Protein AF-A0A5N3PE88-F1 (afdb_monomer)

Nearest PDB structures (foldseek):
  1onw-assembly1_B  TM=9.518E-01  e=8.009E-42  Escherichia coli
  5lp3-assembly1_A  TM=9.594E-01  e=2.262E-41  Escherichia coli K-12
  2aqv-assembly1_A  TM=9.587E-01  e=1.918E-40  Escherichia coli
  2aqv-assembly1_B  TM=9.516E-01  e=3.532E-40  Escherichia coli
  5lp3-assembly1_B  TM=9.426E-01  e=9.385E-40  Escherichia coli K-12

Sequence (462 aa):
MGLDGRRVLEKPLYRSDRRQRHAARPPSLKSLHQRVSAGQELRPDHAIGVPGSVSGYPHHAIGQSAVLNHSPQETGLVIEGGELFAPESFGVASIAAIAGVTTWIGEGATDRLAGLPGLKTIDARGMRIIPGLIDQHIHFLGGGDANGPLGRVPELTPDMLLSTGTTTAVGVLGVDNETRDLRLLLRKAHELRNSGVSAYLYSGGMPLPARHLMGSVCADVSFIDQVIGAKSAVAERLHPNRSWHDLAELAGELMRARALSGKAAVLHCHVGSLPEAIEPLMRLVTELGMPPDQIVPTHVNRTPDFSPVFGQAIAFAKNGGTIDMTCCVSRIDGNLAGVDVPEAVKHCLEEGVPLGNITISTDGNIPATVRDIKGRALGYRVVPPSVLFRDVMRLVHESGLALEKALTLATTNVARVLGLAGRKGQIALGHDADYVLLGPDDSIQMVIARGRIVFRRGEQGA

Solvent-accessible surface area (backbone atoms only — not comparable to full-atom values): 25106 Å² total; per-residue (Å²): 134,85,90,90,83,88,86,87,84,85,86,83,88,86,83,87,86,90,80,90,80,85,84,83,80,84,87,78,96,83,84,85,90,82,83,91,79,86,90,78,92,77,83,94,83,79,92,77,89,79,86,86,78,96,79,86,76,84,81,70,78,81,68,89,73,77,74,78,86,78,74,101,57,77,49,29,31,36,38,38,51,14,39,32,27,46,40,53,78,68,47,72,30,17,38,25,18,45,89,22,22,19,74,45,78,35,82,64,49,63,70,75,51,62,85,53,72,52,57,43,80,42,87,28,65,76,22,36,34,36,40,19,27,36,33,73,34,28,22,49,63,24,27,34,50,87,63,44,84,86,21,58,37,66,59,64,56,60,58,57,36,32,69,39,35,32,31,30,38,24,30,46,58,45,86,52,65,85,91,44,54,66,69,62,50,52,53,49,27,52,53,31,40,76,71,49,32,51,40,30,30,36,38,39,19,31,53,69,78,54,67,37,91,67,74,33,62,30,48,31,39,53,74,34,89,45,29,43,24,34,33,35,33,30,22,19,91,92,29,43,55,81,50,62,65,51,54,50,49,52,51,54,34,30,55,50,18,22,73,75,50,74,44,40,25,26,40,43,26,44,44,42,65,40,86,67,24,58,51,73,61,54,43,39,33,77,76,70,64,44,62,43,63,33,38,33,49,29,59,31,33,37,33,72,94,66,30,60,34,30,65,52,45,48,55,42,22,59,70,59,16,34,35,26,34,29,45,56,37,6,44,94,61,49,28,81,57,25,31,38,58,40,59,43,54,51,51,37,50,75,75,60,31,53,70,75,29,36,31,45,24,25,60,14,35,22,47,44,62,35,50,46,100,85,70,48,79,77,50,70,42,71,35,58,50,44,43,42,51,50,48,39,50,36,21,32,74,76,58,66,40,54,64,41,62,33,43,29,26,29,11,44,29,41,16,49,53,60,56,35,54,86,37,40,29,34,60,44,78,70,7,45,21,31,33,23,34,23,42,84,82,71,42,70,43,35,20,26,30,49,41,36,82,62,32,55,65,85,73,70,85,131

Radius of gyration: 26.73 Å; Cα contacts (8 Å, |Δi|>4): 997; chains: 1; bounding box: 86×70×87 Å

Mean predicted aligned error: 10.62 Å

Foldseek 3Di:
DDDDDDDDDDDDDDDDDDDDDDDDDDDDDDDDDDDDDDDDDDDDDDDDDDDDDPDDDDPDDPDDDDFDDDDPFQQKEKEAFAQEPLVNTPGTWMWMAGQQFTADIGPPPCVVCPPPGNYYYHYQHQWYKFFQFEFEAEAQQFAQCVVPPQFGFHGDDLCLQQQLSHQEYEHAAELDPPPDDVVVVVVSQVVSVVSQHNYAYEAFHAAPVTDGPVRALLCCLQPPVRHQAHEYEDQAPSHNPPPLVRVLVRLVSQVNSCVRRVGLHAHEYEFHQHACTCVSVVCCCVVVVRQLLRYEYECQFFDVVRYCSVVVLLVSQQVVHAYEYELCCDVVNQNPRGHHLLRSLLVSVVSPRPLLRAAYHHNFNGWDFHADPVRHTPGTDGRGRSSLLVSLVCNCVVNVDPNSSSLCRRAVSVCVSRVNPVATRGSDGRHRPWMFIAHNVRRTQFTDRSRHTRDGPPCPDD

Structure (mmCIF, N/CA/C/O backbone):
data_AF-A0A5N3PE88-F1
#
_entry.id   AF-A0A5N3PE88-F1
#
loop_
_atom_site.group_PDB
_atom_site.id
_atom_site.type_symbol
_atom_site.label_atom_id
_atom_site.label_alt_id
_atom_site.label_comp_id
_atom_site.label_asym_id
_atom_site.label_entity_id
_atom_site.label_seq_id
_atom_site.pdbx_PDB_ins_code
_atom_site.Cartn_x
_atom_site.Cartn_y
_atom_site.Cartn_z
_atom_site.occupancy
_atom_site.B_iso_or_equiv
_atom_site.auth_seq_id
_atom_site.auth_comp_id
_atom_site.auth_asym_id
_atom_site.auth_atom_id
_atom_site.pdbx_PDB_model_num
ATOM 1 N N . MET A 1 1 ? -17.447 24.690 -52.561 1.00 35.97 1 MET A N 1
ATOM 2 C CA . MET A 1 1 ? -17.320 25.739 -53.597 1.00 35.97 1 MET A CA 1
ATOM 3 C C . MET A 1 1 ? -16.499 26.889 -53.022 1.00 35.97 1 MET A C 1
ATOM 5 O O . MET A 1 1 ? -16.890 27.363 -51.971 1.00 35.97 1 MET A O 1
ATOM 9 N N . GLY A 1 2 ? -15.395 27.262 -53.698 1.00 33.09 2 GLY A N 1
ATOM 10 C CA . GLY A 1 2 ? -14.611 28.522 -53.592 1.00 33.09 2 GLY A CA 1
ATOM 11 C C . GLY A 1 2 ? -13.902 28.807 -52.255 1.00 33.09 2 GLY A C 1
ATOM 12 O O . GLY A 1 2 ? -14.578 29.064 -51.274 1.00 33.09 2 GLY A O 1
ATOM 13 N N . LEU A 1 3 ? -12.587 28.620 -52.076 1.00 37.28 3 LEU A N 1
ATOM 14 C CA . LEU A 1 3 ? -11.395 29.320 -52.612 1.00 37.28 3 LEU A CA 1
ATOM 15 C C . LEU A 1 3 ? -11.133 30.750 -52.077 1.00 37.28 3 LEU A C 1
ATOM 17 O O . LEU A 1 3 ? -11.856 31.682 -52.402 1.00 37.28 3 LEU A O 1
ATOM 21 N N . ASP A 1 4 ? -9.970 30.851 -51.414 1.00 37.06 4 ASP A N 1
ATOM 22 C CA . ASP A 1 4 ? -8.878 31.834 -51.596 1.00 37.06 4 ASP A CA 1
ATOM 23 C C . ASP A 1 4 ? -8.646 32.942 -50.545 1.00 37.06 4 ASP A C 1
ATOM 25 O O . ASP A 1 4 ? -9.573 33.547 -50.015 1.00 37.06 4 ASP A O 1
ATOM 29 N N . GLY A 1 5 ? -7.356 33.221 -50.285 1.00 32.12 5 GLY A N 1
ATOM 30 C CA . GLY A 1 5 ? -6.907 34.425 -49.575 1.00 32.12 5 GLY A CA 1
ATOM 31 C C . GLY A 1 5 ? -5.650 34.323 -48.697 1.00 32.12 5 GLY A C 1
ATOM 32 O O . GLY A 1 5 ? -5.719 34.600 -47.504 1.00 32.12 5 GLY A O 1
ATOM 33 N N . ARG A 1 6 ? -4.475 33.995 -49.259 1.00 40.41 6 ARG A N 1
ATOM 34 C CA . ARG A 1 6 ? -3.161 34.249 -48.617 1.00 40.41 6 ARG A CA 1
ATOM 35 C C . ARG A 1 6 ? -2.889 35.757 -48.486 1.00 40.41 6 ARG A C 1
ATOM 37 O O . ARG A 1 6 ? -3.138 36.489 -49.440 1.00 40.41 6 ARG A O 1
ATOM 44 N N . ARG A 1 7 ? -2.194 36.192 -47.421 1.00 32.25 7 ARG A N 1
ATOM 45 C CA . ARG A 1 7 ? -1.229 37.312 -47.496 1.00 32.25 7 ARG A CA 1
ATOM 46 C C . ARG A 1 7 ? -0.121 37.225 -46.440 1.00 32.25 7 ARG A C 1
ATOM 48 O O . ARG A 1 7 ? -0.369 37.035 -45.257 1.00 32.25 7 ARG A O 1
ATOM 55 N N . VAL A 1 8 ? 1.097 37.372 -46.951 1.00 33.91 8 VAL A N 1
ATOM 56 C CA . VAL A 1 8 ? 2.413 37.482 -46.309 1.00 33.91 8 VAL A CA 1
ATOM 57 C C . VAL A 1 8 ? 2.792 38.963 -46.287 1.00 33.91 8 VAL A C 1
ATOM 59 O O . VAL A 1 8 ? 2.612 39.590 -47.324 1.00 33.91 8 VAL A O 1
ATOM 62 N N . LEU A 1 9 ? 3.356 39.484 -45.189 1.00 32.22 9 LEU A N 1
ATOM 63 C CA . LEU A 1 9 ? 4.208 40.695 -45.123 1.00 32.22 9 LEU A CA 1
ATOM 64 C C . LEU A 1 9 ? 5.092 40.559 -43.863 1.00 32.22 9 LEU A C 1
ATOM 66 O O . LEU A 1 9 ? 4.572 40.418 -42.763 1.00 32.22 9 LEU A O 1
ATOM 70 N N . GLU A 1 10 ? 6.374 40.215 -43.990 1.00 30.50 10 GLU A N 1
ATOM 71 C CA . GLU A 1 10 ? 7.550 41.090 -44.181 1.00 30.50 10 GLU A CA 1
ATOM 72 C C . GLU A 1 10 ? 8.019 41.867 -42.932 1.00 30.50 10 GLU A C 1
ATOM 74 O O . GLU A 1 10 ? 7.289 42.620 -42.297 1.00 30.50 10 GLU A O 1
ATOM 79 N N . LYS A 1 11 ? 9.300 41.634 -42.607 1.00 32.59 11 LYS A N 1
ATOM 80 C CA . LYS A 1 11 ? 10.120 42.269 -41.562 1.00 32.59 11 LYS A CA 1
ATOM 81 C C . LYS A 1 11 ? 10.489 43.712 -41.938 1.00 32.59 11 LYS A C 1
ATOM 83 O O . LYS A 1 11 ? 10.571 44.020 -43.124 1.00 32.59 11 LYS A O 1
ATOM 88 N N . PRO A 1 12 ? 11.012 44.479 -40.965 1.00 36.50 12 PRO A N 1
ATOM 89 C CA . PRO A 1 12 ? 12.197 45.284 -41.237 1.00 36.50 12 PRO A CA 1
ATOM 90 C C . PRO A 1 12 ? 13.371 44.990 -40.291 1.00 36.50 12 PRO A C 1
ATOM 92 O O . PRO A 1 12 ? 13.224 44.675 -39.111 1.00 36.50 12 PRO A O 1
ATOM 95 N N . LEU A 1 13 ? 14.560 45.103 -40.882 1.00 31.69 13 LEU A N 1
ATOM 96 C CA . LEU A 1 13 ? 15.885 45.144 -40.268 1.00 31.69 13 LEU A CA 1
ATOM 97 C C . LEU A 1 13 ? 16.086 46.426 -39.443 1.00 31.69 13 LEU A C 1
ATOM 99 O O . LEU A 1 13 ? 15.668 47.486 -39.894 1.00 31.69 13 LEU A O 1
ATOM 103 N N . TYR A 1 14 ? 16.890 46.369 -38.373 1.00 27.30 14 TYR A N 1
ATOM 104 C CA . TYR A 1 14 ? 17.922 47.390 -38.146 1.00 27.30 14 TYR A CA 1
ATOM 105 C C . TYR A 1 14 ? 19.104 46.877 -37.308 1.00 27.30 14 TYR A C 1
ATOM 107 O O . TYR A 1 14 ? 18.993 45.953 -36.507 1.00 27.30 14 TYR A O 1
ATOM 115 N N . ARG A 1 15 ? 20.263 47.465 -37.611 1.00 29.14 15 ARG A N 1
ATOM 116 C CA . ARG A 1 15 ? 21.638 47.049 -37.320 1.00 29.14 15 ARG A CA 1
ATOM 117 C C . ARG A 1 15 ? 22.155 47.427 -35.921 1.00 29.14 15 ARG A C 1
ATOM 119 O O . ARG A 1 15 ? 21.907 48.521 -35.441 1.00 29.14 15 ARG A O 1
ATOM 126 N N . SER A 1 16 ? 23.005 46.527 -35.422 1.00 30.66 16 SER A N 1
ATOM 127 C CA . SER A 1 16 ? 24.312 46.721 -34.762 1.00 30.66 16 SER A CA 1
ATOM 128 C C . SER A 1 16 ? 24.496 47.726 -33.615 1.00 30.66 16 SER A C 1
ATOM 130 O O . SER A 1 16 ? 24.485 48.929 -33.851 1.00 30.66 16 SER A O 1
ATOM 132 N N . ASP A 1 17 ? 24.982 47.226 -32.470 1.00 29.42 17 ASP A N 1
ATOM 133 C CA . ASP A 1 17 ? 26.219 47.776 -31.902 1.00 29.42 17 ASP A CA 1
ATOM 134 C C . ASP A 1 17 ? 27.017 46.746 -31.076 1.00 29.42 17 ASP A C 1
ATOM 136 O O . ASP A 1 17 ? 26.466 45.912 -30.357 1.00 29.42 17 ASP A O 1
ATOM 140 N N . ARG A 1 18 ? 28.344 46.792 -31.227 1.00 31.61 18 ARG A N 1
ATOM 141 C CA . ARG A 1 18 ? 29.343 45.973 -30.525 1.00 31.61 18 ARG A CA 1
ATOM 142 C C . ARG A 1 18 ? 29.653 46.618 -29.177 1.00 31.61 18 ARG A C 1
ATOM 144 O O . ARG A 1 18 ? 30.155 47.735 -29.184 1.00 31.61 18 ARG A O 1
ATOM 151 N N . ARG A 1 19 ? 29.606 45.874 -28.063 1.00 31.27 19 ARG A N 1
ATOM 152 C CA . ARG A 1 19 ? 30.554 46.082 -26.946 1.00 31.27 19 ARG A CA 1
ATOM 153 C C . ARG A 1 19 ? 30.972 44.765 -26.293 1.00 31.27 19 ARG A C 1
ATOM 155 O O . ARG A 1 19 ? 30.157 43.970 -25.847 1.00 31.27 19 ARG A O 1
ATOM 162 N N . GLN A 1 20 ? 32.288 44.578 -26.281 1.00 32.56 20 GLN A N 1
ATOM 163 C CA . GLN A 1 20 ? 33.055 43.544 -25.594 1.00 32.56 20 GLN A CA 1
ATOM 164 C C . GLN A 1 20 ? 32.816 43.570 -24.078 1.00 32.56 20 GLN A C 1
ATOM 166 O O . GLN A 1 20 ? 32.701 44.658 -23.513 1.00 32.56 20 GLN A O 1
ATOM 171 N N . ARG A 1 21 ? 32.898 42.401 -23.421 1.00 31.89 21 ARG A N 1
ATOM 172 C CA . ARG A 1 21 ? 33.576 42.222 -22.120 1.00 31.89 21 ARG A CA 1
ATOM 173 C C . ARG A 1 21 ? 33.835 40.733 -21.824 1.00 31.89 21 ARG A C 1
ATOM 175 O O . ARG A 1 21 ? 32.921 39.937 -21.683 1.00 31.89 21 ARG A O 1
ATOM 182 N N . HIS A 1 22 ? 35.130 40.423 -21.814 1.00 29.86 22 HIS A N 1
ATOM 183 C CA . HIS A 1 22 ? 35.893 39.351 -21.164 1.00 29.86 22 HIS A CA 1
ATOM 184 C C . HIS A 1 22 ? 35.178 38.123 -20.571 1.00 29.86 22 HIS A C 1
ATOM 186 O O . HIS A 1 22 ? 34.564 38.187 -19.512 1.00 29.86 22 HIS A O 1
ATOM 192 N N . ALA A 1 23 ? 35.450 36.967 -21.185 1.00 30.19 23 ALA A N 1
ATOM 193 C CA . ALA A 1 23 ? 35.361 35.650 -20.563 1.00 30.19 23 ALA A CA 1
ATOM 194 C C . ALA A 1 23 ? 36.665 35.339 -19.802 1.00 30.19 23 ALA A C 1
ATOM 196 O O . ALA A 1 23 ? 37.755 35.404 -20.378 1.00 30.19 23 ALA A O 1
ATOM 197 N N . ALA A 1 24 ? 36.558 34.996 -18.517 1.00 31.73 24 ALA A N 1
ATOM 198 C CA . ALA A 1 24 ? 37.664 34.479 -17.718 1.00 31.73 24 ALA A CA 1
ATOM 199 C C . ALA A 1 24 ? 37.775 32.954 -17.903 1.00 31.73 24 ALA A C 1
ATOM 201 O O . ALA A 1 24 ? 36.800 32.224 -17.739 1.00 31.73 24 ALA A O 1
ATOM 202 N N . ARG A 1 25 ? 38.972 32.483 -18.273 1.00 33.50 25 ARG A N 1
ATOM 203 C CA . ARG A 1 25 ? 39.344 31.060 -18.355 1.00 33.50 25 ARG A CA 1
ATOM 204 C C . ARG A 1 25 ? 39.617 30.492 -16.951 1.00 33.50 25 ARG A C 1
ATOM 206 O O . ARG A 1 25 ? 40.246 31.193 -16.159 1.00 33.50 25 ARG A O 1
ATOM 213 N N . PRO A 1 26 ? 39.264 29.228 -16.661 1.00 33.38 26 PRO A N 1
ATOM 214 C CA . PRO A 1 26 ? 39.714 28.549 -15.447 1.00 33.38 26 PRO A CA 1
ATOM 215 C C . PRO A 1 26 ? 41.181 28.083 -15.583 1.00 33.38 26 PRO A C 1
ATOM 217 O O . PRO A 1 26 ? 41.604 27.726 -16.689 1.00 33.38 26 PRO A O 1
ATOM 220 N N . PRO A 1 27 ? 41.979 28.078 -14.498 1.00 33.53 27 PRO A N 1
ATOM 221 C CA . PRO A 1 27 ? 43.366 27.630 -14.549 1.00 33.53 27 PRO A CA 1
ATOM 222 C C . PRO A 1 27 ? 43.483 26.100 -14.594 1.00 33.53 27 PRO A C 1
ATOM 224 O O . PRO A 1 27 ? 42.718 25.358 -13.982 1.00 33.53 27 PRO A O 1
ATOM 227 N N . SER A 1 28 ? 44.482 25.650 -15.350 1.00 30.69 28 SER A N 1
ATOM 228 C CA . SER A 1 28 ? 44.822 24.261 -15.644 1.00 30.69 28 SER A CA 1
ATOM 229 C C . SER A 1 28 ? 45.539 23.540 -14.498 1.00 30.69 28 SER A C 1
ATOM 231 O O . SER A 1 28 ? 46.448 24.093 -13.879 1.00 30.69 28 SER A O 1
ATOM 233 N N . LEU A 1 29 ? 45.211 22.255 -14.335 1.00 35.28 29 LEU A N 1
ATOM 234 C CA . LEU A 1 29 ? 45.962 21.229 -13.605 1.00 35.28 29 LEU A CA 1
ATOM 235 C C . LEU A 1 29 ? 47.426 21.161 -14.070 1.00 35.28 29 LEU A C 1
ATOM 237 O O . LEU A 1 29 ? 47.687 20.646 -15.156 1.00 35.28 29 LEU A O 1
ATOM 241 N N . LYS A 1 30 ? 48.365 21.658 -13.253 1.00 30.14 30 LYS A N 1
ATOM 242 C CA . LYS A 1 30 ? 49.795 21.285 -13.252 1.00 30.14 30 LYS A CA 1
ATOM 243 C C . LYS A 1 30 ? 50.534 21.967 -12.089 1.00 30.14 30 LYS A C 1
ATOM 245 O O . LYS A 1 30 ? 51.129 23.023 -12.261 1.00 30.14 30 LYS A O 1
ATOM 250 N N . SER A 1 31 ? 50.542 21.333 -10.920 1.00 27.86 31 SER A N 1
ATOM 251 C CA . SER A 1 31 ? 51.671 21.361 -9.978 1.00 27.86 31 SER A CA 1
ATOM 252 C C . SER A 1 31 ? 51.452 20.320 -8.874 1.00 27.86 31 SER A C 1
ATOM 254 O O . SER A 1 31 ? 50.321 20.019 -8.517 1.00 27.86 31 SER A O 1
ATOM 256 N N . LEU A 1 32 ? 52.557 19.770 -8.366 1.00 28.08 32 LEU A N 1
ATOM 257 C CA . LEU A 1 32 ? 52.679 18.709 -7.354 1.00 28.08 32 LEU A CA 1
ATOM 258 C C . LEU A 1 32 ? 52.529 17.251 -7.831 1.00 28.08 32 LEU A C 1
ATOM 260 O O . LEU A 1 32 ? 51.754 16.464 -7.301 1.00 28.08 32 LEU A O 1
ATOM 264 N N . HIS A 1 33 ? 53.436 16.840 -8.719 1.00 28.92 33 HIS A N 1
ATOM 265 C CA . HIS A 1 33 ? 54.180 15.603 -8.467 1.00 28.92 33 HIS A CA 1
ATOM 266 C C . HIS A 1 33 ? 55.541 15.986 -7.886 1.00 28.92 33 HIS A C 1
ATOM 268 O O . HIS A 1 33 ? 56.372 16.515 -8.617 1.00 28.92 33 HIS A O 1
ATOM 274 N N . GLN A 1 34 ? 55.770 15.722 -6.599 1.00 30.02 34 GLN A N 1
ATOM 275 C CA . GLN A 1 34 ? 57.078 15.329 -6.062 1.00 30.02 34 GLN A CA 1
ATOM 276 C C . GLN A 1 34 ? 56.954 14.974 -4.575 1.00 30.02 34 GLN A C 1
ATOM 278 O O . GLN A 1 34 ? 56.360 15.721 -3.806 1.00 30.02 34 GLN A O 1
ATOM 283 N N . ARG A 1 35 ? 57.624 13.872 -4.208 1.00 28.30 35 ARG A N 1
ATOM 284 C CA . ARG A 1 35 ? 57.860 13.306 -2.863 1.00 28.30 35 ARG A CA 1
ATOM 285 C C . ARG A 1 35 ? 56.850 12.259 -2.382 1.00 28.30 35 ARG A C 1
ATOM 287 O O . ARG A 1 35 ? 56.071 12.475 -1.466 1.00 28.30 35 ARG A O 1
ATOM 294 N N . VAL A 1 36 ? 56.990 11.064 -2.954 1.00 28.34 36 VAL A N 1
ATOM 295 C CA . VAL A 1 36 ? 56.901 9.814 -2.187 1.00 28.34 36 VAL A CA 1
ATOM 296 C C . VAL A 1 36 ? 58.306 9.524 -1.669 1.00 28.34 36 VAL A C 1
ATOM 298 O O . VAL A 1 36 ? 59.214 9.402 -2.489 1.00 28.34 36 VAL A O 1
ATOM 301 N N . SER A 1 37 ? 58.496 9.4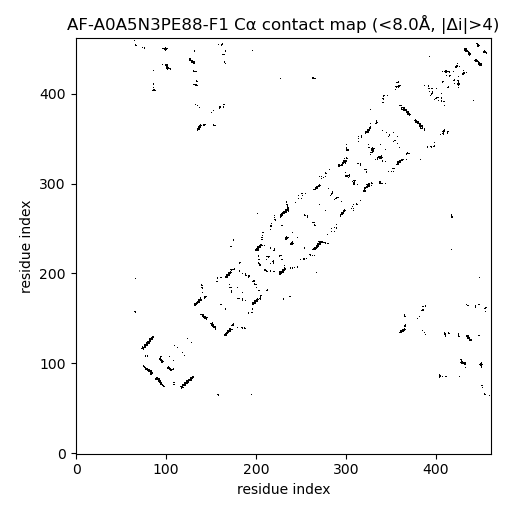52 -0.350 1.00 27.86 37 SER A N 1
ATOM 302 C CA . SER A 1 37 ? 59.501 8.613 0.329 1.00 27.86 37 SER A CA 1
ATOM 303 C C . SER A 1 37 ? 59.395 8.766 1.847 1.00 27.86 37 SER A C 1
ATOM 305 O O . SER A 1 37 ? 59.194 9.872 2.337 1.00 27.86 37 SER A O 1
ATOM 307 N N . ALA A 1 38 ? 59.652 7.650 2.530 1.00 28.50 38 ALA A N 1
ATOM 308 C CA . ALA A 1 38 ? 59.768 7.436 3.974 1.00 28.50 38 ALA A CA 1
ATOM 309 C C . ALA A 1 38 ? 58.448 7.177 4.720 1.00 28.50 38 ALA A C 1
ATOM 311 O O . ALA A 1 38 ? 57.619 8.058 4.925 1.00 28.50 38 ALA A O 1
ATOM 312 N N . GLY A 1 39 ? 58.283 5.912 5.115 1.00 26.95 39 GLY A N 1
ATOM 313 C CA . GLY A 1 39 ? 57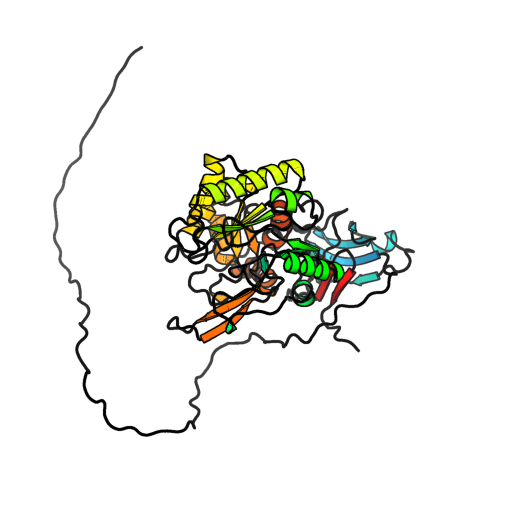.231 5.462 6.010 1.00 26.95 39 GLY A CA 1
ATOM 314 C C . GLY A 1 39 ? 57.483 5.852 7.459 1.00 26.95 39 GLY A C 1
ATOM 315 O O . GLY A 1 39 ? 58.622 6.058 7.869 1.00 26.95 39 GLY A O 1
ATOM 316 N N . GLN A 1 40 ? 56.398 5.885 8.223 1.00 27.20 40 GLN A N 1
ATOM 317 C CA . GLN A 1 40 ? 56.375 5.605 9.652 1.00 27.20 40 GLN A CA 1
ATOM 318 C C . GLN A 1 40 ? 54.923 5.339 10.061 1.00 27.20 40 GLN A C 1
ATOM 320 O O . GLN A 1 40 ? 54.025 6.128 9.769 1.00 27.20 40 GLN A O 1
ATOM 325 N N . GLU A 1 41 ? 54.704 4.186 10.690 1.00 28.58 41 GLU A N 1
ATOM 326 C CA . GLU A 1 41 ? 53.476 3.847 11.403 1.00 28.58 41 GLU A CA 1
ATOM 327 C C . GLU A 1 41 ? 53.218 4.875 12.510 1.00 28.58 41 GLU A C 1
ATOM 329 O O . GLU A 1 41 ? 54.115 5.173 13.301 1.00 28.58 41 GLU A O 1
ATOM 334 N N . LEU A 1 42 ? 51.984 5.371 12.616 1.00 27.67 42 LEU A N 1
ATOM 335 C CA . LEU A 1 42 ? 51.516 6.103 13.790 1.00 27.67 42 LEU A CA 1
ATOM 336 C C . LEU A 1 42 ? 50.164 5.543 14.240 1.00 27.67 42 LEU A C 1
ATOM 338 O O . LEU A 1 42 ? 49.208 5.454 13.469 1.00 27.67 42 LEU A O 1
ATOM 342 N N . ARG A 1 43 ? 50.145 5.127 15.508 1.00 27.09 43 ARG A N 1
ATOM 343 C CA . ARG A 1 43 ? 48.988 4.659 16.279 1.00 27.09 43 ARG A CA 1
ATOM 344 C C . ARG A 1 43 ? 47.999 5.812 16.531 1.00 27.09 43 ARG A C 1
ATOM 346 O O . ARG A 1 43 ? 48.428 6.966 16.538 1.00 27.09 43 ARG A O 1
ATOM 353 N N . PRO A 1 44 ? 46.703 5.529 16.762 1.00 28.14 44 PRO A N 1
ATOM 354 C CA . PRO A 1 44 ? 45.699 6.562 16.940 1.00 28.14 44 PRO A CA 1
ATOM 355 C C . PRO A 1 44 ? 45.608 6.951 18.415 1.00 28.14 44 PRO A C 1
ATOM 357 O O . PRO A 1 44 ? 45.189 6.142 19.226 1.00 28.14 44 PRO A O 1
ATOM 360 N N . ASP A 1 45 ? 45.965 8.186 18.744 1.00 27.52 45 ASP A N 1
ATOM 361 C CA . ASP A 1 45 ? 45.497 8.870 19.948 1.00 27.52 45 ASP A CA 1
ATOM 362 C C . ASP A 1 45 ? 45.592 10.377 19.702 1.00 27.52 45 ASP A C 1
ATOM 364 O O . ASP A 1 45 ? 46.679 10.944 19.682 1.00 27.52 45 ASP A O 1
ATOM 368 N N . HIS A 1 46 ? 44.446 11.007 19.439 1.00 28.03 46 HIS A N 1
ATOM 369 C CA . HIS A 1 46 ? 44.000 12.249 20.077 1.00 28.03 46 HIS A CA 1
ATOM 370 C C . HIS A 1 46 ? 42.814 12.864 19.336 1.00 28.03 46 HIS A C 1
ATOM 372 O O . HIS A 1 46 ? 42.828 13.120 18.132 1.00 28.03 46 HIS A O 1
ATOM 378 N N . ALA A 1 47 ? 41.773 13.087 20.132 1.00 31.92 47 ALA A N 1
ATOM 379 C CA . ALA A 1 47 ? 40.562 13.798 19.799 1.00 31.92 47 ALA A CA 1
ATOM 380 C C . ALA A 1 47 ? 40.867 15.232 19.345 1.00 31.92 47 ALA A C 1
ATOM 382 O O . ALA A 1 47 ? 41.600 15.965 20.008 1.00 31.92 47 ALA A O 1
ATOM 383 N N . ILE A 1 48 ? 40.229 15.648 18.253 1.00 28.02 48 ILE A N 1
ATOM 384 C CA . ILE A 1 48 ? 40.075 17.056 17.891 1.00 28.02 48 ILE A CA 1
ATOM 385 C C . ILE A 1 48 ? 38.574 17.297 17.754 1.00 28.02 48 ILE A C 1
ATOM 387 O O . ILE A 1 48 ? 37.904 16.690 16.919 1.00 28.02 48 ILE A O 1
ATOM 391 N N . GLY A 1 49 ? 38.050 18.136 18.647 1.00 24.16 49 GLY A N 1
ATOM 392 C CA . GLY A 1 49 ? 36.643 18.501 18.712 1.00 24.16 49 GLY A CA 1
ATOM 393 C C . GLY A 1 49 ? 36.194 19.308 17.497 1.00 24.16 49 GLY A C 1
ATOM 394 O O . GLY A 1 49 ? 36.901 20.195 17.021 1.00 24.16 49 GLY A O 1
ATOM 395 N N . VAL A 1 50 ? 34.981 19.014 17.036 1.00 27.83 50 VAL A N 1
ATOM 396 C CA . VAL A 1 50 ? 34.236 19.819 16.065 1.00 27.83 50 VAL A CA 1
ATOM 397 C C . VAL A 1 50 ? 32.997 20.363 16.785 1.00 27.83 50 VAL A C 1
ATOM 399 O O . VAL A 1 50 ? 32.270 19.574 17.392 1.00 27.83 50 VAL A O 1
ATOM 402 N N . PRO A 1 51 ? 32.742 21.683 16.774 1.00 24.42 51 PRO A N 1
ATOM 403 C CA . PRO A 1 51 ? 31.581 22.255 17.438 1.00 24.42 51 PRO A CA 1
ATOM 404 C C . PRO A 1 51 ? 30.312 22.103 16.586 1.00 24.42 51 PRO A C 1
ATOM 406 O O . PRO A 1 51 ? 30.313 22.405 15.397 1.00 24.42 51 PRO A O 1
ATOM 409 N N . GLY A 1 52 ? 29.225 21.689 17.245 1.00 29.44 52 GLY A N 1
ATOM 410 C CA . GLY A 1 52 ? 27.840 21.997 16.875 1.00 29.44 52 GLY A CA 1
ATOM 411 C C . GLY A 1 52 ? 27.312 21.376 15.581 1.00 29.44 52 GLY A C 1
ATOM 412 O O . GLY A 1 52 ? 27.229 22.048 14.561 1.00 29.44 52 GLY A O 1
ATOM 413 N N . SER A 1 53 ? 26.823 20.135 15.656 1.00 25.41 53 SER A N 1
ATOM 414 C CA . SER A 1 53 ? 25.800 19.645 14.725 1.00 25.41 53 SER A CA 1
ATOM 415 C C . SER A 1 53 ? 24.538 19.305 15.514 1.00 25.41 53 SER A C 1
ATOM 417 O O . SER A 1 53 ? 24.567 18.551 16.486 1.00 25.41 53 SER A O 1
ATOM 419 N N . VAL A 1 54 ? 23.431 19.932 15.123 1.00 30.53 54 VAL A N 1
ATOM 420 C CA . VAL A 1 54 ? 22.091 19.636 15.625 1.00 30.53 54 VAL A CA 1
ATOM 421 C C . VAL A 1 54 ? 21.676 18.307 14.996 1.00 30.53 54 VAL A C 1
ATOM 423 O O . VAL A 1 54 ? 21.232 18.259 13.856 1.00 30.53 54 VAL A O 1
ATOM 426 N N . SER A 1 55 ? 21.897 17.214 15.722 1.00 27.12 55 SER A N 1
ATOM 427 C CA . SER A 1 55 ? 21.456 15.864 15.369 1.00 27.12 55 SER A CA 1
ATOM 428 C C . SER A 1 55 ? 20.738 15.282 16.579 1.00 27.12 55 SER A C 1
ATOM 430 O O . SER A 1 55 ? 21.350 14.659 17.444 1.00 27.12 55 SER A O 1
ATOM 432 N N . GLY A 1 56 ? 19.435 15.529 16.651 1.00 23.81 56 GLY A N 1
ATOM 433 C CA . GLY A 1 56 ? 18.543 14.965 17.656 1.00 23.81 56 GLY A CA 1
ATOM 434 C C . GLY A 1 56 ? 17.434 14.165 16.991 1.00 23.81 56 GLY A C 1
ATOM 435 O O . GLY A 1 56 ? 16.288 14.589 17.020 1.00 23.81 56 GLY A O 1
ATOM 436 N N . TYR A 1 57 ? 17.764 13.022 16.391 1.00 28.95 57 TYR A N 1
ATOM 437 C CA . TYR A 1 57 ? 16.788 11.949 16.208 1.00 28.95 57 TYR A CA 1
ATOM 438 C C . TYR A 1 57 ? 17.126 10.868 17.233 1.00 28.95 57 TYR A C 1
ATOM 440 O O . TYR A 1 57 ? 18.201 10.269 17.139 1.00 28.95 57 TYR A O 1
ATOM 448 N N . PRO A 1 58 ? 16.279 10.628 18.248 1.00 27.28 58 PRO A N 1
ATOM 449 C CA . PRO A 1 58 ? 16.537 9.554 19.184 1.00 27.28 58 PRO A CA 1
ATOM 450 C C . PRO A 1 58 ? 16.377 8.223 18.444 1.00 27.28 58 PRO A C 1
ATOM 452 O O . PRO A 1 58 ? 15.277 7.817 18.071 1.00 27.28 58 PRO A O 1
ATOM 455 N N . HIS A 1 59 ? 17.496 7.529 18.244 1.00 31.86 59 HIS A N 1
ATOM 456 C CA . HIS A 1 59 ? 17.500 6.091 18.025 1.00 31.86 59 HIS A CA 1
ATOM 457 C C . HIS A 1 59 ? 16.984 5.429 19.305 1.00 31.86 59 HIS A C 1
ATOM 459 O O . HIS A 1 59 ? 17.755 5.073 20.194 1.00 31.86 59 HIS A O 1
ATOM 465 N N . HIS A 1 60 ? 15.668 5.283 19.424 1.00 30.20 60 HIS A N 1
ATOM 466 C CA . HIS A 1 60 ? 15.120 4.338 20.379 1.00 30.20 60 HIS A CA 1
ATOM 467 C C . HIS A 1 60 ? 15.401 2.937 19.843 1.00 30.20 60 HIS A C 1
ATOM 469 O O . HIS A 1 60 ? 14.950 2.568 18.758 1.00 30.20 60 HIS A O 1
ATOM 475 N N . ALA A 1 61 ? 16.191 2.175 20.598 1.00 27.34 61 ALA A N 1
ATOM 476 C CA . ALA A 1 61 ? 16.274 0.737 20.437 1.00 27.34 61 ALA A CA 1
ATOM 477 C C . ALA A 1 61 ? 14.842 0.188 20.470 1.00 27.34 61 ALA A C 1
ATOM 479 O O . ALA A 1 61 ? 14.148 0.318 21.479 1.00 27.34 61 ALA A O 1
ATOM 480 N N . ILE A 1 62 ? 14.387 -0.365 19.347 1.00 34.62 62 ILE A N 1
ATOM 481 C CA . ILE A 1 62 ? 13.121 -1.085 19.270 1.00 34.62 62 ILE A CA 1
ATOM 482 C C . ILE A 1 62 ? 13.343 -2.367 20.073 1.00 34.62 62 ILE A C 1
ATOM 484 O O . ILE A 1 62 ? 13.888 -3.350 19.572 1.00 34.62 62 ILE A O 1
ATOM 488 N N . GLY A 1 63 ? 13.027 -2.311 21.368 1.00 30.03 63 GLY A N 1
ATOM 489 C CA . GLY A 1 63 ? 12.890 -3.504 22.193 1.00 30.03 63 GLY A CA 1
ATOM 490 C C . GLY A 1 63 ? 11.836 -4.406 21.561 1.00 30.03 63 GLY A C 1
ATOM 491 O O . GLY A 1 63 ? 10.863 -3.905 21.002 1.00 30.03 63 GLY A O 1
ATOM 492 N N . GLN A 1 64 ? 12.051 -5.719 21.608 1.00 34.00 64 GLN A N 1
ATOM 493 C CA . GLN A 1 64 ? 11.097 -6.709 21.115 1.00 34.00 64 GLN A CA 1
ATOM 494 C C . GLN A 1 64 ? 9.723 -6.455 21.756 1.00 34.00 64 GLN A C 1
ATOM 496 O O . GLN A 1 64 ? 9.512 -6.730 22.934 1.00 34.00 64 GLN A O 1
ATOM 501 N N . SER A 1 65 ? 8.804 -5.884 20.984 1.00 38.28 65 SER A N 1
ATOM 502 C CA . SER A 1 65 ? 7.403 -5.728 21.350 1.00 38.28 65 SER A CA 1
ATOM 503 C C . SER A 1 65 ? 6.739 -7.101 21.250 1.00 38.28 65 SER A C 1
ATOM 505 O O . SER A 1 65 ? 6.857 -7.800 20.237 1.00 38.28 65 SER A O 1
ATOM 507 N N . ALA A 1 66 ? 6.108 -7.535 22.340 1.00 40.25 66 ALA A N 1
ATOM 508 C CA . ALA A 1 66 ? 5.385 -8.793 22.385 1.00 40.25 66 ALA A CA 1
ATOM 509 C C . ALA A 1 66 ? 4.082 -8.625 21.596 1.00 40.25 66 ALA A C 1
ATOM 511 O O . ALA A 1 66 ? 3.200 -7.869 21.996 1.00 40.25 66 ALA A O 1
ATOM 512 N N . VAL A 1 67 ? 3.944 -9.358 20.489 1.00 43.66 67 VAL A N 1
ATOM 513 C CA . VAL A 1 67 ? 2.635 -9.573 19.868 1.00 43.66 67 VAL A CA 1
ATOM 514 C C . VAL A 1 67 ? 1.752 -10.230 20.926 1.00 43.66 67 VAL A C 1
ATOM 516 O O . VAL A 1 67 ? 2.075 -11.309 21.427 1.00 43.66 67 VAL A O 1
ATOM 519 N N . LEU A 1 68 ? 0.669 -9.559 21.307 1.00 47.22 68 LEU A N 1
ATOM 520 C CA . LEU A 1 68 ? -0.224 -10.054 22.342 1.00 47.22 68 LEU A CA 1
ATOM 521 C C . LEU A 1 68 ? -0.904 -11.351 21.857 1.00 47.22 68 LEU A C 1
ATOM 523 O O . LEU A 1 68 ? -1.699 -11.346 20.917 1.00 47.22 68 LEU A O 1
ATOM 527 N N . ASN A 1 69 ? -0.590 -12.482 22.498 1.00 39.03 69 ASN A N 1
ATOM 528 C CA . ASN A 1 69 ? -1.343 -13.725 22.323 1.00 39.03 69 ASN A CA 1
ATOM 529 C C . ASN A 1 69 ? -2.711 -13.560 23.001 1.00 39.03 69 ASN A C 1
ATOM 531 O O . ASN A 1 69 ? -2.776 -13.336 24.210 1.00 39.03 69 ASN A O 1
ATOM 535 N N . HIS A 1 70 ? -3.803 -13.672 22.240 1.00 51.00 70 HIS A N 1
ATOM 536 C CA . HIS A 1 70 ? -5.146 -13.384 22.748 1.00 51.00 70 HIS A CA 1
ATOM 537 C C . HIS A 1 70 ? -6.075 -14.593 22.827 1.00 51.00 70 HIS A C 1
ATOM 539 O O . HIS A 1 70 ? -6.077 -15.485 21.976 1.00 51.00 70 HIS A O 1
ATOM 545 N N . SER A 1 71 ? -6.888 -14.566 23.885 1.00 42.22 71 SER A N 1
ATOM 546 C CA . SER A 1 71 ? -7.955 -15.503 24.203 1.00 42.22 71 SER A CA 1
ATOM 547 C C . SER A 1 71 ? -9.165 -15.326 23.265 1.00 42.22 71 SER A C 1
ATOM 549 O O . SER A 1 71 ? -9.429 -14.226 22.777 1.00 42.22 71 SER A O 1
ATOM 551 N N . PRO A 1 72 ? -9.950 -16.388 23.015 1.00 48.12 72 PRO A N 1
ATOM 552 C CA . PRO A 1 72 ? -11.076 -16.391 22.070 1.00 48.12 72 PRO A CA 1
ATOM 553 C C . PRO A 1 72 ? -12.327 -15.585 22.508 1.00 48.12 72 PRO A C 1
ATOM 555 O O . PRO A 1 72 ? -13.419 -15.868 22.026 1.00 48.12 72 PRO A O 1
ATOM 558 N N . GLN A 1 73 ? -12.208 -14.603 23.414 1.00 48.69 73 GLN A N 1
ATOM 559 C CA . GLN A 1 73 ? -13.346 -13.972 24.112 1.00 48.69 73 GLN A CA 1
ATOM 560 C C . GLN A 1 73 ? -13.590 -12.474 23.840 1.00 48.69 73 GLN A C 1
ATOM 562 O O . GLN A 1 73 ? -14.596 -11.956 24.319 1.00 48.69 73 GLN A O 1
ATOM 567 N N . GLU A 1 74 ? -12.749 -11.760 23.084 1.00 59.97 74 GLU A N 1
ATOM 568 C CA . GLU A 1 74 ? -13.057 -10.361 22.723 1.00 59.97 74 GLU A CA 1
ATOM 569 C C . GLU A 1 74 ? -14.134 -10.332 21.620 1.00 59.97 74 GLU A C 1
ATOM 571 O O . GLU A 1 74 ? -13.870 -10.645 20.457 1.00 59.97 74 GLU A O 1
ATOM 576 N N . THR A 1 75 ? -15.374 -10.008 21.999 1.00 70.44 75 THR A N 1
ATOM 577 C CA . THR A 1 75 ? -16.545 -10.019 21.101 1.00 70.44 75 THR A CA 1
ATOM 578 C C . THR A 1 75 ? -16.794 -8.667 20.421 1.00 70.44 75 THR A C 1
ATOM 580 O O . THR A 1 75 ? -17.436 -8.626 19.368 1.00 70.44 75 THR A O 1
ATOM 583 N N . GLY A 1 76 ? -16.249 -7.573 20.968 1.00 87.88 76 GLY A N 1
ATOM 584 C CA . GLY A 1 76 ? -16.373 -6.230 20.406 1.00 87.88 76 GLY A CA 1
ATOM 585 C C . GLY A 1 76 ? -15.472 -5.185 21.070 1.00 87.88 76 GLY A C 1
ATOM 586 O O . GLY A 1 76 ? -14.950 -5.381 22.168 1.00 87.88 76 GLY A O 1
ATOM 587 N N . LEU A 1 77 ? -15.309 -4.057 20.385 1.00 93.06 77 LEU A N 1
ATOM 588 C CA . LEU A 1 77 ? -14.497 -2.913 20.781 1.00 93.06 77 LEU A CA 1
ATOM 589 C C . LEU A 1 77 ? -15.296 -1.619 20.583 1.00 93.06 77 LEU A C 1
ATOM 591 O O . LEU A 1 77 ? -15.922 -1.442 19.542 1.00 93.06 77 LEU A O 1
ATOM 595 N N . VAL A 1 78 ? -15.221 -0.696 21.538 1.00 94.81 78 VAL A N 1
ATOM 596 C CA . VAL A 1 78 ? -15.692 0.688 21.416 1.00 94.81 78 VAL A CA 1
ATOM 597 C C . VAL A 1 78 ? -14.526 1.636 21.664 1.00 94.81 78 VAL A C 1
ATOM 599 O O . VAL A 1 78 ? -13.739 1.434 22.586 1.00 94.81 78 VAL A O 1
ATOM 602 N N . ILE A 1 79 ? -14.418 2.673 20.840 1.00 95.31 79 ILE A N 1
ATOM 603 C CA . ILE A 1 79 ? -13.459 3.767 20.991 1.00 95.31 79 ILE A CA 1
ATOM 604 C C . ILE A 1 79 ? -14.254 5.064 21.098 1.00 95.31 79 ILE A C 1
ATOM 606 O O . ILE A 1 79 ? -15.026 5.377 20.193 1.00 95.31 79 ILE A O 1
ATOM 610 N N . GLU A 1 80 ? -14.088 5.799 22.193 1.00 93.94 80 GLU A N 1
ATOM 611 C CA . GLU A 1 80 ? -14.912 6.958 22.535 1.00 93.94 80 GLU A CA 1
ATOM 612 C C . GLU A 1 80 ? -14.175 8.289 22.360 1.00 93.94 80 GLU A C 1
ATOM 614 O O . GLU A 1 80 ? -13.078 8.479 22.881 1.00 93.94 80 GLU A O 1
ATOM 619 N N . GLY A 1 81 ? -14.828 9.247 21.695 1.00 90.38 81 GLY A N 1
ATOM 620 C CA . GLY A 1 81 ? -14.507 10.674 21.813 1.00 90.38 81 GLY A CA 1
ATOM 621 C C . GLY A 1 81 ? -13.203 11.154 21.165 1.00 90.38 81 GLY A C 1
ATOM 622 O O . GLY A 1 81 ? -12.673 12.177 21.599 1.00 90.38 81 GLY A O 1
ATOM 623 N N . GLY A 1 82 ? -12.690 10.456 20.148 1.00 94.81 82 GLY A N 1
ATOM 624 C CA . GLY A 1 82 ? -11.526 10.899 19.368 1.00 94.81 82 GLY A CA 1
ATOM 625 C C . GLY A 1 82 ? -11.909 11.739 18.148 1.00 94.81 82 GLY A C 1
ATOM 626 O O . GLY A 1 82 ? -13.019 11.619 17.630 1.00 94.81 82 GLY A O 1
ATOM 627 N N . GLU A 1 83 ? -10.987 12.579 17.672 1.00 97.31 83 GLU A N 1
ATOM 628 C CA . GLU A 1 83 ? -11.143 13.294 16.399 1.00 97.31 83 GLU A CA 1
ATOM 629 C C . GLU A 1 83 ? -10.945 12.308 15.240 1.00 97.31 83 GLU A C 1
ATOM 631 O O . GLU A 1 83 ? -9.845 11.801 15.011 1.00 97.31 83 GLU A O 1
ATOM 636 N N . LEU A 1 84 ? -12.030 11.982 14.544 1.00 97.56 84 LEU A N 1
ATOM 637 C CA . LEU A 1 84 ? -12.078 10.910 13.561 1.00 97.56 84 LEU A CA 1
ATOM 638 C C . LEU A 1 84 ? -11.795 11.425 12.145 1.00 97.56 84 LEU A C 1
ATOM 640 O O . LEU A 1 84 ? -12.434 12.362 11.670 1.00 97.56 84 LEU A O 1
ATOM 644 N N . PHE A 1 85 ? -10.900 10.731 11.445 1.00 98.06 85 PHE A N 1
ATOM 645 C CA . PHE A 1 85 ? -10.586 10.917 10.031 1.00 98.06 85 PHE A CA 1
ATOM 646 C C . PHE A 1 85 ? -10.942 9.644 9.257 1.00 98.06 85 PHE A C 1
ATOM 648 O O . PHE A 1 85 ? -10.447 8.559 9.564 1.00 98.06 85 PHE A O 1
ATOM 655 N N . ALA A 1 86 ? -11.792 9.763 8.237 1.00 94.25 86 ALA A N 1
ATOM 656 C CA . ALA A 1 86 ? -12.394 8.634 7.532 1.00 94.25 86 ALA A CA 1
ATOM 657 C C . ALA A 1 86 ? -12.324 8.664 5.984 1.00 94.25 86 ALA A C 1
ATOM 659 O O . ALA A 1 86 ? -13.315 8.318 5.339 1.00 94.25 86 ALA A O 1
ATOM 660 N N . PRO A 1 87 ? -11.203 8.999 5.320 1.00 88.38 87 PRO A N 1
ATOM 661 C CA . PRO A 1 87 ? -10.091 9.857 5.739 1.00 88.38 87 PRO A CA 1
ATOM 662 C C . PRO A 1 87 ? -10.496 11.341 5.840 1.00 88.38 87 PRO A C 1
ATOM 664 O O . PRO A 1 87 ? -9.736 12.133 6.382 1.00 88.38 87 PRO A O 1
ATOM 667 N N . GLU A 1 88 ? -11.686 11.719 5.361 1.00 94.31 88 GLU A N 1
ATOM 668 C CA . GLU A 1 88 ? -12.279 13.042 5.597 1.00 94.31 88 GLU A CA 1
ATOM 669 C C . GLU A 1 88 ? -12.500 13.289 7.095 1.00 94.31 88 GLU A C 1
ATOM 671 O O . GLU A 1 88 ? -12.803 12.350 7.836 1.00 94.31 88 GLU A O 1
ATOM 676 N N . SER A 1 89 ? -12.364 14.537 7.549 1.00 94.06 89 SER A N 1
ATOM 677 C CA . SER A 1 89 ? -12.630 14.878 8.947 1.00 94.06 89 SER A CA 1
ATOM 678 C C . SER A 1 89 ? -14.113 14.687 9.268 1.00 94.06 89 SER A C 1
ATOM 680 O O . SER A 1 89 ? -14.987 15.276 8.632 1.00 94.06 89 SER A O 1
ATOM 682 N N . PHE A 1 90 ? -14.385 13.854 10.270 1.00 91.94 90 PHE A N 1
ATOM 683 C CA . PHE A 1 90 ? -15.716 13.576 10.808 1.00 91.94 90 PHE A CA 1
ATOM 684 C C . PHE A 1 90 ? -15.966 14.336 12.126 1.00 91.94 90 PHE A C 1
ATOM 686 O O . PHE A 1 90 ? -17.045 14.250 12.710 1.00 91.94 90 PHE A O 1
ATOM 693 N N . GLY A 1 91 ? -14.969 15.086 12.609 1.00 95.19 91 GLY A N 1
ATOM 694 C CA . GLY A 1 91 ? -14.984 15.701 13.933 1.00 95.19 91 GLY A CA 1
ATOM 695 C C . GLY A 1 91 ? -14.855 14.674 15.061 1.00 95.19 91 GLY A C 1
ATOM 696 O O . GLY A 1 91 ? -14.372 13.559 14.866 1.00 95.19 91 GLY A O 1
ATOM 697 N N . VAL A 1 92 ? -15.262 15.061 16.270 1.00 95.81 92 VAL A N 1
ATOM 698 C CA . VAL A 1 92 ? -15.214 14.175 17.440 1.00 95.81 92 VAL A CA 1
ATOM 699 C C . VAL A 1 92 ? -16.336 13.145 17.354 1.00 95.81 92 VAL A C 1
ATOM 701 O O . VAL A 1 92 ? -17.508 13.506 17.298 1.00 95.81 92 VAL A O 1
ATOM 704 N N . ALA A 1 93 ? -15.983 11.861 17.374 1.00 94.81 93 ALA A N 1
ATOM 705 C CA . ALA A 1 93 ? -16.943 10.767 17.286 1.00 94.81 93 ALA A CA 1
ATOM 706 C C . ALA A 1 93 ? -16.483 9.538 18.077 1.00 94.81 93 ALA A C 1
ATOM 708 O O . ALA A 1 93 ? -15.322 9.411 18.467 1.00 94.81 93 ALA A O 1
ATOM 709 N N . SER A 1 94 ? -17.415 8.611 18.302 1.00 94.31 94 SER A N 1
ATOM 710 C CA . SER A 1 94 ? -17.102 7.269 18.791 1.00 94.31 94 SER A CA 1
ATOM 711 C C . SER A 1 94 ? -17.257 6.254 17.663 1.00 94.31 94 SER A C 1
ATOM 713 O O . SER A 1 94 ? -18.091 6.419 16.770 1.00 94.31 94 SER A O 1
ATOM 715 N N . ILE A 1 95 ? -16.467 5.187 17.706 1.00 95.31 95 ILE A N 1
ATOM 716 C CA . ILE A 1 95 ? -16.555 4.075 16.759 1.00 95.31 95 ILE A CA 1
ATOM 717 C C . ILE A 1 95 ? -16.705 2.761 17.509 1.00 95.31 95 ILE A C 1
ATOM 719 O O . ILE A 1 95 ? -16.151 2.589 18.594 1.00 95.31 95 ILE A O 1
ATOM 723 N N . ALA A 1 96 ? -17.455 1.828 16.928 1.00 94.62 96 ALA A N 1
ATOM 724 C CA . ALA A 1 96 ? -17.560 0.480 17.462 1.00 94.62 96 ALA A CA 1
ATOM 725 C C . ALA A 1 96 ? -17.261 -0.573 16.403 1.00 94.62 96 ALA A C 1
ATOM 727 O O . ALA A 1 96 ? -17.659 -0.436 15.242 1.00 94.62 96 ALA A O 1
ATOM 728 N N . ALA A 1 97 ? -16.605 -1.642 16.840 1.00 94.38 97 ALA A N 1
ATOM 729 C CA . ALA A 1 97 ? -16.268 -2.793 16.033 1.00 94.38 97 ALA A CA 1
ATOM 730 C C . ALA A 1 97 ? -16.760 -4.086 16.685 1.00 94.38 97 ALA A C 1
ATOM 732 O O . ALA A 1 97 ? -16.548 -4.315 17.873 1.00 94.38 97 ALA A O 1
ATOM 733 N N . ILE A 1 98 ? -17.378 -4.959 15.895 1.00 92.69 98 ILE A N 1
ATOM 734 C CA . ILE A 1 98 ? -17.850 -6.283 16.320 1.00 92.69 98 ILE A CA 1
ATOM 735 C C . ILE A 1 98 ? -17.370 -7.290 15.286 1.00 92.69 98 ILE A C 1
ATOM 737 O O . ILE A 1 98 ? -17.418 -7.012 14.092 1.00 92.69 98 ILE A O 1
ATOM 741 N N . ALA A 1 99 ? -16.874 -8.451 15.728 1.00 90.81 99 ALA A N 1
ATOM 742 C CA . ALA A 1 99 ? -16.352 -9.497 14.836 1.00 90.81 99 ALA A CA 1
ATOM 743 C C . ALA A 1 99 ? -15.317 -8.985 13.802 1.00 90.81 99 ALA A C 1
ATOM 745 O O . ALA A 1 99 ? -15.177 -9.524 12.705 1.00 90.81 99 ALA A O 1
ATOM 746 N N . GLY A 1 100 ? -14.580 -7.937 14.173 1.00 92.81 100 GLY A N 1
ATOM 747 C CA . GLY A 1 100 ? -13.539 -7.315 13.365 1.00 92.81 100 GLY A CA 1
ATOM 748 C C . GLY A 1 100 ? -14.001 -6.379 12.252 1.00 92.81 100 GLY A C 1
ATOM 749 O O . GLY A 1 100 ? -13.166 -5.972 11.445 1.00 92.81 100 GLY A O 1
ATOM 750 N N . VAL A 1 101 ? -15.279 -6.000 12.233 1.00 96.25 101 VAL A N 1
ATOM 751 C CA . VAL A 1 101 ? -15.832 -5.004 11.307 1.00 96.25 101 VAL A CA 1
ATOM 752 C C . VAL A 1 101 ? -16.374 -3.795 12.056 1.00 96.25 101 VAL A C 1
ATOM 754 O O . VAL A 1 101 ? -16.878 -3.923 13.169 1.00 96.25 101 VAL A O 1
ATOM 757 N N . THR A 1 102 ? -16.292 -2.621 11.437 1.00 96.56 102 THR A N 1
ATOM 758 C CA . THR A 1 102 ? -16.873 -1.377 11.950 1.00 96.56 102 THR A CA 1
ATOM 759 C C . THR A 1 102 ? -18.397 -1.452 11.856 1.00 96.56 102 THR A C 1
ATOM 761 O O . THR A 1 102 ? -18.954 -1.574 10.763 1.00 96.56 102 THR A O 1
ATOM 764 N N . THR A 1 103 ? -19.094 -1.359 12.986 1.00 95.19 103 THR A N 1
ATOM 765 C CA . THR A 1 103 ? -20.562 -1.477 13.068 1.00 95.19 103 THR A CA 1
ATOM 766 C C . THR A 1 103 ? -21.256 -0.190 13.498 1.00 95.19 103 THR A C 1
ATOM 768 O O . THR A 1 103 ? -22.478 -0.089 13.382 1.00 95.19 103 THR A O 1
ATOM 771 N N . TRP A 1 104 ? -20.506 0.792 13.999 1.00 94.00 104 TRP A N 1
ATOM 772 C CA . TRP A 1 104 ? -21.047 2.087 14.404 1.00 94.00 104 TRP A CA 1
ATOM 773 C C . TRP A 1 104 ? -20.018 3.201 14.262 1.00 94.00 104 TRP A C 1
ATOM 775 O O . TRP A 1 104 ? -18.838 2.985 14.537 1.00 94.00 104 TRP A O 1
ATOM 785 N N . ILE A 1 105 ? -20.494 4.384 13.874 1.00 94.81 105 ILE A N 1
ATOM 786 C CA . ILE A 1 105 ? -19.751 5.645 13.860 1.00 94.81 105 ILE A CA 1
ATOM 787 C C . ILE A 1 105 ? -20.726 6.735 14.315 1.00 94.81 105 ILE A C 1
ATOM 789 O O . ILE A 1 105 ? -21.803 6.867 13.734 1.00 94.81 105 ILE A O 1
ATOM 793 N N . GLY A 1 106 ? -20.366 7.489 15.351 1.00 91.25 106 GLY A N 1
ATOM 794 C CA . GLY A 1 106 ? -21.181 8.575 15.897 1.00 91.25 106 GLY A CA 1
ATOM 795 C C . GLY A 1 106 ? -21.207 8.585 17.423 1.00 91.25 106 GLY A C 1
ATOM 796 O O . GLY A 1 106 ? -20.368 7.976 18.084 1.00 91.25 106 GLY A O 1
ATOM 797 N N . GLU A 1 107 ? -22.174 9.291 17.998 1.00 86.69 107 GLU A N 1
ATOM 798 C CA . GLU A 1 107 ? -22.376 9.344 19.450 1.00 86.69 107 GLU A CA 1
ATOM 799 C C . GLU A 1 107 ? -23.051 8.066 19.987 1.00 86.69 107 GLU A C 1
ATOM 801 O O . GLU A 1 107 ? -23.601 7.264 19.227 1.00 86.69 107 GLU A O 1
ATOM 806 N N . GLY A 1 108 ? -22.990 7.851 21.307 1.00 80.44 108 GLY A N 1
ATOM 807 C CA . GLY A 1 108 ? -23.743 6.789 21.992 1.00 80.44 108 GLY A CA 1
ATOM 808 C C . GLY A 1 108 ? -23.322 5.351 21.661 1.00 80.44 108 GLY A C 1
ATOM 809 O O . GLY A 1 108 ? -24.118 4.427 21.822 1.00 80.44 108 GLY A O 1
ATOM 810 N N . ALA A 1 109 ? -22.090 5.136 21.179 1.00 83.25 109 ALA A N 1
ATOM 811 C CA . ALA A 1 109 ? -21.588 3.808 20.810 1.00 83.25 109 ALA A CA 1
ATOM 812 C C . ALA A 1 109 ? -21.623 2.812 21.986 1.00 83.25 109 ALA A C 1
ATOM 814 O O . ALA A 1 109 ? -22.065 1.675 21.818 1.00 83.25 109 ALA A O 1
ATOM 815 N N . THR A 1 110 ? -21.199 3.255 23.173 1.00 81.88 110 THR A N 1
ATOM 816 C CA . THR A 1 110 ? -21.176 2.435 24.393 1.00 81.88 110 THR A CA 1
ATOM 817 C C . THR A 1 110 ? -22.574 2.056 24.853 1.00 81.88 110 THR A C 1
ATOM 819 O O . THR A 1 110 ? -22.825 0.878 25.084 1.00 81.88 110 THR A O 1
ATOM 822 N N . ASP A 1 111 ? -23.506 3.010 24.903 1.00 83.19 111 ASP A N 1
ATOM 823 C CA . ASP A 1 111 ? -24.892 2.739 25.301 1.00 83.19 111 ASP A CA 1
ATOM 824 C C . ASP A 1 111 ? -25.563 1.744 24.351 1.00 83.19 111 ASP A C 1
ATOM 826 O O . ASP A 1 111 ? -26.276 0.835 24.774 1.00 83.19 111 ASP A O 1
ATOM 830 N N . ARG A 1 112 ? -25.293 1.870 23.047 1.00 78.44 112 ARG A N 1
ATOM 831 C CA . ARG A 1 112 ? -25.864 0.994 22.019 1.00 78.44 112 ARG A CA 1
ATOM 832 C C . ARG A 1 112 ? -25.370 -0.446 22.114 1.00 78.44 112 ARG A C 1
ATOM 834 O O . ARG A 1 112 ? -26.091 -1.362 21.725 1.00 78.44 112 ARG A O 1
ATOM 841 N N . LEU A 1 113 ? -24.142 -0.636 22.587 1.00 83.25 113 LEU A N 1
ATOM 842 C CA . LEU A 1 113 ? -23.512 -1.944 22.758 1.00 83.25 113 LEU A CA 1
ATOM 843 C C . LEU A 1 113 ? -23.496 -2.409 24.220 1.00 83.25 113 LEU A C 1
ATOM 845 O O . LEU A 1 113 ? -22.890 -3.439 24.533 1.00 83.25 113 LEU A O 1
ATOM 849 N N . ALA A 1 114 ? -24.184 -1.684 25.107 1.00 76.94 114 ALA A N 1
ATOM 850 C CA . ALA A 1 114 ? -24.292 -2.017 26.514 1.00 76.94 114 ALA A CA 1
ATOM 851 C C . ALA A 1 114 ? -24.869 -3.432 26.677 1.00 76.94 114 ALA A C 1
ATOM 853 O O . ALA A 1 114 ? -25.922 -3.768 26.135 1.00 76.94 114 ALA A O 1
ATOM 854 N N . GLY A 1 115 ? -24.154 -4.281 27.417 1.00 76.38 115 GLY A N 1
ATOM 855 C CA . GLY A 1 115 ? -24.544 -5.673 27.652 1.00 76.38 115 GLY A CA 1
ATOM 856 C C . GLY A 1 115 ? -23.918 -6.703 26.707 1.00 76.38 115 GLY A C 1
ATOM 857 O O . GLY A 1 115 ? -24.114 -7.897 26.938 1.00 76.38 115 GLY A O 1
ATOM 858 N N . LEU A 1 116 ? -23.127 -6.301 25.701 1.00 81.94 116 LEU A N 1
ATOM 859 C CA . LEU A 1 116 ? -22.302 -7.259 24.957 1.00 81.94 116 LEU A CA 1
ATOM 860 C C . LEU A 1 116 ? -21.176 -7.810 25.858 1.00 81.94 116 LEU A C 1
ATOM 862 O O . LEU A 1 116 ? -20.343 -7.041 26.347 1.00 81.94 116 LEU A O 1
ATOM 866 N N . PRO A 1 117 ? -21.119 -9.134 26.098 1.00 78.75 117 PRO A N 1
ATOM 867 C CA . PRO A 1 117 ? -20.128 -9.719 26.993 1.00 78.75 117 PRO A CA 1
ATOM 868 C C . PRO A 1 117 ? -18.733 -9.644 26.372 1.00 78.75 117 PRO A C 1
ATOM 870 O O . PRO A 1 117 ? -18.533 -10.127 25.263 1.00 78.75 117 PRO A O 1
ATOM 873 N N . GLY A 1 118 ? -17.756 -9.088 27.090 1.00 80.00 118 GLY A N 1
ATOM 874 C CA . GLY A 1 118 ? -16.385 -8.942 26.583 1.00 80.00 118 GLY A CA 1
ATOM 875 C C . GLY A 1 118 ? -16.170 -7.718 25.687 1.00 80.00 118 GLY A C 1
ATOM 876 O O . GLY A 1 118 ? -15.172 -7.670 24.969 1.00 80.00 118 GLY A O 1
ATOM 877 N N . LEU A 1 119 ? -17.085 -6.740 25.726 1.00 86.44 119 LEU A N 1
ATOM 878 C CA . LEU A 1 119 ? -16.890 -5.433 25.106 1.00 86.44 119 LEU A CA 1
ATOM 879 C C . LEU A 1 119 ? -15.727 -4.694 25.777 1.00 86.44 119 LEU A C 1
ATOM 881 O O . LEU A 1 119 ? -15.717 -4.494 26.993 1.00 86.44 119 LEU A O 1
ATOM 885 N N . LYS A 1 120 ? -14.758 -4.266 24.973 1.00 90.44 120 LYS A N 1
ATOM 886 C CA . LYS A 1 120 ? -13.633 -3.444 25.418 1.00 90.44 120 LYS A CA 1
ATOM 887 C C . LYS A 1 120 ? -13.893 -1.988 25.068 1.00 90.44 120 LYS A C 1
ATOM 889 O O . LYS A 1 120 ? -14.258 -1.705 23.933 1.00 90.44 120 LYS A O 1
ATOM 894 N N . THR A 1 121 ? -13.649 -1.077 26.002 1.00 91.69 121 THR A N 1
ATOM 895 C CA . THR A 1 121 ? -13.797 0.366 25.766 1.00 91.69 121 THR A CA 1
ATOM 896 C C . THR A 1 121 ? -12.436 1.051 25.821 1.00 91.69 121 THR A C 1
ATOM 898 O O . THR A 1 121 ? -11.625 0.766 26.704 1.00 91.69 121 THR A O 1
ATOM 901 N N . ILE A 1 122 ? -12.178 1.939 24.864 1.00 93.81 122 ILE A N 1
ATOM 902 C CA . ILE A 1 122 ? -10.992 2.791 24.784 1.00 93.81 122 ILE A CA 1
ATOM 903 C C . ILE A 1 122 ? -11.450 4.246 24.839 1.00 93.81 122 ILE A C 1
ATOM 905 O O . ILE A 1 122 ? -12.272 4.665 24.031 1.00 93.81 122 ILE A O 1
ATOM 909 N N . ASP A 1 123 ? -10.871 5.023 25.747 1.00 94.56 123 ASP A N 1
ATOM 910 C CA . ASP A 1 123 ? -10.999 6.479 25.749 1.00 94.56 123 ASP A CA 1
ATOM 911 C C . ASP A 1 123 ? -9.982 7.085 24.772 1.00 94.56 123 ASP A C 1
ATOM 913 O O . ASP A 1 123 ? -8.774 6.922 24.951 1.00 94.56 123 ASP A O 1
ATOM 917 N N . ALA A 1 124 ? -10.472 7.752 23.728 1.00 96.12 124 ALA A N 1
ATOM 918 C CA . ALA A 1 124 ? -9.667 8.418 22.708 1.00 96.12 124 ALA A CA 1
ATOM 919 C C . ALA A 1 124 ? -9.778 9.950 22.778 1.00 96.12 124 ALA A C 1
ATOM 921 O O . ALA A 1 124 ? -9.403 10.639 21.828 1.00 96.12 124 ALA A O 1
ATOM 922 N N . ARG A 1 125 ? -10.263 10.516 23.892 1.00 95.50 125 ARG A N 1
ATOM 923 C CA . ARG A 1 125 ? -10.325 11.973 24.068 1.00 95.50 125 ARG A CA 1
ATOM 924 C C . ARG A 1 125 ? -8.940 12.602 23.936 1.00 95.50 125 ARG A C 1
ATOM 926 O O . ARG A 1 125 ? -7.975 12.172 24.563 1.00 95.50 125 ARG A O 1
ATOM 933 N N . GLY A 1 126 ? -8.852 13.644 23.108 1.00 95.31 126 GLY A N 1
ATOM 934 C CA . GLY A 1 126 ? -7.589 14.315 22.783 1.00 95.31 126 GLY A CA 1
ATOM 935 C C . GLY A 1 126 ? -6.677 13.530 21.832 1.00 95.31 126 GLY A C 1
ATOM 936 O O . GLY A 1 126 ? -5.564 13.979 21.560 1.00 95.31 126 GLY A O 1
ATOM 937 N N . MET A 1 127 ? -7.129 12.381 21.320 1.00 97.62 127 MET A N 1
ATOM 938 C CA . MET A 1 127 ? -6.453 11.615 20.275 1.00 97.62 127 MET A CA 1
ATOM 939 C C . MET A 1 127 ? -7.144 11.818 18.927 1.00 97.62 127 MET A C 1
ATOM 941 O O . MET A 1 127 ? -8.338 12.120 18.855 1.00 97.62 127 MET A O 1
ATOM 945 N N . ARG A 1 128 ? -6.391 11.589 17.850 1.00 98.12 128 ARG A N 1
ATOM 946 C CA . ARG A 1 128 ? -6.944 11.452 16.498 1.00 98.12 128 ARG A CA 1
ATOM 947 C C . ARG A 1 128 ? -7.063 9.982 16.138 1.00 98.12 128 ARG A C 1
ATOM 949 O O . ARG A 1 128 ? -6.191 9.191 16.491 1.00 98.12 128 ARG A O 1
ATOM 956 N N . ILE A 1 129 ? -8.117 9.627 15.420 1.00 98.50 129 ILE A N 1
ATOM 957 C CA . ILE A 1 129 ? -8.372 8.273 14.936 1.00 98.50 129 ILE A CA 1
ATOM 958 C C . ILE A 1 129 ? -8.311 8.315 13.413 1.00 98.50 129 ILE A C 1
ATOM 960 O O . ILE A 1 129 ? -9.125 8.986 12.785 1.00 98.50 129 ILE A O 1
ATOM 964 N N . ILE A 1 130 ? -7.353 7.606 12.821 1.00 98.75 130 ILE A N 1
ATOM 965 C CA . ILE A 1 130 ? -7.173 7.524 11.365 1.00 98.75 130 ILE A CA 1
ATOM 966 C C . ILE A 1 130 ? -7.354 6.073 10.885 1.00 98.75 130 ILE A C 1
ATOM 968 O O . ILE A 1 130 ? -7.231 5.145 11.696 1.00 98.75 130 ILE A O 1
ATOM 972 N N . PRO A 1 131 ? -7.610 5.831 9.584 1.00 98.75 131 PRO A N 1
ATOM 973 C CA . PRO A 1 131 ? -7.642 4.476 9.050 1.00 98.75 131 PRO A CA 1
ATOM 974 C C . PRO A 1 131 ? -6.262 3.817 9.161 1.00 98.75 131 PRO A C 1
ATOM 976 O O . PRO A 1 131 ? -5.232 4.481 9.036 1.00 98.75 131 PRO A O 1
ATOM 979 N N . GLY A 1 132 ? -6.238 2.497 9.341 1.00 98.75 132 GLY A N 1
ATOM 980 C CA . GLY A 1 132 ? -5.016 1.710 9.211 1.00 98.75 132 GLY A CA 1
ATOM 981 C C . GLY A 1 132 ? -4.336 1.930 7.857 1.00 98.75 132 GLY A C 1
ATOM 982 O O . GLY A 1 132 ? -4.993 1.909 6.814 1.00 98.75 132 GLY A O 1
ATOM 983 N N . LEU A 1 133 ? -3.014 2.117 7.872 1.00 98.88 133 LEU A N 1
ATOM 984 C CA . LEU A 1 133 ? -2.241 2.351 6.655 1.00 98.88 133 LEU A CA 1
ATOM 985 C C . LEU A 1 133 ? -2.107 1.068 5.830 1.00 98.88 133 LEU A C 1
ATOM 987 O O . LEU A 1 133 ? -2.080 -0.048 6.373 1.00 98.88 133 LEU A O 1
ATOM 991 N N . ILE A 1 134 ? -1.994 1.256 4.517 1.00 98.94 134 ILE A N 1
ATOM 992 C CA . ILE A 1 134 ? -1.826 0.204 3.522 1.00 98.94 134 ILE A CA 1
ATOM 993 C C . ILE A 1 134 ? -0.492 0.406 2.808 1.00 98.94 134 ILE A C 1
ATOM 995 O O . ILE A 1 134 ? -0.323 1.369 2.063 1.00 98.94 134 ILE A O 1
ATOM 999 N N . ASP A 1 135 ? 0.432 -0.532 2.996 1.00 98.88 135 ASP A N 1
ATOM 1000 C CA . ASP A 1 135 ? 1.709 -0.542 2.285 1.00 98.88 135 ASP A CA 1
ATOM 1001 C C . ASP A 1 135 ? 1.676 -1.537 1.122 1.00 98.88 135 ASP A C 1
ATOM 1003 O O . ASP A 1 135 ? 1.694 -2.754 1.317 1.00 98.88 135 ASP A O 1
ATOM 1007 N N . GLN A 1 136 ? 1.620 -1.034 -0.108 1.00 98.75 136 GLN A N 1
ATOM 1008 C CA . GLN A 1 136 ? 1.550 -1.882 -1.300 1.00 98.75 136 GLN A CA 1
ATOM 1009 C C . GLN A 1 136 ? 2.909 -2.346 -1.841 1.00 98.75 136 GLN A C 1
ATOM 1011 O O . GLN A 1 136 ? 2.944 -3.011 -2.877 1.00 98.75 136 GLN A O 1
ATOM 1016 N N . HIS A 1 137 ? 4.024 -2.002 -1.186 1.00 98.75 137 HIS A N 1
ATOM 1017 C CA . HIS A 1 137 ? 5.354 -2.408 -1.638 1.00 98.75 137 HIS A CA 1
ATOM 1018 C C . HIS A 1 137 ? 6.287 -2.670 -0.455 1.00 98.75 137 HIS A C 1
ATOM 1020 O O . HIS A 1 137 ? 7.001 -1.780 0.003 1.00 98.75 137 HIS A O 1
ATOM 1026 N N . ILE A 1 138 ? 6.345 -3.926 -0.004 1.00 98.12 138 ILE A N 1
ATOM 1027 C CA . ILE A 1 138 ? 7.259 -4.306 1.075 1.00 98.12 138 ILE A CA 1
ATOM 1028 C C . ILE A 1 138 ? 7.851 -5.710 0.901 1.00 98.12 138 ILE A C 1
ATOM 1030 O O . ILE A 1 138 ? 7.201 -6.648 0.435 1.00 98.12 138 ILE A O 1
ATOM 1034 N N . HIS A 1 139 ? 9.108 -5.881 1.307 1.00 97.62 139 HIS A N 1
ATOM 1035 C CA . HIS A 1 139 ? 9.823 -7.149 1.205 1.00 97.62 139 HIS A CA 1
ATOM 1036 C C . HIS A 1 139 ? 9.636 -8.011 2.460 1.00 97.62 139 HIS A C 1
ATOM 1038 O O . HIS A 1 139 ? 10.470 -8.011 3.367 1.00 97.62 139 HIS A O 1
ATOM 1044 N N . PHE A 1 140 ? 8.565 -8.810 2.513 1.00 98.06 140 PHE A N 1
ATOM 1045 C CA . PHE A 1 140 ? 8.279 -9.686 3.664 1.00 98.06 140 PHE A CA 1
ATOM 1046 C C . PHE A 1 140 ? 9.431 -10.620 4.036 1.00 98.06 140 PHE A C 1
ATOM 1048 O O . PHE A 1 140 ? 9.680 -10.855 5.216 1.00 98.06 140 PHE A O 1
ATOM 1055 N N . LEU A 1 141 ? 10.147 -11.138 3.041 1.00 96.38 141 LEU A N 1
ATOM 1056 C CA . LEU A 1 141 ? 11.268 -12.045 3.276 1.00 96.38 141 LEU A CA 1
ATOM 1057 C C . LEU A 1 141 ? 12.574 -11.298 3.594 1.00 96.38 141 LEU A C 1
ATOM 1059 O O . LEU A 1 141 ? 13.564 -11.927 3.956 1.00 96.38 141 LEU A O 1
ATOM 1063 N N . GLY A 1 142 ? 12.580 -9.973 3.457 1.00 92.81 142 GLY A N 1
ATOM 1064 C CA . GLY A 1 142 ? 13.782 -9.165 3.287 1.00 92.81 142 GLY A CA 1
ATOM 1065 C C . GLY A 1 142 ? 14.183 -9.079 1.815 1.00 92.81 142 GLY A C 1
ATOM 1066 O O . GLY A 1 142 ? 13.865 -9.967 1.022 1.00 92.81 142 GLY A O 1
ATOM 1067 N N . GLY A 1 143 ? 14.843 -7.992 1.427 1.00 85.81 143 GLY A N 1
ATOM 1068 C CA . GLY A 1 143 ? 15.441 -7.843 0.096 1.00 85.81 143 GLY A CA 1
ATOM 1069 C C . GLY A 1 143 ? 16.957 -7.680 0.159 1.00 85.81 143 GLY A C 1
ATOM 1070 O O . GLY A 1 143 ? 17.590 -8.068 1.143 1.00 85.81 143 GLY A O 1
ATOM 1071 N N . GLY A 1 144 ? 17.520 -7.053 -0.882 1.00 71.69 144 GLY A N 1
ATOM 1072 C CA . GLY A 1 144 ? 18.875 -6.496 -0.826 1.00 71.69 144 GLY A CA 1
ATOM 1073 C C . GLY A 1 144 ? 20.028 -7.276 -1.423 1.00 71.69 144 GLY A C 1
ATOM 1074 O O . GLY A 1 144 ? 21.161 -6.791 -1.414 1.00 71.69 144 GLY A O 1
ATOM 1075 N N . ASP A 1 145 ? 19.747 -8.443 -1.979 1.00 67.44 145 ASP A N 1
ATOM 1076 C CA . ASP A 1 145 ? 20.767 -9.416 -2.370 1.00 67.44 145 ASP A CA 1
ATOM 1077 C C . ASP A 1 145 ? 21.635 -8.957 -3.570 1.00 67.44 145 ASP A C 1
ATOM 1079 O O . ASP A 1 145 ? 22.697 -9.518 -3.835 1.00 67.44 145 ASP A O 1
ATOM 1083 N N . ALA A 1 146 ? 21.263 -7.857 -4.242 1.00 69.19 146 ALA A N 1
ATOM 1084 C CA . ALA A 1 146 ? 22.070 -7.198 -5.279 1.00 69.19 146 ALA A CA 1
ATOM 1085 C C . ALA A 1 146 ? 23.421 -6.644 -4.770 1.00 69.19 146 ALA A C 1
ATOM 1087 O O . ALA A 1 146 ? 24.284 -6.288 -5.570 1.00 69.19 146 ALA A O 1
ATOM 1088 N N . ASN A 1 147 ? 23.613 -6.573 -3.449 1.00 69.75 147 ASN A N 1
ATOM 1089 C CA . ASN A 1 147 ? 24.852 -6.138 -2.800 1.00 69.75 147 ASN A CA 1
ATOM 1090 C C . ASN A 1 147 ? 25.722 -7.316 -2.312 1.00 69.75 147 ASN A C 1
ATOM 1092 O O . ASN A 1 147 ? 26.616 -7.136 -1.483 1.00 69.75 147 ASN A O 1
ATOM 1096 N N . GLY A 1 148 ? 25.449 -8.530 -2.800 1.00 74.44 148 GLY A N 1
ATOM 1097 C CA . GLY A 1 148 ? 26.083 -9.756 -2.322 1.00 74.44 148 GLY A CA 1
ATOM 1098 C C . GLY A 1 148 ? 25.585 -10.178 -0.931 1.00 74.44 148 GLY A C 1
ATOM 1099 O O . GLY A 1 148 ? 24.633 -9.594 -0.409 1.00 74.44 148 GLY A O 1
ATOM 1100 N N . PRO A 1 149 ? 26.231 -11.172 -0.288 1.00 75.75 149 PRO A N 1
ATOM 1101 C CA . PRO A 1 149 ? 25.746 -11.769 0.964 1.00 75.75 149 PRO A CA 1
ATOM 1102 C C . PRO A 1 149 ? 25.547 -10.783 2.126 1.00 75.75 149 PRO A C 1
ATOM 1104 O O . PRO A 1 149 ? 24.713 -11.019 2.995 1.00 75.75 149 PRO A O 1
ATOM 1107 N N . LEU A 1 150 ? 26.288 -9.670 2.139 1.00 73.94 150 LEU A N 1
ATOM 1108 C CA . LEU A 1 150 ? 26.186 -8.625 3.167 1.00 73.94 150 LEU A CA 1
ATOM 1109 C C . LEU A 1 150 ? 24.924 -7.761 3.033 1.00 73.94 150 LEU A C 1
ATOM 1111 O O . LEU A 1 150 ? 24.558 -7.070 3.979 1.00 73.94 150 LEU A O 1
ATOM 1115 N N . GLY A 1 151 ? 24.268 -7.787 1.872 1.00 76.56 151 GLY A N 1
ATOM 1116 C CA . GLY A 1 151 ? 23.014 -7.079 1.624 1.00 76.56 151 GLY A CA 1
ATOM 1117 C C . GLY A 1 151 ? 21.770 -7.838 2.081 1.00 76.56 151 GLY A C 1
ATOM 1118 O O . GLY A 1 151 ? 20.670 -7.312 1.954 1.00 76.56 151 GLY A O 1
ATOM 1119 N N . ARG A 1 152 ? 21.898 -9.066 2.593 1.00 83.06 152 ARG A N 1
ATOM 1120 C CA . ARG A 1 152 ? 20.729 -9.884 2.919 1.00 83.06 152 ARG A CA 1
ATOM 1121 C C . ARG A 1 152 ? 20.039 -9.380 4.184 1.00 83.06 152 ARG A C 1
ATOM 1123 O O . ARG A 1 152 ? 20.603 -9.433 5.276 1.00 83.06 152 ARG A O 1
ATOM 1130 N N . VAL A 1 153 ? 18.791 -8.945 4.040 1.00 90.50 153 VAL A N 1
ATOM 1131 C CA . VAL A 1 153 ? 17.944 -8.548 5.171 1.00 90.50 153 VAL A CA 1
ATOM 1132 C C . VAL A 1 153 ? 17.124 -9.752 5.662 1.00 90.50 153 VAL A C 1
ATOM 1134 O O . VAL A 1 153 ? 16.653 -10.535 4.824 1.00 90.50 153 VAL A O 1
ATOM 1137 N N . PRO A 1 154 ? 16.967 -9.941 6.990 1.00 91.56 154 PRO A N 1
ATOM 1138 C CA . PRO A 1 154 ? 16.081 -10.956 7.555 1.00 91.56 154 PRO A CA 1
ATOM 1139 C C . PRO A 1 154 ? 14.614 -10.772 7.156 1.00 91.56 154 PRO A C 1
ATOM 1141 O O . PRO A 1 154 ? 14.197 -9.719 6.670 1.00 91.56 154 PRO A O 1
ATOM 1144 N N . GLU A 1 155 ? 13.810 -11.798 7.421 1.00 95.25 155 GLU A N 1
ATOM 1145 C CA . GLU A 1 155 ? 12.365 -11.687 7.265 1.00 95.25 155 GLU A CA 1
ATOM 1146 C C . GLU A 1 155 ? 11.776 -10.645 8.213 1.00 95.25 155 GLU A C 1
ATOM 1148 O O . GLU A 1 155 ? 12.206 -10.487 9.357 1.00 95.25 155 GLU A O 1
ATOM 1153 N N . LEU A 1 156 ? 10.739 -9.973 7.733 1.00 95.31 156 LEU A N 1
ATOM 1154 C CA . LEU A 1 156 ? 9.994 -8.998 8.503 1.00 95.31 156 LEU A CA 1
ATOM 1155 C C . LEU A 1 156 ? 9.185 -9.689 9.611 1.00 95.31 156 LEU A C 1
ATOM 1157 O O . LEU A 1 156 ? 8.605 -10.762 9.410 1.00 95.31 156 LEU A O 1
ATOM 1161 N N . THR A 1 157 ? 9.102 -9.050 10.777 1.00 96.06 157 THR A N 1
ATOM 1162 C CA . THR A 1 157 ? 8.209 -9.470 11.863 1.00 96.06 157 THR A CA 1
ATOM 1163 C C . THR A 1 157 ? 6.894 -8.680 11.816 1.00 96.06 157 THR A C 1
ATOM 1165 O O . THR A 1 157 ? 6.895 -7.529 11.378 1.00 96.06 157 THR A O 1
ATOM 1168 N N . PRO A 1 158 ? 5.762 -9.243 12.285 1.00 95.44 158 PRO A N 1
ATOM 1169 C CA . PRO A 1 158 ? 4.484 -8.524 12.319 1.00 95.44 158 PRO A CA 1
ATOM 1170 C C . PRO A 1 158 ? 4.560 -7.169 13.038 1.00 95.44 158 PRO A C 1
ATOM 1172 O O . PRO A 1 158 ? 3.985 -6.188 12.573 1.00 95.44 158 PRO A O 1
ATOM 1175 N N . ASP A 1 159 ? 5.311 -7.102 14.140 1.00 95.25 159 ASP A N 1
ATOM 1176 C CA . ASP A 1 159 ? 5.468 -5.889 14.945 1.00 95.25 159 ASP A CA 1
ATOM 1177 C C . ASP A 1 159 ? 6.082 -4.721 14.158 1.00 95.25 159 ASP A C 1
ATOM 1179 O O . ASP A 1 159 ? 5.653 -3.581 14.325 1.00 95.25 159 ASP A O 1
ATOM 1183 N N . MET A 1 160 ? 7.005 -4.992 13.227 1.00 96.00 160 MET A N 1
ATOM 1184 C CA . MET A 1 160 ? 7.602 -3.948 12.382 1.00 96.00 160 MET A CA 1
ATOM 1185 C C . MET A 1 160 ? 6.566 -3.218 11.516 1.00 96.00 160 MET A C 1
ATOM 1187 O O . MET A 1 160 ? 6.790 -2.067 11.155 1.00 96.00 160 MET A O 1
ATOM 1191 N N . LEU A 1 161 ? 5.450 -3.870 11.173 1.00 98.12 161 LEU A N 1
ATOM 1192 C CA . LEU A 1 161 ? 4.328 -3.257 10.458 1.00 98.12 161 LEU A CA 1
ATOM 1193 C C . LEU A 1 161 ? 3.347 -2.611 11.437 1.00 98.12 161 LEU A C 1
ATOM 1195 O O . LEU A 1 161 ? 3.050 -1.419 11.336 1.00 98.12 161 LEU A O 1
ATOM 1199 N N . LEU A 1 162 ? 2.879 -3.397 12.406 1.00 97.62 162 LEU A N 1
ATOM 1200 C CA . LEU A 1 162 ? 1.771 -3.030 13.283 1.00 97.62 162 LEU A CA 1
ATOM 1201 C C . LEU A 1 162 ? 2.121 -1.859 14.204 1.00 97.62 162 LEU A C 1
ATOM 1203 O O . LEU A 1 162 ? 1.301 -0.964 14.363 1.00 97.62 162 LEU A O 1
ATOM 1207 N N . SER A 1 163 ? 3.347 -1.789 14.730 1.00 96.44 163 SER A N 1
ATOM 1208 C CA . SER A 1 163 ? 3.804 -0.657 15.560 1.00 96.44 163 SER A CA 1
ATOM 1209 C C . SER A 1 163 ? 3.905 0.671 14.799 1.00 96.44 163 SER A C 1
ATOM 1211 O O . SER A 1 163 ? 4.010 1.735 15.406 1.00 96.44 163 SER A O 1
ATOM 1213 N N . THR A 1 164 ? 3.844 0.622 13.465 1.00 97.00 164 THR A N 1
ATOM 1214 C CA . THR A 1 164 ? 3.971 1.786 12.575 1.00 97.00 164 THR A CA 1
ATOM 1215 C C . THR A 1 164 ? 2.645 2.211 11.946 1.00 97.00 164 THR A C 1
ATOM 1217 O O . THR A 1 164 ? 2.627 3.067 11.066 1.00 97.00 164 THR A O 1
ATOM 1220 N N . GLY A 1 165 ? 1.526 1.622 12.385 1.00 98.06 165 GLY A N 1
ATOM 1221 C CA . GLY A 1 165 ? 0.192 1.940 11.866 1.00 98.06 165 GLY A CA 1
ATOM 1222 C C . GLY A 1 165 ? -0.175 1.200 10.580 1.00 98.06 165 GLY A C 1
ATOM 1223 O O . GLY A 1 165 ? -1.281 1.378 10.070 1.00 98.06 165 GLY A O 1
ATOM 1224 N N . THR A 1 166 ? 0.713 0.344 10.066 1.00 98.69 166 THR A N 1
ATOM 1225 C CA . THR A 1 166 ? 0.460 -0.446 8.857 1.00 98.69 166 THR A CA 1
ATOM 1226 C C . THR A 1 166 ? -0.307 -1.713 9.212 1.00 98.69 166 THR A C 1
ATOM 1228 O O . THR A 1 166 ? 0.227 -2.633 9.828 1.00 98.69 166 THR A O 1
ATOM 1231 N N . THR A 1 167 ? -1.575 -1.767 8.808 1.00 98.81 167 THR A N 1
ATOM 1232 C CA . THR A 1 167 ? -2.488 -2.891 9.099 1.00 98.81 167 THR A CA 1
ATOM 1233 C C . THR A 1 167 ? -2.702 -3.797 7.891 1.00 98.81 167 THR A C 1
ATOM 1235 O O . THR A 1 167 ? -3.075 -4.961 8.044 1.00 98.81 167 THR A O 1
ATOM 1238 N N . THR A 1 168 ? -2.435 -3.289 6.685 1.00 98.94 168 THR A N 1
ATOM 1239 C CA . THR A 1 168 ? -2.515 -4.033 5.427 1.00 98.94 168 THR A CA 1
ATOM 1240 C C . THR A 1 168 ? -1.201 -3.882 4.671 1.00 98.94 168 THR A C 1
ATOM 1242 O O . THR A 1 168 ? -0.670 -2.779 4.578 1.00 98.94 168 THR A O 1
ATOM 1245 N N . ALA A 1 169 ? -0.671 -4.978 4.132 1.00 98.81 169 ALA A N 1
ATOM 1246 C CA . ALA A 1 169 ? 0.601 -4.956 3.419 1.00 98.81 169 ALA A CA 1
ATOM 1247 C C . ALA A 1 169 ? 0.615 -5.913 2.221 1.00 98.81 169 ALA A C 1
ATOM 1249 O O . ALA A 1 169 ? -0.002 -6.982 2.271 1.00 98.81 169 ALA A O 1
ATOM 1250 N N . VAL A 1 170 ? 1.347 -5.555 1.165 1.00 98.88 170 VAL A N 1
ATOM 1251 C CA . VAL A 1 170 ? 1.536 -6.386 -0.031 1.00 98.88 170 VAL A CA 1
ATOM 1252 C C . VAL A 1 170 ? 3.007 -6.763 -0.182 1.00 98.88 170 VAL A C 1
ATOM 1254 O O . VAL A 1 170 ? 3.874 -5.925 -0.429 1.00 98.88 170 VAL A O 1
ATOM 1257 N N . GLY A 1 171 ? 3.274 -8.056 -0.023 1.00 98.50 171 GLY A N 1
ATOM 1258 C CA . GLY A 1 171 ? 4.598 -8.644 -0.134 1.00 98.50 171 GLY A CA 1
ATOM 1259 C C . GLY A 1 171 ? 5.067 -8.748 -1.579 1.00 98.50 171 GLY A C 1
ATOM 1260 O O . GLY A 1 171 ? 4.313 -9.175 -2.457 1.00 98.50 171 GLY A O 1
ATOM 1261 N N . VAL A 1 172 ? 6.335 -8.422 -1.817 1.00 98.00 172 VAL A N 1
ATOM 1262 C CA . VAL A 1 172 ? 6.960 -8.520 -3.142 1.00 98.00 172 VAL A CA 1
ATOM 1263 C C . VAL A 1 172 ? 8.275 -9.295 -3.095 1.00 98.00 172 VAL A C 1
ATOM 1265 O O . VAL A 1 172 ? 8.963 -9.326 -2.071 1.00 98.00 172 VAL A O 1
ATOM 1268 N N . LEU A 1 173 ? 8.665 -9.864 -4.238 1.00 95.25 173 LEU A N 1
ATOM 1269 C CA . LEU A 1 173 ? 10.055 -10.243 -4.492 1.00 95.25 173 LEU A CA 1
ATOM 1270 C C . LEU A 1 173 ? 10.827 -9.084 -5.146 1.00 95.25 173 LEU A C 1
ATOM 1272 O O . LEU A 1 173 ? 10.254 -8.177 -5.763 1.00 95.25 173 LEU A O 1
ATOM 1276 N N . GLY A 1 174 ? 12.144 -9.095 -4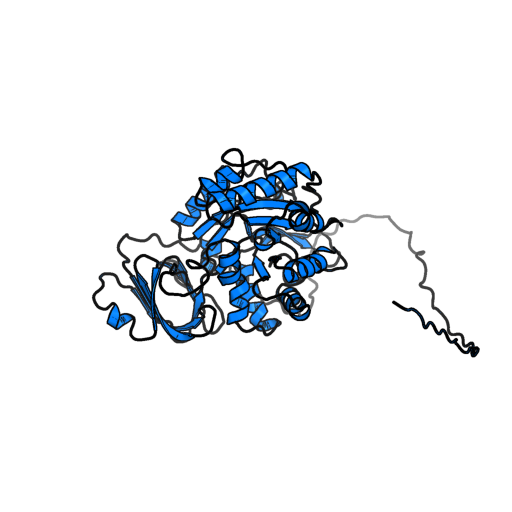.937 1.00 90.31 174 GLY A N 1
ATOM 1277 C CA . GLY A 1 174 ? 13.082 -8.083 -5.427 1.00 90.31 174 GLY A CA 1
ATOM 1278 C C . GLY A 1 174 ? 13.992 -8.628 -6.510 1.00 90.31 174 GLY A C 1
ATOM 1279 O O . GLY A 1 174 ? 13.556 -9.396 -7.362 1.00 90.31 174 GLY A O 1
ATOM 1280 N N . VAL A 1 175 ? 15.262 -8.221 -6.464 1.00 89.00 175 VAL A N 1
ATOM 1281 C CA . VAL A 1 175 ? 16.278 -8.626 -7.446 1.00 89.00 175 VAL A CA 1
ATOM 1282 C C . VAL A 1 175 ? 16.550 -10.126 -7.387 1.00 89.00 175 VAL A C 1
ATOM 1284 O O . VAL A 1 175 ? 16.599 -10.769 -8.435 1.00 89.00 175 VAL A O 1
ATOM 1287 N N . ASP A 1 176 ? 16.718 -10.680 -6.187 1.00 88.31 176 ASP A N 1
ATOM 1288 C CA . ASP A 1 176 ? 16.961 -12.109 -6.004 1.00 88.31 176 ASP A CA 1
ATOM 1289 C C . ASP A 1 176 ? 15.650 -12.892 -6.040 1.00 88.31 176 ASP A C 1
ATOM 1291 O O . ASP A 1 176 ? 14.750 -12.681 -5.227 1.00 88.31 176 ASP A O 1
ATOM 1295 N N . ASN A 1 177 ? 15.579 -13.779 -7.028 1.00 88.00 177 ASN A N 1
ATOM 1296 C CA . ASN A 1 177 ? 14.494 -14.727 -7.265 1.00 88.00 177 ASN A CA 1
ATOM 1297 C C . ASN A 1 177 ? 15.032 -16.168 -7.351 1.00 88.00 177 ASN A C 1
ATOM 1299 O O . ASN A 1 177 ? 14.316 -17.076 -7.767 1.00 88.00 177 ASN A O 1
ATOM 1303 N N . GLU A 1 178 ? 16.308 -16.369 -7.002 1.00 85.81 178 GLU A N 1
ATOM 1304 C CA . GLU A 1 178 ? 16.950 -17.682 -6.967 1.00 85.81 178 GLU A CA 1
ATOM 1305 C C . GLU A 1 178 ? 16.934 -18.252 -5.548 1.00 85.81 178 GLU A C 1
ATOM 1307 O O . GLU A 1 178 ? 16.650 -19.434 -5.370 1.00 85.81 178 GLU A O 1
ATOM 1312 N N . THR A 1 179 ? 17.191 -17.422 -4.529 1.00 86.56 179 THR A N 1
ATOM 1313 C CA . THR A 1 179 ? 17.147 -17.861 -3.119 1.00 86.56 179 THR A CA 1
ATOM 1314 C C . THR A 1 179 ? 15.863 -17.464 -2.395 1.00 86.56 179 THR A C 1
ATOM 1316 O O . THR A 1 179 ? 15.566 -17.988 -1.319 1.00 86.56 179 THR A O 1
ATOM 1319 N N . ARG A 1 180 ? 15.082 -16.558 -2.990 1.00 90.31 180 ARG A N 1
ATOM 1320 C CA . ARG A 1 180 ? 13.774 -16.125 -2.496 1.00 90.31 180 ARG A CA 1
ATOM 1321 C C . ARG A 1 180 ? 12.712 -16.526 -3.502 1.00 90.31 180 ARG A C 1
ATOM 1323 O O . ARG A 1 180 ? 12.796 -16.158 -4.669 1.00 90.31 180 ARG A O 1
ATOM 1330 N N . ASP A 1 181 ? 11.710 -17.261 -3.040 1.00 92.69 181 ASP A N 1
ATOM 1331 C CA . ASP A 1 181 ? 10.662 -17.794 -3.900 1.00 92.69 181 ASP A CA 1
ATOM 1332 C C . ASP A 1 181 ? 9.254 -17.470 -3.382 1.00 92.69 181 ASP A C 1
ATOM 1334 O O . ASP A 1 181 ? 9.034 -17.124 -2.216 1.00 92.69 181 ASP A O 1
ATOM 1338 N N . LEU A 1 182 ? 8.278 -17.589 -4.281 1.00 97.38 182 LEU A N 1
ATOM 1339 C CA . LEU A 1 182 ? 6.886 -17.247 -4.005 1.00 97.38 182 LEU A CA 1
ATOM 1340 C C . LEU A 1 182 ? 6.215 -18.156 -2.973 1.00 97.38 182 LEU A C 1
ATOM 1342 O O . LEU A 1 182 ? 5.269 -17.720 -2.321 1.00 97.38 182 LEU A O 1
ATOM 1346 N N . ARG A 1 183 ? 6.655 -19.410 -2.808 1.00 97.50 183 ARG A N 1
ATOM 1347 C CA . ARG A 1 183 ? 6.072 -20.328 -1.815 1.00 97.50 183 ARG A CA 1
ATOM 1348 C C . ARG A 1 183 ? 6.439 -19.859 -0.418 1.00 97.50 183 ARG A C 1
ATOM 1350 O O . ARG A 1 183 ? 5.571 -19.819 0.454 1.00 97.50 183 ARG A O 1
ATOM 1357 N N . LEU A 1 184 ? 7.693 -19.449 -0.222 1.00 97.12 184 LEU A N 1
ATOM 1358 C CA . LEU A 1 184 ? 8.122 -18.836 1.030 1.00 97.12 184 LEU A CA 1
ATOM 1359 C C . LEU A 1 184 ? 7.427 -17.484 1.252 1.00 97.12 184 LEU A C 1
ATOM 1361 O O . LEU A 1 184 ? 6.959 -17.222 2.358 1.00 97.12 184 LEU A O 1
ATOM 1365 N N . LEU A 1 185 ? 7.261 -16.665 0.206 1.00 98.25 185 LEU A N 1
ATOM 1366 C CA . LEU A 1 185 ? 6.532 -15.394 0.308 1.00 98.25 185 LEU A CA 1
ATOM 1367 C C . LEU A 1 185 ? 5.067 -15.604 0.729 1.00 98.25 185 LEU A C 1
ATOM 1369 O O . LEU A 1 185 ? 4.583 -14.925 1.636 1.00 98.25 185 LEU A O 1
ATOM 1373 N N . LEU A 1 186 ? 4.374 -16.573 0.124 1.00 98.62 186 LEU A N 1
ATOM 1374 C CA . LEU A 1 186 ? 3.001 -16.936 0.480 1.00 98.62 186 LEU A CA 1
ATOM 1375 C C . LEU A 1 186 ? 2.923 -17.475 1.913 1.00 98.62 186 LEU A C 1
ATOM 1377 O O . LEU A 1 186 ? 2.051 -17.063 2.681 1.00 98.62 186 LEU A O 1
ATOM 1381 N N . ARG A 1 187 ? 3.859 -18.349 2.308 1.00 98.25 187 ARG A N 1
ATOM 1382 C CA . ARG A 1 187 ? 3.956 -18.842 3.688 1.00 98.25 187 ARG A CA 1
ATOM 1383 C C . ARG A 1 187 ? 4.122 -17.686 4.673 1.00 98.25 187 ARG A C 1
ATOM 1385 O O . ARG A 1 187 ? 3.410 -17.651 5.676 1.00 98.25 187 ARG A O 1
ATOM 1392 N N . LYS A 1 188 ? 4.984 -16.717 4.363 1.00 98.38 188 LYS A N 1
ATOM 1393 C CA . LYS A 1 188 ? 5.176 -15.539 5.209 1.00 98.38 188 LYS A CA 1
ATOM 1394 C C . LYS A 1 188 ? 3.924 -14.675 5.293 1.00 98.38 188 LY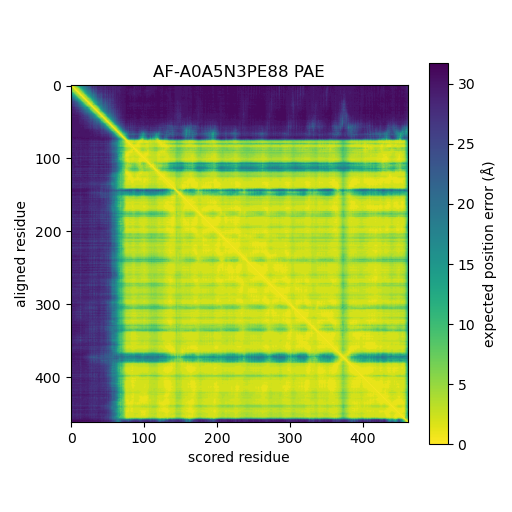S A C 1
ATOM 1396 O O . LYS A 1 188 ? 3.558 -14.220 6.372 1.00 98.38 188 LYS A O 1
ATOM 1401 N N . ALA A 1 189 ? 3.216 -14.494 4.182 1.00 98.56 189 ALA A N 1
ATOM 1402 C CA . ALA A 1 189 ? 1.954 -13.768 4.181 1.00 98.56 189 ALA A CA 1
ATOM 1403 C C . ALA A 1 189 ? 0.894 -14.460 5.067 1.00 98.56 189 ALA A C 1
ATOM 1405 O O . ALA A 1 189 ? 0.152 -13.779 5.773 1.00 98.56 189 ALA A O 1
ATOM 1406 N N . HIS A 1 190 ? 0.837 -15.798 5.102 1.00 98.25 190 HIS A N 1
ATOM 1407 C CA . HIS A 1 190 ? -0.008 -16.523 6.064 1.00 98.25 190 HIS A CA 1
ATOM 1408 C C . HIS A 1 190 ? 0.396 -16.271 7.524 1.00 98.25 190 HIS A C 1
ATOM 1410 O O . HIS A 1 190 ? -0.481 -16.058 8.360 1.00 98.25 190 HIS A O 1
ATOM 1416 N N . GLU A 1 191 ? 1.695 -16.263 7.838 1.00 97.75 191 GLU A N 1
ATOM 1417 C CA . GLU A 1 191 ? 2.178 -15.927 9.188 1.00 97.75 191 GLU A CA 1
ATOM 1418 C C . GLU A 1 191 ? 1.736 -14.524 9.608 1.00 97.75 191 GLU A C 1
ATOM 1420 O O . GLU A 1 191 ? 1.140 -14.361 10.670 1.00 97.75 191 GLU A O 1
ATOM 1425 N N . LEU A 1 192 ? 1.934 -13.527 8.742 1.00 98.06 192 LEU A N 1
ATOM 1426 C CA . LEU A 1 192 ? 1.511 -12.148 8.995 1.00 98.06 192 LEU A CA 1
ATOM 1427 C C . LEU A 1 192 ? -0.009 -12.044 9.221 1.00 98.06 192 LEU A C 1
ATOM 1429 O O . LEU A 1 192 ? -0.440 -11.352 10.145 1.00 98.06 192 LEU A O 1
ATOM 1433 N N . ARG A 1 193 ? -0.822 -12.783 8.446 1.00 97.00 193 ARG A N 1
ATOM 1434 C CA . ARG A 1 193 ? -2.286 -12.863 8.640 1.00 97.00 193 ARG A CA 1
ATOM 1435 C C . ARG A 1 193 ? -2.679 -13.434 9.989 1.00 97.00 193 ARG A C 1
ATOM 1437 O O . ARG A 1 193 ? -3.588 -12.901 10.627 1.00 97.00 193 ARG A O 1
ATOM 1444 N N . ASN A 1 194 ? -1.991 -14.477 10.437 1.00 94.81 194 ASN A N 1
ATOM 1445 C CA . ASN A 1 194 ? -2.244 -15.077 11.744 1.00 94.81 194 ASN A CA 1
ATOM 1446 C C . ASN A 1 194 ? -1.863 -14.135 12.896 1.00 94.81 194 ASN A C 1
ATOM 1448 O O . ASN A 1 194 ? -2.457 -14.220 13.967 1.00 94.81 194 ASN A O 1
ATOM 1452 N N . SER A 1 195 ? -0.938 -13.202 12.660 1.00 92.75 195 SER A N 1
ATOM 1453 C CA . SER A 1 195 ? -0.536 -12.165 13.618 1.00 92.75 195 SER A CA 1
ATOM 1454 C C . SER A 1 195 ? -1.342 -10.860 13.525 1.00 92.75 195 SER A C 1
ATOM 1456 O O . SER A 1 195 ? -1.018 -9.906 14.223 1.00 92.75 195 SER A O 1
ATOM 1458 N N . GLY A 1 196 ? -2.388 -10.797 12.692 1.00 92.81 196 GLY A N 1
ATOM 1459 C CA . GLY A 1 196 ? -3.313 -9.656 12.618 1.00 92.81 196 GLY A CA 1
ATOM 1460 C C . GLY A 1 196 ? -3.122 -8.715 11.425 1.00 92.81 196 GLY A C 1
ATOM 1461 O O . GLY A 1 196 ? -4.001 -7.896 11.169 1.00 92.81 196 GLY A O 1
ATOM 1462 N N . VAL A 1 197 ? -2.050 -8.859 10.641 1.00 97.75 197 VAL A N 1
ATOM 1463 C CA . VAL A 1 197 ? -1.833 -8.056 9.424 1.00 97.75 197 VAL A CA 1
ATOM 1464 C C . VAL A 1 197 ? -2.705 -8.584 8.287 1.00 97.75 197 VAL A C 1
ATOM 1466 O O . VAL A 1 197 ? -2.718 -9.774 7.988 1.00 97.75 197 VAL A O 1
ATOM 1469 N N . SER A 1 198 ? -3.388 -7.715 7.556 1.00 98.62 198 SER A N 1
ATOM 1470 C CA . SER A 1 198 ? -4.013 -8.107 6.289 1.00 98.62 198 SER A CA 1
ATOM 1471 C C . SER A 1 198 ? -2.946 -8.192 5.192 1.00 98.62 198 SER A C 1
ATOM 1473 O O . SER A 1 198 ? -2.638 -7.198 4.544 1.00 98.62 198 SER A O 1
ATOM 1475 N N . ALA A 1 199 ? -2.335 -9.369 5.025 1.00 98.69 199 ALA A N 1
ATOM 1476 C CA . ALA A 1 199 ? -1.198 -9.559 4.123 1.00 98.69 199 ALA A CA 1
ATOM 1477 C C . ALA A 1 199 ? -1.576 -10.215 2.781 1.00 98.69 199 ALA A C 1
ATOM 1479 O O . ALA A 1 199 ? -2.113 -11.329 2.738 1.00 98.69 199 ALA A O 1
ATOM 1480 N N . TYR A 1 200 ? -1.214 -9.536 1.695 1.00 98.88 200 TYR A N 1
ATOM 1481 C CA . TYR A 1 200 ? -1.334 -9.977 0.304 1.00 98.88 200 TYR A CA 1
ATOM 1482 C C . TYR A 1 200 ? 0.055 -10.106 -0.328 1.00 98.88 200 TYR A C 1
ATOM 1484 O O . TYR A 1 200 ? 1.061 -9.784 0.302 1.00 98.88 200 TYR A O 1
ATOM 1492 N N . LEU A 1 201 ? 0.128 -10.577 -1.569 1.00 98.62 201 LEU A N 1
ATOM 1493 C CA . LEU A 1 201 ? 1.367 -10.623 -2.337 1.00 98.62 201 LEU A CA 1
ATOM 1494 C C . LEU A 1 201 ? 1.116 -10.405 -3.829 1.00 98.62 201 LEU A C 1
ATOM 1496 O O . LEU A 1 201 ? 0.027 -10.673 -4.346 1.00 98.62 201 LEU A O 1
ATOM 1500 N N . TYR A 1 202 ? 2.165 -9.979 -4.520 1.00 98.81 202 TYR A N 1
ATOM 1501 C CA . TYR A 1 202 ? 2.239 -10.079 -5.968 1.00 98.81 202 TYR A CA 1
ATOM 1502 C C . TYR A 1 202 ? 2.963 -11.368 -6.371 1.00 98.81 202 TYR A C 1
ATOM 1504 O O . TYR A 1 202 ? 4.006 -11.703 -5.810 1.00 98.81 202 TYR A O 1
ATOM 1512 N N . SER A 1 203 ? 2.409 -12.088 -7.347 1.00 98.38 203 SER A N 1
ATOM 1513 C CA . SER A 1 203 ? 3.082 -13.226 -7.977 1.00 98.38 203 SER A CA 1
ATOM 1514 C C . SER A 1 203 ? 4.200 -12.746 -8.913 1.00 98.38 203 SER A C 1
ATOM 1516 O O . SER A 1 203 ? 4.263 -11.576 -9.290 1.00 98.38 203 SER A O 1
ATOM 1518 N N . GLY A 1 204 ? 5.092 -13.646 -9.306 1.00 96.06 204 GLY A N 1
ATOM 1519 C CA . GLY A 1 204 ? 6.258 -13.338 -10.121 1.00 96.06 204 GLY A CA 1
ATOM 1520 C C . GLY A 1 204 ? 7.402 -12.731 -9.314 1.00 96.06 204 GLY A C 1
ATOM 1521 O O . GLY A 1 204 ? 7.700 -13.148 -8.198 1.00 96.06 204 GLY A O 1
ATOM 1522 N N . GLY A 1 205 ? 8.073 -11.756 -9.913 1.00 94.12 205 GLY A N 1
ATOM 1523 C CA . GLY A 1 205 ? 9.322 -11.184 -9.433 1.00 94.12 205 GLY A CA 1
ATOM 1524 C C . GLY A 1 205 ? 9.879 -10.225 -10.475 1.00 94.12 205 GLY A C 1
ATOM 1525 O O . GLY A 1 205 ? 9.202 -9.903 -11.441 1.00 94.12 205 GLY A O 1
ATOM 1526 N N . MET A 1 206 ? 11.108 -9.746 -10.315 1.00 94.75 206 MET A N 1
ATOM 1527 C CA . MET A 1 206 ? 11.678 -8.829 -11.310 1.00 94.75 206 MET A CA 1
ATOM 1528 C C . MET A 1 206 ? 11.934 -9.449 -12.701 1.00 94.75 206 MET A C 1
ATOM 1530 O O . MET A 1 206 ? 11.708 -8.726 -13.667 1.00 94.75 206 MET A O 1
ATOM 1534 N N . PRO A 1 207 ? 12.376 -10.715 -12.861 1.00 94.50 207 PRO A N 1
ATOM 1535 C CA . PRO A 1 207 ? 12.671 -11.291 -14.179 1.00 94.50 207 PRO A CA 1
ATOM 1536 C C . PRO A 1 207 ? 11.436 -11.533 -15.058 1.00 94.50 207 PRO A C 1
ATOM 1538 O O . PRO A 1 207 ? 10.372 -11.887 -14.549 1.00 94.50 207 PRO A O 1
ATOM 1541 N N . LEU A 1 208 ? 11.622 -11.459 -16.381 1.00 95.00 208 LEU A N 1
ATOM 1542 C CA . LEU A 1 208 ? 10.705 -12.010 -17.384 1.00 95.00 208 LEU A CA 1
ATOM 1543 C C . LEU A 1 208 ? 11.415 -13.041 -18.292 1.00 95.00 208 LEU A C 1
ATOM 1545 O O . LEU A 1 208 ? 12.546 -12.775 -18.708 1.00 95.00 208 LEU A O 1
ATOM 1549 N N . PRO A 1 209 ? 10.779 -14.190 -18.610 1.00 95.00 209 PRO A N 1
ATOM 1550 C CA . PRO A 1 209 ? 9.491 -14.654 -18.080 1.00 95.00 209 PRO A CA 1
ATOM 1551 C C . PRO A 1 209 ? 9.556 -14.944 -16.569 1.00 95.00 209 PRO A C 1
ATOM 1553 O O . PRO A 1 209 ? 10.561 -15.437 -16.050 1.00 95.00 209 PRO A O 1
ATOM 1556 N N . ALA A 1 210 ? 8.485 -14.596 -15.854 1.00 93.06 210 ALA A N 1
ATOM 1557 C CA . ALA A 1 210 ? 8.412 -14.740 -14.404 1.00 93.06 210 ALA A CA 1
ATOM 1558 C C . ALA A 1 210 ? 8.065 -16.181 -13.991 1.00 93.06 210 ALA A C 1
ATOM 1560 O O . ALA A 1 210 ? 7.387 -16.917 -14.705 1.00 93.06 210 ALA A O 1
ATOM 1561 N N . ARG A 1 211 ? 8.515 -16.589 -12.798 1.00 94.44 211 ARG A N 1
ATOM 1562 C CA . ARG A 1 211 ? 8.092 -17.851 -12.171 1.00 94.44 211 ARG A CA 1
ATOM 1563 C C . ARG A 1 211 ? 6.843 -17.592 -11.325 1.00 94.44 211 ARG A C 1
ATOM 1565 O O . ARG A 1 211 ? 6.860 -16.689 -10.496 1.00 94.44 211 ARG A O 1
ATOM 1572 N N . HIS A 1 212 ? 5.802 -18.403 -11.497 1.00 97.00 212 HIS A N 1
ATOM 1573 C CA . HIS A 1 212 ? 4.520 -18.300 -10.782 1.00 97.00 212 HIS A CA 1
ATOM 1574 C C . HIS A 1 212 ? 4.245 -19.563 -9.947 1.00 97.00 212 HIS A C 1
ATOM 1576 O O . HIS A 1 212 ? 4.835 -20.615 -10.202 1.00 97.00 212 HIS A O 1
ATOM 1582 N N . LEU A 1 213 ? 3.363 -19.487 -8.947 1.00 97.81 213 LEU A N 1
ATOM 1583 C CA . LEU A 1 213 ? 3.062 -20.602 -8.034 1.00 97.81 213 LEU A CA 1
ATOM 1584 C C . LEU A 1 213 ? 2.354 -21.764 -8.742 1.00 97.81 213 LEU A C 1
ATOM 1586 O O . LEU A 1 213 ? 2.667 -22.926 -8.481 1.00 97.81 213 LEU A O 1
ATOM 1590 N N . MET A 1 214 ? 1.427 -21.442 -9.641 1.00 97.56 214 MET A N 1
ATOM 1591 C CA . MET A 1 214 ? 0.575 -22.365 -10.392 1.00 97.56 214 MET A CA 1
ATOM 1592 C C . MET A 1 214 ? 0.902 -22.376 -11.892 1.00 97.56 214 MET A C 1
ATOM 1594 O O . MET A 1 214 ? 0.104 -22.837 -12.703 1.00 97.56 214 MET A O 1
ATOM 1598 N N . GLY A 1 215 ? 2.081 -21.873 -12.267 1.00 96.50 215 GLY A N 1
ATOM 1599 C CA . GLY A 1 215 ? 2.582 -21.867 -13.644 1.00 96.50 215 GLY A CA 1
ATOM 1600 C C . GLY A 1 215 ? 2.224 -20.628 -14.469 1.00 96.50 215 GLY A C 1
ATOM 1601 O O . GLY A 1 215 ? 2.899 -20.379 -15.459 1.00 96.50 215 GLY A O 1
ATOM 1602 N N . SER A 1 216 ? 1.243 -19.822 -14.053 1.00 97.94 216 SER A N 1
ATOM 1603 C CA . SER A 1 216 ? 0.889 -18.550 -14.700 1.00 97.94 216 SER A CA 1
ATOM 1604 C C . SER A 1 216 ? 0.362 -17.539 -13.682 1.00 97.94 216 SER A C 1
ATOM 1606 O O . SER A 1 216 ? -0.193 -17.933 -12.649 1.00 97.94 216 SER A O 1
ATOM 1608 N N . VAL A 1 217 ? 0.489 -16.233 -13.948 1.00 98.44 217 VAL A N 1
ATOM 1609 C CA . VAL A 1 217 ? -0.075 -15.236 -13.016 1.00 98.44 217 VAL A CA 1
ATOM 1610 C C . VAL A 1 217 ? -1.599 -15.259 -13.041 1.00 98.44 217 VAL A C 1
ATOM 1612 O O . VAL A 1 217 ? -2.249 -14.996 -12.028 1.00 98.44 217 VAL A O 1
ATOM 1615 N N . CYS A 1 218 ? -2.181 -15.631 -14.183 1.00 98.62 218 CYS A N 1
ATOM 1616 C CA . CYS A 1 218 ? -3.621 -15.778 -14.312 1.00 98.62 218 CYS A CA 1
ATOM 1617 C C . CYS A 1 218 ? -4.165 -16.846 -13.353 1.00 98.62 218 CYS A C 1
ATOM 1619 O O . CYS A 1 218 ? -5.150 -16.593 -12.655 1.00 98.62 218 CYS A O 1
ATOM 1621 N N . ALA A 1 219 ? -3.493 -17.998 -13.256 1.00 98.56 219 ALA A N 1
ATOM 1622 C CA . ALA A 1 219 ? -3.856 -19.043 -12.307 1.00 98.56 219 ALA A CA 1
ATOM 1623 C C . ALA A 1 219 ? -3.636 -18.589 -10.855 1.00 98.56 219 ALA A C 1
ATOM 1625 O O . ALA A 1 219 ? -4.551 -18.711 -10.041 1.00 98.56 219 ALA A O 1
ATOM 1626 N N . ASP A 1 220 ? -2.481 -17.995 -10.538 1.00 98.75 220 ASP A N 1
ATOM 1627 C CA . ASP A 1 220 ? -2.176 -17.549 -9.173 1.00 98.75 220 ASP A CA 1
ATOM 1628 C C . ASP A 1 220 ? -3.226 -16.567 -8.638 1.00 98.75 220 ASP A C 1
ATOM 1630 O O . ASP A 1 220 ? -3.772 -16.765 -7.553 1.00 98.75 220 ASP A O 1
ATOM 1634 N N . VAL A 1 221 ? -3.552 -15.528 -9.413 1.00 98.75 221 VAL A N 1
ATOM 1635 C CA . VAL A 1 221 ? -4.566 -14.534 -9.034 1.00 98.75 221 VAL A CA 1
ATOM 1636 C C . VAL A 1 221 ? -5.951 -15.179 -8.915 1.00 98.75 221 VAL A C 1
ATOM 1638 O O . VAL A 1 221 ? -6.709 -14.818 -8.014 1.00 98.75 221 VAL A O 1
ATOM 1641 N N . SER A 1 222 ? -6.291 -16.141 -9.776 1.00 98.19 222 SER A N 1
ATOM 1642 C CA . SER A 1 222 ? -7.626 -16.757 -9.792 1.00 98.19 222 SER A CA 1
ATOM 1643 C C . SER A 1 222 ? -7.868 -17.730 -8.638 1.00 98.19 222 SER A C 1
ATOM 1645 O O . SER A 1 222 ? -8.991 -17.811 -8.149 1.00 98.19 222 SER A O 1
ATOM 1647 N N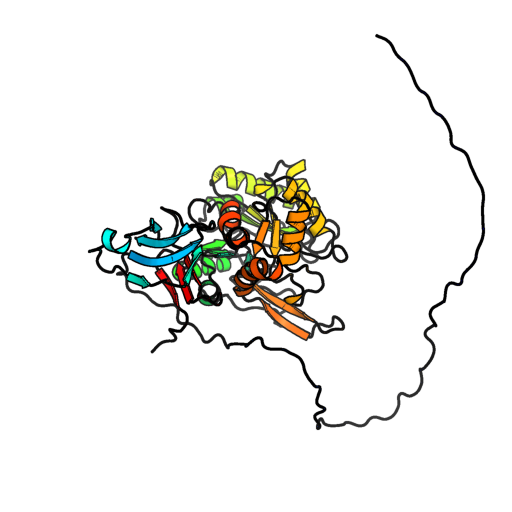 . PHE A 1 223 ? -6.841 -18.454 -8.189 1.00 97.94 223 PHE A N 1
ATOM 1648 C CA . PHE A 1 223 ? -7.006 -19.550 -7.226 1.00 97.94 223 PHE A CA 1
ATOM 1649 C C . PHE A 1 223 ? -6.425 -19.272 -5.837 1.00 97.94 223 PHE A C 1
ATOM 1651 O O . PHE A 1 223 ? -6.765 -19.981 -4.891 1.00 97.94 223 PHE A O 1
ATOM 1658 N N . ILE A 1 224 ? -5.564 -18.261 -5.681 1.00 98.38 224 ILE A N 1
ATOM 1659 C CA . ILE A 1 224 ? -4.920 -17.953 -4.400 1.00 98.38 224 ILE A CA 1
ATOM 1660 C C . ILE A 1 224 ? -5.407 -16.594 -3.909 1.00 98.38 224 ILE A C 1
ATOM 1662 O O . ILE A 1 224 ? -5.008 -15.554 -4.426 1.00 98.38 224 ILE A O 1
ATOM 1666 N N . ASP A 1 225 ? -6.250 -16.578 -2.873 1.00 96.12 225 ASP A N 1
ATOM 1667 C CA . ASP A 1 225 ? -6.877 -15.365 -2.316 1.00 96.12 225 ASP A CA 1
ATOM 1668 C C . ASP A 1 225 ? -5.902 -14.209 -2.072 1.00 96.12 225 ASP A C 1
ATOM 1670 O O . ASP A 1 225 ? -6.224 -13.058 -2.352 1.00 96.12 225 ASP A O 1
ATOM 1674 N N . GLN A 1 226 ? -4.702 -14.514 -1.575 1.00 98.06 226 GLN A N 1
ATOM 1675 C CA . GLN A 1 226 ? -3.703 -13.504 -1.219 1.00 98.06 226 GLN A CA 1
ATOM 1676 C C . GLN A 1 226 ? -2.968 -12.920 -2.425 1.00 98.06 226 GLN A C 1
ATOM 1678 O O . GLN A 1 226 ? -2.384 -11.846 -2.293 1.00 98.06 226 GLN A O 1
ATOM 1683 N N . VAL A 1 227 ? -2.984 -13.595 -3.578 1.00 98.75 227 VAL A N 1
ATOM 1684 C CA . VAL A 1 227 ? -2.369 -13.070 -4.796 1.00 98.75 227 VAL A CA 1
ATOM 1685 C C . VAL A 1 227 ? -3.338 -12.087 -5.446 1.00 98.75 227 VAL A C 1
ATOM 1687 O O . VAL A 1 227 ? -4.454 -12.453 -5.826 1.00 98.75 227 VAL A O 1
ATOM 1690 N N . ILE A 1 228 ? -2.899 -10.833 -5.564 1.00 98.56 228 ILE A N 1
ATOM 1691 C CA . ILE A 1 228 ? -3.713 -9.712 -6.072 1.00 98.56 228 ILE A CA 1
ATOM 1692 C C . ILE A 1 228 ? -3.152 -9.077 -7.351 1.00 98.56 228 ILE A C 1
ATOM 1694 O O . ILE A 1 228 ? -3.719 -8.113 -7.863 1.00 98.56 228 ILE A O 1
ATOM 1698 N N . GLY A 1 229 ? -2.059 -9.620 -7.890 1.00 98.62 229 GLY A N 1
ATOM 1699 C CA . GLY A 1 229 ? -1.402 -9.100 -9.085 1.00 98.62 229 GLY A CA 1
ATOM 1700 C C . GLY A 1 229 ? -0.032 -9.725 -9.344 1.00 98.62 229 GLY A C 1
ATOM 1701 O O . GLY A 1 229 ? 0.298 -10.762 -8.761 1.00 98.62 229 GLY A O 1
ATOM 1702 N N . ALA A 1 230 ? 0.765 -9.069 -10.186 1.00 98.56 230 ALA A N 1
ATOM 1703 C CA . ALA A 1 230 ? 2.144 -9.428 -10.505 1.00 98.56 230 ALA A CA 1
ATOM 1704 C C . ALA A 1 230 ? 3.142 -8.345 -10.084 1.00 98.56 230 ALA A C 1
ATOM 1706 O O . ALA A 1 230 ? 2.862 -7.151 -10.192 1.00 98.56 230 ALA A O 1
ATOM 1707 N N . LYS A 1 231 ? 4.345 -8.781 -9.704 1.00 98.38 231 LYS A N 1
ATOM 1708 C CA . LYS A 1 231 ? 5.551 -7.957 -9.652 1.00 98.38 231 LYS A CA 1
ATOM 1709 C C . LYS A 1 231 ? 6.317 -8.174 -10.952 1.00 98.38 231 LYS A C 1
ATOM 1711 O O . LYS A 1 231 ? 6.418 -9.303 -11.424 1.00 98.38 231 LYS A O 1
ATOM 1716 N N . SER A 1 232 ? 6.853 -7.093 -11.507 1.00 97.50 232 SER A N 1
ATOM 1717 C CA . SER A 1 232 ? 7.827 -7.123 -12.602 1.00 97.50 232 SER A CA 1
ATOM 1718 C C . SER A 1 232 ? 8.796 -5.943 -12.493 1.00 97.50 232 SER A C 1
ATOM 1720 O O . SER A 1 232 ? 8.751 -5.179 -11.520 1.00 97.50 232 SER A O 1
ATOM 1722 N N . ALA A 1 233 ? 9.685 -5.807 -13.472 1.00 97.31 233 ALA A N 1
ATOM 1723 C CA . ALA A 1 233 ? 10.596 -4.683 -13.614 1.00 97.31 233 ALA A CA 1
ATOM 1724 C C . ALA A 1 233 ? 10.677 -4.208 -15.069 1.00 97.31 233 ALA A C 1
ATOM 1726 O O . ALA A 1 233 ? 10.644 -5.010 -15.999 1.00 97.31 233 ALA A O 1
ATOM 1727 N N . VAL A 1 234 ? 10.838 -2.903 -15.260 1.00 97.25 234 VAL A N 1
ATOM 1728 C CA . VAL A 1 234 ? 11.224 -2.286 -16.533 1.00 97.25 234 VAL A CA 1
ATOM 1729 C C . VAL A 1 234 ? 12.332 -1.278 -16.279 1.00 97.25 234 VAL A C 1
ATOM 1731 O O . VAL A 1 234 ? 12.492 -0.774 -15.165 1.00 97.25 234 VAL A O 1
ATOM 1734 N N . ALA A 1 235 ? 13.115 -0.984 -17.314 1.00 95.00 235 ALA A N 1
ATOM 1735 C CA . ALA A 1 235 ? 14.198 -0.008 -17.249 1.00 95.00 235 ALA A CA 1
ATOM 1736 C C . ALA A 1 235 ? 15.221 -0.262 -16.116 1.00 95.00 235 ALA A C 1
ATOM 1738 O O . ALA A 1 235 ? 15.920 0.658 -15.693 1.00 95.00 235 ALA A O 1
ATOM 1739 N N . GLU A 1 236 ? 15.336 -1.493 -15.612 1.00 93.12 236 GLU A N 1
ATOM 1740 C CA . GLU A 1 236 ? 16.267 -1.884 -14.550 1.00 93.12 236 GLU A CA 1
ATOM 1741 C C . GLU A 1 236 ? 17.499 -2.571 -15.130 1.00 93.12 236 GLU A C 1
ATOM 1743 O O . GLU A 1 236 ? 17.394 -3.426 -15.996 1.00 93.12 236 GLU A O 1
ATOM 1748 N N . ARG A 1 237 ? 18.697 -2.234 -14.652 1.00 90.12 237 ARG A N 1
ATOM 1749 C CA . ARG A 1 237 ? 19.941 -2.778 -15.205 1.00 90.12 237 ARG A CA 1
ATOM 1750 C C . ARG A 1 237 ? 20.058 -4.286 -14.998 1.00 90.12 237 ARG A C 1
ATOM 1752 O O . ARG A 1 237 ? 20.563 -4.970 -15.882 1.00 90.12 237 ARG A O 1
ATOM 1759 N N . LEU A 1 238 ? 19.638 -4.781 -13.835 1.00 89.56 238 LEU A N 1
ATOM 1760 C CA . LEU A 1 238 ? 19.710 -6.210 -13.513 1.00 89.56 238 LEU A CA 1
ATOM 1761 C C . LEU A 1 238 ? 18.576 -7.018 -14.152 1.00 89.56 238 LEU A C 1
ATOM 1763 O O . LEU A 1 238 ? 18.764 -8.194 -14.434 1.00 89.56 238 LEU A O 1
ATOM 1767 N N . HIS A 1 239 ? 17.439 -6.371 -14.420 1.00 90.00 239 HIS A N 1
ATOM 1768 C CA . HIS A 1 239 ? 16.243 -6.980 -15.005 1.00 90.00 239 HIS A CA 1
ATOM 1769 C C . HIS A 1 239 ? 15.642 -6.042 -16.062 1.00 90.00 239 HIS A C 1
ATOM 1771 O O . HIS A 1 239 ? 14.586 -5.450 -15.838 1.00 90.00 239 HIS A O 1
ATOM 1777 N N . PRO A 1 240 ? 16.327 -5.834 -17.202 1.00 85.50 240 PRO A N 1
ATOM 1778 C CA . PRO A 1 240 ? 15.910 -4.825 -18.175 1.00 85.50 240 PRO A CA 1
ATOM 1779 C C . PRO A 1 240 ? 14.648 -5.233 -18.930 1.00 85.50 240 PRO A C 1
ATOM 1781 O O . PRO A 1 240 ? 13.973 -4.358 -19.464 1.00 85.50 240 PRO A O 1
ATOM 1784 N N . ASN A 1 241 ? 14.348 -6.540 -18.977 1.00 92.06 241 ASN A N 1
ATOM 1785 C CA . ASN A 1 241 ? 13.109 -7.109 -19.508 1.00 92.06 241 ASN A CA 1
ATOM 1786 C C . ASN A 1 241 ? 12.699 -6.526 -20.873 1.00 92.06 241 ASN A C 1
ATOM 1788 O O . ASN A 1 241 ? 11.564 -6.117 -21.092 1.00 92.06 241 ASN A O 1
ATOM 1792 N N . ARG A 1 242 ? 13.651 -6.481 -21.815 1.00 90.94 242 ARG A N 1
ATOM 1793 C CA . ARG A 1 242 ? 13.470 -5.855 -23.142 1.00 90.94 242 ARG A CA 1
ATOM 1794 C C . ARG A 1 242 ? 12.638 -6.679 -24.124 1.00 90.94 242 ARG A C 1
ATOM 1796 O O . ARG A 1 242 ? 12.356 -6.213 -25.226 1.00 90.94 242 ARG A O 1
ATOM 1803 N N . SER A 1 243 ? 12.275 -7.901 -23.753 1.00 95.75 243 SER A N 1
ATOM 1804 C CA . SER A 1 243 ? 11.408 -8.752 -24.558 1.00 95.75 243 SER A CA 1
ATOM 1805 C C . SER A 1 243 ? 9.983 -8.210 -24.512 1.00 95.75 243 SER A C 1
ATOM 1807 O O . SER A 1 243 ? 9.287 -8.336 -23.507 1.00 95.75 243 SER A O 1
ATOM 1809 N N . TRP A 1 244 ? 9.546 -7.598 -25.616 1.00 96.12 244 TRP A N 1
ATOM 1810 C CA . TRP A 1 244 ? 8.157 -7.158 -25.749 1.00 96.12 244 TRP A CA 1
ATOM 1811 C C . TRP A 1 244 ? 7.183 -8.332 -25.634 1.00 96.12 244 TRP A C 1
ATOM 1813 O O . TRP A 1 244 ? 6.127 -8.176 -25.036 1.00 96.12 244 TRP A O 1
ATOM 1823 N N . HIS A 1 245 ? 7.553 -9.500 -26.167 1.00 97.12 245 HIS A N 1
ATOM 1824 C CA . HIS A 1 245 ? 6.718 -10.695 -26.107 1.00 97.12 245 HIS A CA 1
ATOM 1825 C C . HIS A 1 245 ? 6.413 -11.096 -24.660 1.00 97.12 245 HIS A C 1
ATOM 1827 O O . HIS A 1 245 ? 5.242 -11.201 -24.313 1.00 97.12 245 HIS A O 1
ATOM 1833 N N . ASP A 1 246 ? 7.434 -11.218 -23.808 1.00 97.75 246 ASP A N 1
ATOM 1834 C CA . ASP A 1 246 ? 7.242 -11.681 -22.426 1.00 97.75 246 ASP A CA 1
ATOM 1835 C C . ASP A 1 246 ? 6.465 -10.653 -21.583 1.00 97.75 246 ASP A C 1
ATOM 1837 O O . ASP A 1 246 ? 5.630 -11.013 -20.753 1.00 97.75 246 ASP A O 1
ATOM 1841 N N . LEU A 1 247 ? 6.698 -9.353 -21.814 1.00 97.88 247 LEU A N 1
ATOM 1842 C CA . LEU A 1 247 ? 5.949 -8.289 -21.139 1.00 97.88 247 LEU A CA 1
ATOM 1843 C C . LEU A 1 247 ? 4.480 -8.247 -21.600 1.00 97.88 247 LEU A C 1
ATOM 1845 O O . LEU A 1 247 ? 3.578 -8.089 -20.775 1.00 97.88 247 LEU A O 1
ATOM 1849 N N . ALA A 1 248 ? 4.232 -8.413 -22.902 1.00 98.06 248 ALA A N 1
ATOM 1850 C CA . ALA A 1 248 ? 2.890 -8.473 -23.475 1.00 98.06 248 ALA A CA 1
ATOM 1851 C C . ALA A 1 248 ? 2.122 -9.721 -23.016 1.00 98.06 248 ALA A C 1
ATOM 1853 O O . ALA A 1 248 ? 0.922 -9.639 -22.747 1.00 98.06 248 ALA A O 1
ATOM 1854 N N . GLU A 1 249 ? 2.806 -10.859 -22.888 1.00 98.31 249 GLU A N 1
ATOM 1855 C CA . GLU A 1 249 ? 2.231 -12.091 -22.356 1.00 98.31 249 GLU A CA 1
ATOM 1856 C C . GLU A 1 249 ? 1.783 -11.896 -20.904 1.00 98.31 249 GLU A C 1
ATOM 1858 O O . GLU A 1 249 ? 0.609 -12.133 -20.604 1.00 98.31 249 GLU A O 1
ATOM 1863 N N . LEU A 1 250 ? 2.654 -11.353 -20.040 1.00 98.56 250 LEU A N 1
ATOM 1864 C CA . LEU A 1 250 ? 2.311 -11.022 -18.652 1.00 98.56 250 LEU A CA 1
ATOM 1865 C C . LEU A 1 250 ? 1.091 -10.087 -18.569 1.00 98.56 250 LEU A C 1
ATOM 1867 O O . LEU A 1 250 ? 0.173 -10.324 -17.781 1.00 98.56 250 LEU A O 1
ATOM 1871 N N . ALA A 1 251 ? 1.055 -9.033 -19.386 1.00 98.44 251 ALA A N 1
ATOM 1872 C CA . ALA A 1 251 ? -0.073 -8.105 -19.427 1.00 98.44 251 ALA A CA 1
ATOM 1873 C C . ALA A 1 251 ? -1.377 -8.801 -19.854 1.00 98.44 251 ALA A C 1
ATOM 1875 O O . ALA A 1 251 ? -2.419 -8.630 -19.218 1.00 98.44 251 ALA A O 1
ATOM 1876 N N . GLY A 1 252 ? -1.315 -9.641 -20.892 1.00 98.50 252 GLY A N 1
ATOM 1877 C CA . GLY A 1 252 ? -2.438 -10.459 -21.344 1.00 98.50 252 GLY A CA 1
ATOM 1878 C C . GLY A 1 252 ? -2.967 -11.391 -20.254 1.00 98.50 252 GLY A C 1
ATOM 1879 O O . GLY A 1 252 ? -4.181 -11.513 -20.076 1.00 98.50 252 GLY A O 1
ATOM 1880 N N . GLU A 1 253 ? -2.071 -12.026 -19.498 1.00 98.62 253 GLU A N 1
ATOM 1881 C CA . GLU A 1 253 ? -2.426 -12.877 -18.362 1.00 98.62 253 GLU A CA 1
ATOM 1882 C C . GLU A 1 253 ? -3.153 -12.107 -17.258 1.00 98.62 253 GLU A C 1
ATOM 1884 O O . GLU A 1 253 ? -4.169 -12.583 -16.750 1.00 98.62 253 GLU A O 1
ATOM 1889 N N . LEU A 1 254 ? -2.669 -10.914 -16.904 1.00 98.75 254 LEU A N 1
ATOM 1890 C CA . LEU A 1 254 ? -3.267 -10.075 -15.865 1.00 98.75 254 LEU A CA 1
ATOM 1891 C C . LEU A 1 254 ? -4.645 -9.545 -16.265 1.00 98.75 254 LEU A C 1
ATOM 1893 O O . LEU A 1 254 ? -5.561 -9.536 -15.441 1.00 98.75 254 LEU A O 1
ATOM 1897 N N . MET A 1 255 ? -4.838 -9.149 -17.525 1.00 98.62 255 MET A N 1
ATOM 1898 C CA . MET A 1 255 ? -6.162 -8.753 -18.018 1.00 98.62 255 MET A CA 1
ATOM 1899 C C . MET A 1 255 ? -7.160 -9.916 -17.935 1.00 98.62 255 MET A C 1
ATOM 1901 O O . MET A 1 255 ? -8.283 -9.737 -17.460 1.00 98.62 255 MET A O 1
ATOM 1905 N N . ARG A 1 256 ? -6.740 -11.133 -18.317 1.00 98.44 256 ARG A N 1
ATOM 1906 C CA . ARG A 1 256 ? -7.560 -12.344 -18.133 1.00 98.44 256 ARG A CA 1
ATOM 1907 C C . ARG A 1 256 ? -7.829 -12.620 -16.656 1.00 98.44 256 ARG A C 1
ATOM 1909 O O . ARG A 1 256 ? -8.961 -12.918 -16.293 1.00 98.44 256 ARG A O 1
ATOM 1916 N N . ALA A 1 257 ? -6.821 -12.481 -15.799 1.00 98.62 257 ALA A N 1
ATOM 1917 C CA . ALA A 1 257 ? -6.952 -12.683 -14.360 1.00 98.62 257 ALA A CA 1
ATOM 1918 C C . ALA A 1 257 ? -7.991 -11.742 -13.734 1.00 98.62 257 ALA A C 1
ATOM 1920 O O . ALA A 1 257 ? -8.829 -12.194 -12.953 1.00 98.62 257 ALA A O 1
ATOM 1921 N N . ARG A 1 258 ? -7.979 -10.453 -14.108 1.00 98.31 258 ARG A N 1
ATOM 1922 C CA . ARG A 1 258 ? -8.977 -9.461 -13.675 1.00 98.31 258 ARG A CA 1
ATOM 1923 C C . ARG A 1 258 ? -10.386 -9.894 -14.072 1.00 98.31 258 ARG A C 1
ATOM 1925 O O . ARG A 1 258 ? -11.278 -9.925 -13.230 1.00 98.31 258 ARG A O 1
ATOM 1932 N N . ALA A 1 259 ? -10.568 -10.286 -15.334 1.00 97.56 259 ALA A N 1
ATOM 1933 C CA . ALA A 1 259 ? -11.862 -10.711 -15.863 1.00 97.56 259 ALA A CA 1
ATOM 1934 C C . ALA A 1 259 ? -12.400 -11.996 -15.205 1.00 97.56 259 ALA A C 1
ATOM 1936 O O . ALA A 1 259 ? -13.601 -12.103 -14.978 1.00 97.56 259 ALA A O 1
ATOM 1937 N N . LEU A 1 260 ? -11.528 -12.961 -14.896 1.00 97.31 260 LEU A N 1
ATOM 1938 C CA . LEU A 1 260 ? -11.924 -14.257 -14.335 1.00 97.31 260 LEU A CA 1
ATOM 1939 C C . LEU A 1 260 ? -12.150 -14.221 -12.820 1.00 97.31 260 LEU A C 1
ATOM 1941 O O . LEU A 1 260 ? -13.050 -14.891 -12.322 1.00 97.31 260 LEU A O 1
ATOM 1945 N N . SER A 1 261 ? -11.325 -13.472 -12.086 1.00 97.31 261 SER A N 1
ATOM 1946 C CA . SER A 1 261 ? -11.315 -13.502 -10.616 1.00 97.31 261 SER A CA 1
ATOM 1947 C C . SER A 1 261 ? -12.114 -12.377 -9.960 1.00 97.31 261 SER A C 1
ATOM 1949 O O . SER A 1 261 ? -12.429 -12.466 -8.775 1.00 97.31 261 SER A O 1
ATOM 1951 N N . GLY A 1 262 ? -12.385 -11.285 -10.684 1.00 95.44 262 GLY A N 1
ATOM 1952 C CA . GLY A 1 262 ? -12.941 -10.055 -10.111 1.00 95.44 262 GLY A CA 1
ATOM 1953 C C . GLY A 1 262 ? -11.968 -9.273 -9.214 1.00 95.44 262 GLY A C 1
ATOM 1954 O O . GLY A 1 262 ? -12.336 -8.220 -8.697 1.00 95.44 262 GLY A O 1
ATOM 1955 N N . LYS A 1 263 ? -10.727 -9.746 -9.029 1.00 97.94 263 LYS A N 1
ATOM 1956 C CA . LYS A 1 263 ? -9.662 -9.003 -8.338 1.00 97.94 263 LYS A CA 1
ATOM 1957 C C . LYS A 1 263 ? -9.081 -7.922 -9.249 1.00 97.94 263 LYS A C 1
ATOM 1959 O O . LYS A 1 263 ? -9.176 -8.017 -10.469 1.00 97.94 263 LYS A O 1
ATOM 1964 N N . ALA A 1 264 ? -8.400 -6.935 -8.665 1.00 96.62 264 ALA A N 1
ATOM 1965 C CA . ALA A 1 264 ? -7.740 -5.874 -9.431 1.00 96.62 264 ALA A CA 1
ATOM 1966 C C . ALA A 1 264 ? -6.665 -6.400 -10.403 1.00 96.62 264 ALA A C 1
ATOM 1968 O O . ALA A 1 264 ? -6.513 -5.846 -11.489 1.00 96.62 264 ALA A O 1
ATOM 1969 N N . ALA A 1 265 ? -5.965 -7.484 -10.032 1.00 98.50 265 ALA A N 1
ATOM 1970 C CA . ALA A 1 265 ? -4.903 -8.114 -10.822 1.00 98.50 265 ALA A CA 1
ATOM 1971 C C . ALA A 1 265 ? -3.848 -7.097 -11.298 1.00 98.50 265 ALA A C 1
ATOM 1973 O O . ALA A 1 265 ? -3.566 -6.975 -12.490 1.00 98.50 265 ALA A O 1
ATOM 1974 N N . VAL A 1 266 ? -3.297 -6.338 -10.354 1.00 98.44 266 VAL A N 1
ATOM 1975 C CA . VAL A 1 266 ? -2.413 -5.197 -10.629 1.00 98.44 266 VAL A CA 1
ATOM 1976 C C . VAL A 1 266 ? -1.063 -5.658 -11.185 1.00 98.44 266 VAL A C 1
ATOM 1978 O O . VAL A 1 266 ? -0.476 -6.615 -10.685 1.00 98.44 266 VAL A O 1
ATOM 1981 N N . LEU A 1 267 ? -0.532 -4.957 -12.184 1.00 98.75 267 LEU A N 1
ATOM 1982 C CA . LEU A 1 267 ? 0.884 -4.987 -12.540 1.00 98.75 267 LEU A CA 1
ATOM 1983 C C . LEU A 1 267 ? 1.623 -3.933 -11.711 1.00 98.75 267 LEU A C 1
ATOM 1985 O O . LEU A 1 267 ? 1.658 -2.757 -12.078 1.00 98.75 267 LEU A O 1
ATOM 1989 N N . HIS A 1 268 ? 2.221 -4.350 -10.597 1.00 98.81 268 HIS A N 1
ATOM 1990 C CA . HIS A 1 268 ? 3.048 -3.480 -9.762 1.00 98.81 268 HIS A CA 1
ATOM 1991 C C . HIS A 1 268 ? 4.497 -3.566 -10.231 1.00 98.81 268 HIS A C 1
ATOM 1993 O O . HIS A 1 268 ? 5.186 -4.565 -10.009 1.00 98.81 268 HIS A O 1
ATOM 1999 N N . CYS A 1 269 ? 4.958 -2.550 -10.953 1.00 98.38 269 CYS A N 1
ATOM 2000 C CA . CYS A 1 269 ? 6.176 -2.643 -11.746 1.00 98.38 269 CYS A CA 1
ATOM 2001 C C . CYS A 1 269 ? 7.290 -1.766 -11.183 1.00 98.38 269 CYS A C 1
ATOM 2003 O O . CYS A 1 269 ? 7.182 -0.541 -11.180 1.00 98.38 269 CYS A O 1
ATOM 2005 N N . HIS A 1 270 ? 8.400 -2.395 -10.787 1.00 98.00 270 HIS A N 1
ATOM 2006 C CA . HIS A 1 270 ? 9.653 -1.696 -10.498 1.00 98.00 270 HIS A CA 1
ATOM 2007 C C . HIS A 1 270 ? 10.114 -0.925 -11.733 1.00 98.00 270 HIS A C 1
ATOM 2009 O O . HIS A 1 270 ? 10.203 -1.499 -12.819 1.00 98.00 270 HIS A O 1
ATOM 2015 N N . VAL A 1 271 ? 10.462 0.348 -11.562 1.00 96.81 271 VAL A N 1
ATOM 2016 C CA . VAL A 1 271 ? 11.058 1.156 -12.627 1.00 96.81 271 VAL A CA 1
ATOM 2017 C C . VAL A 1 271 ? 12.502 1.475 -12.261 1.00 96.81 271 VAL A C 1
ATOM 2019 O O . VAL A 1 271 ? 12.789 2.112 -11.245 1.00 96.81 271 VAL A O 1
ATOM 2022 N N . GLY A 1 272 ? 13.439 1.000 -13.077 1.00 92.75 272 GLY A N 1
ATOM 2023 C CA . GLY A 1 272 ? 14.857 1.294 -12.909 1.00 92.75 272 GLY A CA 1
ATOM 2024 C C . GLY A 1 272 ? 15.257 2.651 -13.496 1.00 92.75 272 GLY A C 1
ATOM 2025 O O . GLY A 1 272 ? 14.453 3.574 -13.594 1.00 92.75 272 GLY A O 1
ATOM 2026 N N . SER A 1 273 ? 16.545 2.829 -13.790 1.00 87.75 273 SER A N 1
ATOM 2027 C CA . SER A 1 273 ? 17.112 4.110 -14.242 1.00 87.75 273 SER A CA 1
ATOM 2028 C C . SER A 1 273 ? 17.472 4.155 -15.730 1.00 87.75 273 SER A C 1
ATOM 2030 O O . SER A 1 273 ? 18.121 5.109 -16.155 1.00 87.75 273 SER A O 1
ATOM 2032 N N . LEU A 1 274 ? 17.155 3.118 -16.510 1.00 91.94 274 LEU A N 1
ATOM 2033 C CA . LEU A 1 274 ? 17.470 3.102 -17.939 1.00 91.94 274 LEU A CA 1
ATOM 2034 C C . LEU A 1 274 ? 16.616 4.134 -18.711 1.00 91.94 274 LEU A C 1
ATOM 2036 O O . LEU A 1 274 ? 15.523 4.481 -18.254 1.00 91.94 274 LEU A O 1
ATOM 2040 N N . PRO A 1 275 ? 17.105 4.647 -19.860 1.00 91.50 275 PRO A N 1
ATOM 2041 C CA . PRO A 1 275 ? 16.491 5.783 -20.555 1.00 91.50 275 PRO A CA 1
ATOM 2042 C C . PRO A 1 275 ? 15.046 5.564 -21.015 1.00 91.50 275 PRO A C 1
ATOM 2044 O O . PRO A 1 275 ? 14.283 6.525 -21.049 1.00 91.50 275 PRO A O 1
ATOM 2047 N N . GLU A 1 276 ? 14.669 4.324 -21.340 1.00 94.62 276 GLU A N 1
ATOM 2048 C CA . GLU A 1 276 ? 13.303 3.954 -21.736 1.00 94.62 276 GLU A CA 1
ATOM 2049 C C . GLU A 1 276 ? 12.261 4.217 -20.630 1.00 94.62 276 GLU A C 1
ATOM 2051 O O . GLU A 1 276 ? 11.086 4.424 -20.925 1.00 94.62 276 GLU A O 1
ATOM 2056 N N . ALA A 1 277 ? 12.682 4.275 -19.358 1.00 95.75 277 ALA A N 1
ATOM 2057 C CA . ALA A 1 277 ? 11.830 4.599 -18.214 1.00 95.75 277 ALA A CA 1
ATOM 2058 C C . ALA A 1 277 ? 10.507 3.799 -18.195 1.00 95.75 277 ALA A C 1
ATOM 2060 O O . ALA A 1 277 ? 10.549 2.572 -18.103 1.00 95.75 277 ALA A O 1
ATOM 2061 N N . ILE A 1 278 ? 9.342 4.459 -18.250 1.00 97.56 278 ILE A N 1
ATOM 2062 C CA . ILE A 1 278 ? 8.034 3.780 -18.224 1.00 97.56 278 ILE A CA 1
ATOM 2063 C C . ILE A 1 278 ? 7.419 3.606 -19.615 1.00 97.56 278 ILE A C 1
ATOM 2065 O O . ILE A 1 278 ? 6.283 3.145 -19.722 1.00 97.56 278 ILE A O 1
ATOM 2069 N N . GLU A 1 279 ? 8.146 3.937 -20.685 1.00 97.25 279 GLU A N 1
ATOM 2070 C CA . GLU A 1 279 ? 7.694 3.733 -22.064 1.00 97.25 279 GLU A CA 1
ATOM 2071 C C . GLU A 1 279 ? 7.158 2.312 -22.310 1.00 97.25 279 GLU A C 1
ATOM 2073 O O . GLU A 1 279 ? 6.056 2.203 -22.854 1.00 97.25 279 GLU A O 1
ATOM 2078 N N . PRO A 1 280 ? 7.814 1.220 -21.853 1.00 97.69 280 PRO A N 1
ATOM 2079 C CA . PRO A 1 280 ? 7.275 -0.124 -22.052 1.00 97.69 280 PRO A CA 1
ATOM 2080 C C . PRO A 1 280 ? 5.885 -0.321 -21.433 1.00 97.69 280 PRO A C 1
ATOM 2082 O O . PRO A 1 280 ? 5.063 -1.027 -22.005 1.00 97.69 280 PRO A O 1
ATOM 2085 N N . LEU A 1 281 ? 5.596 0.331 -20.301 1.00 97.94 281 LEU A N 1
ATOM 2086 C CA . LEU A 1 281 ? 4.297 0.251 -19.628 1.00 97.94 281 LEU A CA 1
ATOM 2087 C C . LEU A 1 281 ? 3.230 1.070 -20.357 1.00 97.94 281 LEU A C 1
ATOM 2089 O O . LEU A 1 281 ? 2.103 0.609 -20.514 1.00 97.94 281 LEU A O 1
ATOM 2093 N N . MET A 1 282 ? 3.588 2.255 -20.861 1.00 98.06 282 MET A N 1
ATOM 2094 C CA . MET A 1 282 ? 2.681 3.054 -21.692 1.00 98.06 282 MET A CA 1
ATOM 2095 C C . MET A 1 282 ? 2.303 2.307 -22.977 1.00 98.06 282 MET A C 1
ATOM 2097 O O . MET A 1 282 ? 1.143 2.348 -23.385 1.00 98.06 282 MET A O 1
ATOM 2101 N N . ARG A 1 283 ? 3.243 1.552 -23.562 1.00 97.81 283 ARG A N 1
ATOM 2102 C CA . ARG A 1 283 ? 2.976 0.691 -24.722 1.00 97.81 283 ARG A CA 1
ATOM 2103 C C . ARG A 1 283 ? 1.972 -0.421 -24.420 1.00 97.81 283 ARG A C 1
ATOM 2105 O O . ARG A 1 283 ? 1.173 -0.742 -25.292 1.00 97.81 283 ARG A O 1
ATOM 2112 N N . LEU A 1 284 ? 1.936 -0.982 -23.206 1.00 98.19 284 LEU A N 1
ATOM 2113 C CA . LEU A 1 284 ? 0.894 -1.957 -22.831 1.00 98.19 284 LEU A CA 1
ATOM 2114 C C . LEU A 1 284 ? -0.509 -1.346 -22.920 1.00 98.19 284 LEU A C 1
ATOM 2116 O O . LEU A 1 284 ? -1.446 -2.003 -23.372 1.00 98.19 284 LEU A O 1
ATOM 2120 N N . VAL A 1 285 ? -0.648 -0.075 -22.547 1.00 98.06 285 VAL A N 1
ATOM 2121 C CA . VAL A 1 285 ? -1.919 0.646 -22.670 1.00 98.06 285 VAL A CA 1
ATOM 2122 C C . VAL A 1 285 ? -2.249 0.908 -24.138 1.00 98.06 285 VAL A C 1
ATOM 2124 O O . VAL A 1 285 ? -3.345 0.584 -24.588 1.00 98.06 285 VAL A O 1
ATOM 2127 N N . THR A 1 286 ? -1.312 1.469 -24.906 1.00 97.81 286 THR A N 1
ATOM 2128 C CA . THR A 1 286 ? -1.595 1.938 -26.272 1.00 97.81 286 THR A CA 1
ATOM 2129 C C . THR A 1 286 ? -1.641 0.828 -27.320 1.00 97.81 286 THR A C 1
ATOM 2131 O O . THR A 1 286 ? -2.383 0.955 -28.289 1.00 97.81 286 THR A O 1
ATOM 2134 N N . GLU A 1 287 ? -0.864 -0.246 -27.156 1.00 98.00 287 GLU A N 1
ATOM 2135 C CA . GLU A 1 287 ? -0.752 -1.333 -28.141 1.00 98.00 287 GLU A CA 1
ATOM 2136 C C . GLU A 1 287 ? -1.581 -2.570 -27.773 1.00 98.00 287 GLU A C 1
ATOM 2138 O O . GLU A 1 287 ? -2.047 -3.263 -28.675 1.00 98.00 287 GLU A O 1
ATOM 2143 N N . LEU A 1 288 ? -1.788 -2.853 -26.479 1.00 97.31 288 LEU A N 1
ATOM 2144 C CA . LEU A 1 288 ? -2.556 -4.025 -26.023 1.00 97.31 288 LEU A CA 1
ATOM 2145 C C . LEU A 1 288 ? -3.911 -3.671 -25.404 1.00 97.31 288 LEU A C 1
ATOM 2147 O O . LEU A 1 288 ? -4.700 -4.572 -25.123 1.00 97.31 288 LEU A O 1
ATOM 2151 N N . GLY A 1 289 ? -4.193 -2.384 -25.180 1.00 97.00 289 GLY A N 1
ATOM 2152 C CA . GLY A 1 289 ? -5.428 -1.946 -24.533 1.00 97.00 289 GLY A CA 1
ATOM 2153 C C . GLY A 1 289 ? -5.497 -2.303 -23.047 1.00 97.00 289 GLY A C 1
ATOM 2154 O O . GLY A 1 289 ? -6.599 -2.408 -22.507 1.00 97.00 289 GLY A O 1
ATOM 2155 N N . MET A 1 290 ? -4.352 -2.505 -22.380 1.00 97.88 290 MET A N 1
ATOM 2156 C CA . MET A 1 290 ? -4.339 -2.760 -20.940 1.00 97.88 290 MET A CA 1
ATOM 2157 C C . MET A 1 290 ? -4.906 -1.544 -20.192 1.00 97.88 290 MET A C 1
ATOM 2159 O O . MET A 1 290 ? -4.442 -0.426 -20.431 1.00 97.88 290 MET A O 1
ATOM 2163 N N . PRO A 1 291 ? -5.885 -1.723 -19.285 1.00 97.38 291 PRO A N 1
ATOM 2164 C CA . PRO A 1 291 ? -6.420 -0.614 -18.507 1.00 97.38 291 PRO A CA 1
ATOM 2165 C C . PRO A 1 291 ? -5.303 0.086 -17.714 1.00 97.38 291 PRO A C 1
ATOM 2167 O O . PRO A 1 291 ? -4.568 -0.586 -16.985 1.00 97.38 291 PRO A O 1
ATOM 2170 N N . PRO A 1 292 ? -5.150 1.420 -17.818 1.00 97.19 292 PRO A N 1
ATOM 2171 C CA . PRO A 1 292 ? -4.063 2.131 -17.144 1.00 97.19 292 PRO A CA 1
ATOM 2172 C C . PRO A 1 292 ? -4.180 2.067 -15.613 1.00 97.19 292 PRO A C 1
ATOM 2174 O O . PRO A 1 292 ? -3.171 2.144 -14.920 1.00 97.19 292 PRO A O 1
ATOM 2177 N N . ASP A 1 293 ? -5.389 1.864 -15.081 1.00 94.94 293 ASP A N 1
ATOM 2178 C CA . ASP A 1 293 ? -5.649 1.670 -13.650 1.00 94.94 293 ASP A CA 1
ATOM 2179 C C . ASP A 1 293 ? -5.157 0.311 -13.115 1.00 94.94 293 ASP A C 1
ATOM 2181 O O . ASP A 1 293 ? -5.104 0.117 -11.903 1.00 94.94 293 ASP A O 1
ATOM 2185 N N . GLN A 1 294 ? -4.786 -0.620 -14.001 1.00 97.88 294 GLN A N 1
ATOM 2186 C CA . GLN A 1 294 ? -4.221 -1.923 -13.656 1.00 97.88 294 GLN A CA 1
ATOM 2187 C C . GLN A 1 294 ? -2.687 -1.897 -13.578 1.00 97.88 294 GLN A C 1
ATOM 2189 O O . GLN A 1 294 ? -2.083 -2.900 -13.210 1.00 97.88 294 GLN A O 1
ATOM 2194 N N . ILE A 1 295 ? -2.040 -0.782 -13.927 1.00 98.56 295 ILE A N 1
ATOM 2195 C CA . ILE A 1 295 ? -0.580 -0.650 -13.943 1.00 98.56 295 ILE A CA 1
ATOM 2196 C C . ILE A 1 295 ? -0.159 0.375 -12.892 1.00 98.56 295 ILE A C 1
ATOM 2198 O O . ILE A 1 295 ? -0.652 1.500 -12.877 1.00 98.56 295 ILE A O 1
ATOM 2202 N N . VAL A 1 296 ? 0.800 -0.006 -12.050 1.00 98.75 296 VAL A N 1
ATOM 2203 C CA . VAL A 1 296 ? 1.390 0.864 -11.029 1.00 98.75 296 VAL A CA 1
ATOM 2204 C C . VAL A 1 296 ? 2.911 0.857 -11.194 1.00 98.75 296 VAL A C 1
ATOM 2206 O O . VAL A 1 296 ? 3.581 -0.049 -10.689 1.00 98.75 296 VAL A O 1
ATOM 2209 N N . PRO A 1 297 ? 3.503 1.822 -11.923 1.00 98.69 297 PRO A N 1
ATOM 2210 C CA . PRO A 1 297 ? 4.934 2.069 -11.837 1.00 98.69 297 PRO A CA 1
ATOM 2211 C C . PRO A 1 297 ? 5.288 2.605 -10.441 1.00 98.69 297 PRO A C 1
ATOM 2213 O O . PRO A 1 297 ? 4.725 3.604 -9.989 1.00 98.69 297 PRO A O 1
ATOM 2216 N N . THR A 1 298 ? 6.242 1.952 -9.780 1.00 98.62 298 THR A N 1
ATOM 2217 C CA . THR A 1 298 ? 6.789 2.340 -8.464 1.00 98.62 298 THR A CA 1
ATOM 2218 C C . THR A 1 298 ? 8.204 2.904 -8.595 1.00 98.62 298 THR A C 1
ATOM 2220 O O . THR A 1 298 ? 8.876 2.703 -9.610 1.00 98.62 298 THR A O 1
ATOM 2223 N N . HIS A 1 299 ? 8.682 3.585 -7.548 1.00 96.56 299 HIS A N 1
ATOM 2224 C CA . HIS A 1 299 ? 9.982 4.274 -7.502 1.00 96.56 299 HIS A CA 1
ATOM 2225 C C . HIS A 1 299 ? 10.088 5.444 -8.488 1.00 96.56 299 HIS A C 1
ATOM 2227 O O . HIS A 1 299 ? 11.178 5.735 -9.001 1.00 96.56 299 HIS A O 1
ATOM 2233 N N . VAL A 1 300 ? 8.959 6.107 -8.766 1.00 97.44 300 VAL A N 1
ATOM 2234 C CA . VAL A 1 300 ? 8.889 7.140 -9.808 1.00 97.44 300 VAL A CA 1
ATOM 2235 C C . VAL A 1 300 ? 9.501 8.477 -9.391 1.00 97.44 300 VAL A C 1
ATOM 2237 O O . VAL A 1 300 ? 9.889 9.259 -10.254 1.00 97.44 300 VAL A O 1
ATOM 2240 N N . ASN A 1 301 ? 9.611 8.743 -8.086 1.00 96.00 301 ASN A N 1
ATOM 2241 C CA . ASN A 1 301 ? 10.082 9.999 -7.498 1.00 96.00 301 ASN A CA 1
ATOM 2242 C C . ASN A 1 301 ? 11.611 10.149 -7.597 1.00 96.00 301 ASN A C 1
ATOM 2244 O O . ASN A 1 301 ? 12.341 9.996 -6.620 1.00 96.00 301 ASN A O 1
ATOM 2248 N N . ARG A 1 302 ? 12.107 10.449 -8.802 1.00 90.38 302 ARG A N 1
ATOM 2249 C CA . ARG A 1 302 ? 13.536 10.643 -9.108 1.00 90.38 302 ARG A CA 1
ATOM 2250 C C . ARG A 1 302 ? 13.791 11.986 -9.770 1.00 90.38 302 ARG A C 1
ATOM 2252 O O . ARG A 1 302 ? 12.907 12.547 -10.414 1.00 90.38 302 ARG A O 1
ATOM 2259 N N . THR A 1 303 ? 15.008 12.498 -9.621 1.00 86.38 303 THR A N 1
ATOM 2260 C CA . THR A 1 303 ? 15.383 13.776 -10.228 1.00 86.38 303 THR A CA 1
ATOM 2261 C C . THR A 1 303 ? 15.480 13.657 -11.757 1.00 86.38 303 THR A C 1
ATOM 2263 O O . THR A 1 303 ? 15.957 12.634 -12.262 1.00 86.38 303 THR A O 1
ATOM 2266 N N . PRO A 1 304 ? 15.095 14.707 -12.512 1.00 86.75 304 PRO A N 1
ATOM 2267 C CA . PRO A 1 304 ? 15.230 14.722 -13.971 1.00 86.75 304 PRO A CA 1
ATOM 2268 C C . PRO A 1 304 ? 16.673 14.533 -14.460 1.00 86.75 304 PRO A C 1
ATOM 2270 O O . PRO A 1 304 ? 16.888 13.922 -15.504 1.00 86.75 304 PRO A O 1
ATOM 2273 N N . ASP A 1 305 ? 17.660 14.999 -13.684 1.00 86.00 305 ASP A N 1
ATOM 2274 C CA . ASP A 1 305 ? 19.090 14.825 -13.980 1.00 86.00 305 ASP A CA 1
ATOM 2275 C C . ASP A 1 305 ? 19.525 13.353 -13.962 1.00 86.00 305 ASP A C 1
ATOM 2277 O O . ASP A 1 305 ? 20.500 12.978 -14.614 1.00 86.00 305 ASP A O 1
ATOM 2281 N N . PHE A 1 306 ? 18.824 12.512 -13.197 1.00 83.81 306 PHE A N 1
ATOM 2282 C CA . PHE A 1 306 ? 19.131 11.093 -13.080 1.00 83.81 306 PHE A CA 1
ATOM 2283 C C . PHE A 1 306 ? 18.359 10.245 -14.093 1.00 83.81 306 PHE A C 1
ATOM 2285 O O . PHE A 1 306 ? 18.912 9.292 -14.643 1.00 83.81 306 PHE A O 1
ATOM 2292 N N . SER A 1 307 ? 17.072 10.537 -14.309 1.00 89.31 307 SER A N 1
ATOM 2293 C CA . SER A 1 307 ? 16.205 9.700 -15.141 1.00 89.31 307 SER A CA 1
ATOM 2294 C C . SER A 1 307 ? 14.918 10.424 -15.574 1.00 89.31 307 SER A C 1
ATOM 2296 O O . SER A 1 307 ? 14.349 11.167 -14.774 1.00 89.31 307 SER A O 1
ATOM 2298 N N . PRO A 1 308 ? 14.375 10.158 -16.785 1.00 93.56 308 PRO A N 1
ATOM 2299 C CA . PRO A 1 308 ? 13.119 10.763 -17.245 1.00 93.56 308 PRO A CA 1
ATOM 2300 C C . PRO A 1 308 ? 11.857 10.158 -16.601 1.00 93.56 308 PRO A C 1
ATOM 2302 O O . PRO A 1 308 ? 10.746 10.595 -16.908 1.00 93.56 308 PRO A O 1
ATOM 2305 N N . VAL A 1 309 ? 12.009 9.162 -15.716 1.00 96.06 309 VAL A N 1
ATOM 2306 C CA . VAL A 1 309 ? 10.907 8.405 -15.098 1.00 96.06 309 VAL A CA 1
ATOM 2307 C C . VAL A 1 309 ? 9.836 9.307 -14.500 1.00 96.06 309 VAL A C 1
ATOM 2309 O O . VAL A 1 309 ? 8.660 9.093 -14.779 1.00 96.06 309 VAL A O 1
ATOM 2312 N N . PHE A 1 310 ? 10.212 10.320 -13.714 1.00 96.69 310 PHE A N 1
ATOM 2313 C CA . PHE A 1 310 ? 9.215 11.099 -12.984 1.00 96.69 310 PHE A CA 1
ATOM 2314 C C . PHE A 1 310 ? 8.314 11.917 -13.920 1.00 96.69 310 PHE A C 1
ATOM 2316 O O . PHE A 1 310 ? 7.094 11.906 -13.776 1.00 96.69 310 PHE A O 1
ATOM 2323 N N . GLY A 1 311 ? 8.898 12.548 -14.944 1.00 96.88 311 GLY A N 1
ATOM 2324 C CA . GLY A 1 311 ? 8.141 13.308 -15.943 1.00 96.88 311 GLY A CA 1
ATOM 2325 C C . GLY A 1 311 ? 7.194 12.428 -16.764 1.00 96.88 311 GLY A C 1
ATOM 2326 O O . GLY A 1 311 ? 6.037 12.790 -16.975 1.00 96.88 311 GLY A O 1
ATOM 2327 N N . GLN A 1 312 ? 7.645 11.238 -17.178 1.00 97.62 312 GLN A N 1
ATOM 2328 C CA . GLN A 1 312 ? 6.771 10.281 -17.863 1.00 97.62 312 GLN A CA 1
ATOM 2329 C C . GLN A 1 312 ? 5.659 9.764 -16.936 1.00 97.62 312 GLN A C 1
ATOM 2331 O O . GLN A 1 312 ? 4.510 9.664 -17.361 1.00 97.62 312 GLN A O 1
ATOM 2336 N N . ALA A 1 313 ? 5.967 9.487 -15.665 1.00 98.19 313 ALA A N 1
ATOM 2337 C CA . ALA A 1 313 ? 4.992 9.050 -14.668 1.00 98.19 313 ALA A CA 1
ATOM 2338 C C . ALA A 1 313 ? 3.897 10.103 -14.432 1.00 98.19 313 ALA A C 1
ATOM 2340 O O . ALA A 1 313 ? 2.719 9.759 -14.404 1.00 98.19 313 ALA A O 1
ATOM 2341 N N . ILE A 1 314 ? 4.252 11.390 -14.361 1.00 98.44 314 ILE A N 1
ATOM 2342 C CA . ILE A 1 314 ? 3.280 12.494 -14.295 1.00 98.44 314 ILE A CA 1
ATOM 2343 C C . ILE A 1 314 ? 2.350 12.475 -15.514 1.00 98.44 314 ILE A C 1
ATOM 2345 O O . ILE A 1 314 ? 1.129 12.556 -15.364 1.00 98.44 314 ILE A O 1
ATOM 2349 N N . ALA A 1 315 ? 2.900 12.318 -16.723 1.00 97.81 315 ALA A N 1
ATOM 2350 C CA . ALA A 1 315 ? 2.094 12.223 -17.938 1.00 97.81 315 ALA A CA 1
ATOM 2351 C C . ALA A 1 315 ? 1.160 11.000 -17.916 1.00 97.81 315 ALA A C 1
ATOM 2353 O O . ALA A 1 315 ? -0.018 11.124 -18.251 1.00 97.81 315 ALA A O 1
ATOM 2354 N N . PHE A 1 316 ? 1.646 9.840 -17.471 1.00 98.44 316 PHE A N 1
ATOM 2355 C CA . PHE A 1 316 ? 0.845 8.626 -17.310 1.00 98.44 316 PHE A CA 1
ATOM 2356 C C . PHE A 1 316 ? -0.304 8.824 -16.307 1.00 98.44 316 PHE A C 1
ATOM 2358 O O . PHE A 1 316 ? -1.456 8.509 -16.612 1.00 98.44 316 PHE A O 1
ATOM 2365 N N . ALA A 1 317 ? -0.024 9.434 -15.153 1.00 98.38 317 ALA A N 1
ATOM 2366 C CA . ALA A 1 317 ? -1.015 9.676 -14.108 1.00 98.38 317 ALA A CA 1
ATOM 2367 C C . ALA A 1 317 ? -2.116 10.659 -14.539 1.00 98.38 317 ALA A C 1
ATOM 2369 O O . ALA A 1 317 ? -3.289 10.473 -14.209 1.00 98.38 317 ALA A O 1
ATOM 2370 N N . LYS A 1 318 ? -1.770 11.681 -15.334 1.00 97.75 318 LYS A N 1
ATOM 2371 C CA . LYS A 1 318 ? -2.744 12.619 -15.928 1.00 97.75 318 LYS A CA 1
ATOM 2372 C C . LYS A 1 318 ? -3.693 11.942 -16.919 1.00 97.75 318 LYS A C 1
ATOM 2374 O O . LYS A 1 318 ? -4.797 12.432 -17.125 1.00 97.75 318 LYS A O 1
ATOM 2379 N N . ASN A 1 319 ? -3.286 10.813 -17.498 1.00 95.50 319 ASN A N 1
ATOM 2380 C CA . ASN A 1 319 ? -4.066 10.043 -18.467 1.00 95.50 319 ASN A CA 1
ATOM 2381 C C . ASN A 1 319 ? -4.755 8.812 -17.843 1.00 95.50 319 ASN A C 1
ATOM 2383 O O . ASN A 1 319 ? -5.049 7.842 -18.537 1.00 95.50 319 ASN A O 1
ATOM 2387 N N . GLY A 1 320 ? -5.033 8.847 -16.535 1.00 94.94 320 GLY A N 1
ATOM 2388 C CA . GLY A 1 320 ? -5.820 7.819 -15.841 1.00 94.94 320 GLY A CA 1
ATOM 2389 C C . GLY A 1 320 ? -5.010 6.664 -15.249 1.00 94.94 320 GLY A C 1
ATOM 2390 O O . GLY A 1 320 ? -5.592 5.792 -14.608 1.00 94.94 320 GLY A O 1
ATOM 2391 N N . GLY A 1 321 ? -3.685 6.663 -15.419 1.00 97.50 321 GLY A N 1
ATOM 2392 C CA . GLY A 1 321 ? -2.794 5.761 -14.694 1.00 97.50 321 GLY A CA 1
ATOM 2393 C C . GLY A 1 321 ? -2.686 6.118 -13.211 1.00 97.50 321 GLY A C 1
ATOM 2394 O O . GLY A 1 321 ? -2.958 7.251 -12.820 1.00 97.50 321 GLY A O 1
ATOM 2395 N N . THR A 1 322 ? -2.270 5.169 -12.374 1.00 98.44 322 THR A N 1
ATOM 2396 C CA . THR A 1 322 ? -1.855 5.452 -10.987 1.00 98.44 322 THR A CA 1
ATOM 2397 C C . THR A 1 322 ? -0.341 5.329 -10.876 1.00 98.44 322 THR A C 1
ATOM 2399 O O . THR A 1 322 ? 0.238 4.439 -11.486 1.00 98.44 322 THR A O 1
ATOM 2402 N N . ILE A 1 323 ? 0.307 6.214 -10.121 1.00 98.75 323 ILE A N 1
ATOM 2403 C CA . ILE A 1 323 ? 1.757 6.187 -9.893 1.00 98.75 323 ILE A CA 1
ATOM 2404 C C . ILE A 1 323 ? 2.069 6.041 -8.410 1.00 98.75 323 ILE A C 1
ATOM 2406 O O . ILE A 1 323 ? 1.376 6.620 -7.572 1.00 98.75 323 ILE A O 1
ATOM 2410 N N . ASP A 1 324 ? 3.137 5.306 -8.104 1.00 98.88 324 ASP A N 1
ATOM 2411 C CA . ASP A 1 324 ? 3.567 5.060 -6.733 1.00 98.88 324 ASP A CA 1
ATOM 2412 C C . ASP A 1 324 ? 4.938 5.679 -6.442 1.00 98.88 324 ASP A C 1
ATOM 2414 O O . ASP A 1 324 ? 5.951 5.371 -7.085 1.00 98.88 324 ASP A O 1
ATOM 2418 N N . MET A 1 325 ? 4.966 6.577 -5.458 1.00 98.31 325 MET A N 1
ATOM 2419 C CA . MET A 1 325 ? 6.201 7.165 -4.949 1.00 98.31 325 MET A CA 1
ATOM 2420 C C . MET A 1 325 ? 6.731 6.330 -3.792 1.00 98.31 325 MET A C 1
ATOM 2422 O O . MET A 1 325 ? 5.985 5.873 -2.931 1.00 98.31 325 MET A O 1
ATOM 2426 N N . THR A 1 326 ? 8.044 6.169 -3.736 1.00 97.88 326 THR A N 1
ATOM 2427 C CA . THR A 1 326 ? 8.675 5.327 -2.728 1.00 97.88 326 THR A CA 1
ATOM 2428 C C . THR A 1 326 ? 9.319 6.178 -1.652 1.00 97.88 326 THR A C 1
ATOM 2430 O O . THR A 1 326 ? 10.239 6.954 -1.929 1.00 97.88 326 THR A O 1
ATOM 2433 N N . CYS A 1 327 ? 8.872 5.983 -0.414 1.00 97.12 327 CYS A N 1
ATOM 2434 C CA . CYS A 1 327 ? 9.307 6.728 0.761 1.00 97.12 327 CYS A CA 1
ATOM 2435 C C . CYS A 1 327 ? 10.828 6.698 0.947 1.00 97.12 327 CYS A C 1
ATOM 2437 O O . CYS A 1 327 ? 11.443 7.735 1.184 1.00 97.12 327 CYS A O 1
ATOM 2439 N N . CYS A 1 328 ? 11.465 5.534 0.767 1.00 91.38 328 CYS A N 1
ATOM 2440 C CA . CYS A 1 328 ? 12.916 5.401 0.926 1.00 91.38 328 CYS A CA 1
ATOM 2441 C C . CYS A 1 328 ? 13.746 5.831 -0.299 1.00 91.38 328 CYS A C 1
ATOM 2443 O O . CYS A 1 328 ? 14.976 5.874 -0.228 1.00 91.38 328 CYS A O 1
ATOM 2445 N N . VAL A 1 329 ? 13.099 6.228 -1.403 1.00 87.94 329 VAL A N 1
ATOM 2446 C CA . VAL A 1 329 ? 13.732 6.883 -2.566 1.00 87.94 329 VAL A CA 1
ATOM 2447 C C . VAL A 1 329 ? 13.746 8.405 -2.348 1.00 87.94 329 VAL A C 1
ATOM 2449 O O . VAL A 1 329 ? 13.543 9.199 -3.256 1.00 87.94 329 VAL A O 1
ATOM 2452 N N . SER A 1 330 ? 14.000 8.821 -1.109 1.00 86.19 330 SER A N 1
ATOM 2453 C CA . SER A 1 330 ? 14.061 10.222 -0.693 1.00 86.19 330 SER A CA 1
ATOM 2454 C C . SER A 1 330 ? 15.503 10.628 -0.366 1.00 86.19 330 SER A C 1
ATOM 2456 O O . SER A 1 330 ? 16.325 9.812 0.069 1.00 86.19 330 SER A O 1
ATOM 2458 N N . ARG A 1 331 ? 15.822 11.913 -0.522 1.00 87.56 331 ARG A N 1
ATOM 2459 C CA . ARG A 1 331 ? 17.122 12.498 -0.162 1.00 87.56 331 ARG A CA 1
ATOM 2460 C C . ARG A 1 331 ? 17.375 12.395 1.337 1.00 87.56 331 ARG A C 1
ATOM 2462 O O . ARG A 1 331 ? 18.494 12.067 1.728 1.00 87.56 331 ARG A O 1
ATOM 2469 N N . ILE A 1 332 ? 16.339 12.579 2.163 1.00 87.69 332 ILE A N 1
ATOM 2470 C CA . ILE A 1 332 ? 16.419 12.375 3.623 1.00 87.69 332 ILE A CA 1
ATOM 2471 C C . ILE A 1 332 ? 16.831 10.942 4.000 1.00 87.69 332 ILE A C 1
ATOM 2473 O O . ILE A 1 332 ? 17.420 10.711 5.053 1.00 87.69 332 ILE A O 1
ATOM 2477 N N . ASP A 1 333 ? 16.579 9.977 3.114 1.00 84.56 333 ASP A N 1
ATOM 2478 C CA . ASP A 1 333 ? 16.942 8.574 3.291 1.00 84.56 333 ASP A CA 1
ATOM 2479 C C . ASP A 1 333 ? 18.329 8.219 2.729 1.00 84.56 333 ASP A C 1
ATOM 2481 O O . ASP A 1 333 ? 18.742 7.056 2.784 1.00 84.56 333 ASP A O 1
ATOM 2485 N N . GLY A 1 334 ? 19.069 9.217 2.237 1.00 80.12 334 GLY A N 1
ATOM 2486 C CA . GLY A 1 334 ? 20.402 9.072 1.656 1.00 80.12 334 GLY A CA 1
ATOM 2487 C C . GLY A 1 334 ? 20.403 8.823 0.146 1.00 80.12 334 GLY A C 1
ATOM 2488 O O . GLY A 1 334 ? 21.475 8.640 -0.438 1.00 80.12 334 GLY A O 1
ATOM 2489 N N . ASN A 1 335 ? 19.237 8.837 -0.512 1.00 80.50 335 ASN A N 1
ATOM 2490 C CA . ASN A 1 335 ? 19.139 8.682 -1.959 1.00 80.50 335 ASN A CA 1
ATOM 2491 C C . ASN A 1 335 ? 19.161 10.044 -2.668 1.00 80.50 335 ASN A C 1
ATOM 2493 O O . ASN A 1 335 ? 18.129 10.665 -2.906 1.00 80.50 335 ASN A O 1
ATOM 2497 N N . LEU A 1 336 ? 20.357 10.498 -3.046 1.00 79.06 336 LEU A N 1
ATOM 2498 C CA . LEU A 1 336 ? 20.553 11.803 -3.694 1.00 79.06 336 LEU A CA 1
ATOM 2499 C C . LEU A 1 336 ? 19.949 11.908 -5.107 1.00 79.06 336 LEU A C 1
ATOM 2501 O O . LEU A 1 336 ? 19.765 13.015 -5.602 1.00 79.06 336 LEU A O 1
ATOM 2505 N N . ALA A 1 337 ? 19.645 10.778 -5.753 1.00 82.56 337 ALA A N 1
ATOM 2506 C CA . ALA A 1 337 ? 18.959 10.737 -7.047 1.00 82.56 337 ALA A CA 1
ATOM 2507 C C . ALA A 1 337 ? 17.423 10.752 -6.911 1.00 82.56 337 ALA A C 1
ATOM 2509 O O . ALA A 1 337 ? 16.708 10.833 -7.911 1.00 82.56 337 ALA A O 1
ATOM 2510 N N . GLY A 1 338 ? 16.921 10.642 -5.681 1.00 88.06 338 GLY A N 1
ATOM 2511 C CA . GLY A 1 338 ? 15.507 10.676 -5.348 1.00 88.06 338 GLY A CA 1
ATOM 2512 C C . GLY A 1 338 ? 14.954 12.089 -5.179 1.00 88.06 338 GLY A C 1
ATOM 2513 O O . GLY A 1 338 ? 15.692 13.068 -5.020 1.00 88.06 338 GLY A O 1
ATOM 2514 N N . VAL A 1 339 ? 13.629 12.174 -5.191 1.00 93.44 339 VAL A N 1
ATOM 2515 C CA . VAL A 1 339 ? 12.854 13.350 -4.783 1.00 93.44 339 VAL A CA 1
ATOM 2516 C C . VAL A 1 339 ? 12.048 12.953 -3.554 1.00 93.44 339 VAL A C 1
ATOM 2518 O O . VAL A 1 339 ? 11.401 11.905 -3.549 1.00 93.44 339 VAL A O 1
ATOM 2521 N N . ASP A 1 340 ? 12.097 13.780 -2.514 1.00 96.81 340 ASP A N 1
ATOM 2522 C CA . ASP A 1 340 ? 11.352 13.533 -1.283 1.00 96.81 340 ASP A CA 1
ATOM 2523 C C . ASP A 1 340 ? 9.846 13.488 -1.563 1.00 96.81 340 ASP A C 1
ATOM 2525 O O . ASP A 1 340 ? 9.334 14.291 -2.343 1.00 96.81 340 ASP A O 1
ATOM 2529 N N . VAL A 1 341 ? 9.127 12.580 -0.898 1.00 98.19 341 VAL A N 1
ATOM 2530 C CA . VAL A 1 341 ? 7.679 12.395 -1.100 1.00 98.19 341 VAL A CA 1
ATOM 2531 C C . VAL A 1 341 ? 6.886 13.714 -1.020 1.00 98.19 341 VAL A C 1
ATOM 2533 O O . VAL A 1 341 ? 6.121 13.971 -1.949 1.00 98.19 341 VAL A O 1
ATOM 2536 N N . PRO A 1 342 ? 7.077 14.602 -0.018 1.00 98.12 342 PRO A N 1
ATOM 2537 C CA . PRO A 1 342 ? 6.374 15.887 0.015 1.00 98.12 342 PRO A CA 1
ATOM 2538 C C . PRO A 1 342 ? 6.613 16.773 -1.217 1.00 98.12 342 PRO A C 1
ATOM 2540 O O . PRO A 1 342 ? 5.673 17.368 -1.742 1.00 98.12 342 PRO A O 1
ATOM 2543 N N . GLU A 1 343 ? 7.855 16.838 -1.707 1.00 97.75 343 GLU A N 1
ATOM 2544 C CA . GLU A 1 343 ? 8.223 17.610 -2.902 1.00 97.75 343 GLU A CA 1
ATOM 2545 C C . GLU A 1 343 ? 7.614 16.984 -4.163 1.00 97.75 343 GLU A C 1
ATOM 2547 O O . GLU A 1 343 ? 7.019 17.685 -4.980 1.00 97.75 343 GLU A O 1
ATOM 2552 N N . ALA A 1 344 ? 7.703 15.659 -4.294 1.00 97.75 344 ALA A N 1
ATOM 2553 C CA . ALA A 1 344 ? 7.179 14.928 -5.438 1.00 97.75 344 ALA A CA 1
ATOM 2554 C C . ALA A 1 344 ? 5.647 15.034 -5.532 1.00 97.75 344 ALA A C 1
ATOM 2556 O O . ALA A 1 344 ? 5.121 15.337 -6.603 1.00 97.75 344 ALA A O 1
ATOM 2557 N N . VAL A 1 345 ? 4.923 14.850 -4.422 1.00 98.44 345 VAL A N 1
ATOM 2558 C CA . VAL A 1 345 ? 3.457 14.990 -4.390 1.00 98.44 345 VAL A CA 1
ATOM 2559 C C . VAL A 1 345 ? 3.048 16.416 -4.732 1.00 98.44 345 VAL A C 1
ATOM 2561 O O . VAL A 1 345 ? 2.180 16.605 -5.584 1.00 98.44 345 VAL A O 1
ATOM 2564 N N . LYS A 1 346 ? 3.692 17.422 -4.127 1.00 98.12 346 LYS A N 1
ATOM 2565 C CA . LYS A 1 346 ? 3.427 18.828 -4.444 1.00 98.12 346 LYS A CA 1
ATOM 2566 C C . LYS A 1 346 ? 3.613 19.107 -5.936 1.00 98.12 346 LYS A C 1
ATOM 2568 O O . LYS A 1 346 ? 2.714 19.667 -6.557 1.00 98.12 346 LYS A O 1
ATOM 2573 N N . HIS A 1 347 ? 4.720 18.647 -6.518 1.00 97.69 347 HIS A N 1
ATOM 2574 C CA . HIS A 1 347 ? 4.992 18.820 -7.941 1.00 97.69 347 HIS A CA 1
ATOM 2575 C C . HIS A 1 347 ? 3.935 18.142 -8.828 1.00 97.69 347 HIS A C 1
ATOM 2577 O O . HIS A 1 347 ? 3.439 18.750 -9.772 1.00 97.69 347 HIS A O 1
ATOM 2583 N N . CYS A 1 348 ? 3.517 16.914 -8.501 1.00 98.31 348 CYS A N 1
ATOM 2584 C CA . CYS A 1 348 ? 2.436 16.241 -9.223 1.00 98.31 348 CYS A CA 1
ATOM 2585 C C . CYS A 1 348 ? 1.123 17.037 -9.189 1.00 98.31 348 CYS A C 1
ATOM 2587 O O . CYS A 1 348 ? 0.454 17.153 -10.216 1.00 98.31 348 CYS A O 1
ATOM 2589 N N . LEU A 1 349 ? 0.755 17.593 -8.032 1.00 98.38 349 LEU A N 1
ATOM 2590 C CA . LEU A 1 349 ? -0.462 18.396 -7.895 1.00 98.38 349 LEU A CA 1
ATOM 2591 C C . LEU A 1 349 ? -0.377 19.708 -8.688 1.00 98.38 349 LEU A C 1
ATOM 2593 O O . LEU A 1 349 ? -1.351 20.079 -9.340 1.00 98.38 349 LEU A O 1
ATOM 2597 N N . GLU A 1 350 ? 0.779 20.376 -8.684 1.00 97.94 350 GLU A N 1
ATOM 2598 C CA . GLU A 1 350 ? 1.035 21.583 -9.486 1.00 97.94 350 GLU A CA 1
ATOM 2599 C C . GLU A 1 350 ? 0.951 21.303 -10.997 1.00 97.94 350 GLU A C 1
ATOM 2601 O O . GLU A 1 350 ? 0.403 22.108 -11.748 1.00 97.94 350 GLU A O 1
ATOM 2606 N N . GLU A 1 351 ? 1.395 20.124 -11.438 1.00 98.12 351 GLU A N 1
ATOM 2607 C CA . GLU A 1 351 ? 1.283 19.650 -12.825 1.00 98.12 351 GLU A CA 1
ATOM 2608 C C . GLU A 1 351 ? -0.128 19.149 -13.203 1.00 98.12 351 GLU A C 1
ATOM 2610 O O . GLU A 1 351 ? -0.379 18.774 -14.357 1.00 98.12 351 GLU A O 1
ATOM 2615 N N . GLY A 1 352 ? -1.068 19.141 -12.253 1.00 98.25 352 GLY A N 1
ATOM 2616 C CA . GLY A 1 352 ? -2.461 18.749 -12.468 1.00 98.25 352 GLY A CA 1
ATOM 2617 C C . GLY A 1 352 ? -2.714 17.239 -12.447 1.00 98.25 352 GLY A C 1
ATOM 2618 O O . GLY A 1 352 ? -3.690 16.780 -13.042 1.00 98.25 352 GLY A O 1
ATOM 2619 N N . VAL A 1 353 ? -1.858 16.450 -11.792 1.00 98.62 353 VAL A N 1
ATOM 2620 C CA . VAL A 1 353 ? -2.137 15.031 -11.521 1.00 98.62 353 VAL A CA 1
AT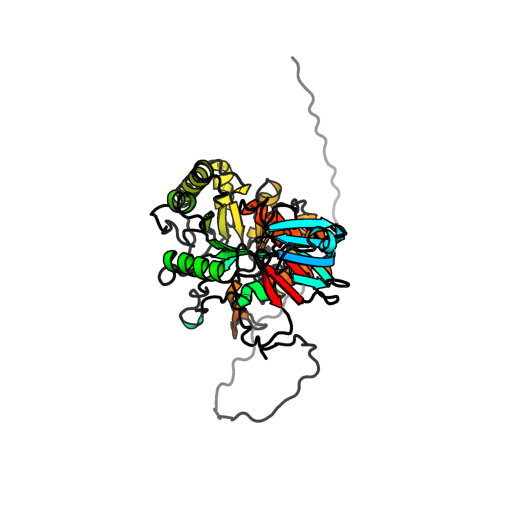OM 2621 C C . VAL A 1 353 ? -3.290 14.930 -10.511 1.00 98.62 353 VAL A C 1
ATOM 2623 O O . VAL A 1 353 ? -3.215 15.544 -9.443 1.00 98.62 353 VAL A O 1
ATOM 2626 N N . PRO A 1 354 ? -4.350 14.144 -10.782 1.00 98.56 354 PRO A N 1
ATOM 2627 C CA . PRO A 1 354 ? -5.398 13.902 -9.797 1.00 98.56 354 PRO A CA 1
ATOM 2628 C C . PRO A 1 354 ? -4.832 13.235 -8.538 1.00 98.56 354 PRO A C 1
ATOM 2630 O O . PRO A 1 354 ? -4.155 12.216 -8.639 1.00 98.56 354 PRO A O 1
ATOM 2633 N N . LEU A 1 355 ? -5.162 13.749 -7.347 1.00 98.44 355 LEU A N 1
ATOM 2634 C CA . LEU A 1 355 ? -4.690 13.184 -6.070 1.00 98.44 355 LEU A CA 1
ATOM 2635 C C . LEU A 1 355 ? -4.997 11.682 -5.952 1.00 98.44 355 LEU A C 1
ATOM 2637 O O . LEU A 1 355 ? -4.167 10.919 -5.472 1.00 98.44 355 LEU A O 1
ATOM 2641 N N . GLY A 1 356 ? -6.165 11.256 -6.445 1.00 98.25 356 GLY A N 1
ATOM 2642 C CA . GLY A 1 356 ? -6.587 9.854 -6.449 1.00 98.25 356 GLY A CA 1
ATOM 2643 C C . GLY A 1 356 ? -5.689 8.919 -7.266 1.00 98.25 356 GLY A C 1
ATOM 2644 O O . GLY A 1 356 ? -5.745 7.710 -7.055 1.00 98.25 356 GLY A O 1
ATOM 2645 N N . ASN A 1 357 ? -4.851 9.459 -8.156 1.00 98.69 357 ASN A N 1
ATOM 2646 C CA . ASN A 1 357 ? -3.912 8.724 -9.009 1.00 98.69 357 ASN A CA 1
ATOM 2647 C C . ASN A 1 357 ? -2.494 8.667 -8.416 1.00 98.69 357 ASN A C 1
ATOM 2649 O O . ASN A 1 357 ? -1.561 8.245 -9.099 1.00 98.69 357 ASN A O 1
ATOM 2653 N N . ILE A 1 358 ? -2.321 9.095 -7.164 1.00 98.81 358 ILE A N 1
ATOM 2654 C CA . ILE A 1 358 ? -1.043 9.083 -6.456 1.00 98.81 358 ILE A CA 1
ATOM 2655 C C . ILE A 1 358 ? -1.153 8.150 -5.253 1.00 98.81 358 ILE A C 1
ATOM 2657 O O . ILE A 1 358 ? -2.079 8.258 -4.442 1.00 98.81 358 ILE A O 1
ATOM 2661 N N . THR A 1 359 ? -0.178 7.262 -5.118 1.00 98.94 359 THR A N 1
ATOM 2662 C CA . THR A 1 359 ? 0.028 6.427 -3.935 1.00 98.94 359 THR A CA 1
ATOM 2663 C C . THR A 1 359 ? 1.459 6.557 -3.432 1.00 98.94 359 THR A C 1
ATOM 2665 O O . THR A 1 359 ? 2.348 7.010 -4.161 1.00 98.94 359 THR A O 1
ATOM 2668 N N . ILE A 1 360 ? 1.678 6.170 -2.176 1.00 98.88 360 ILE A N 1
ATOM 2669 C CA . ILE A 1 360 ? 3.018 6.053 -1.601 1.00 98.88 360 ILE A CA 1
ATOM 2670 C C . ILE A 1 360 ? 3.216 4.678 -0.961 1.00 98.88 360 ILE A C 1
ATOM 2672 O O . ILE A 1 360 ? 2.282 4.106 -0.397 1.00 98.88 360 ILE A O 1
ATOM 2676 N N . SER A 1 361 ? 4.441 4.163 -1.025 1.00 98.88 361 SER A N 1
ATOM 2677 C CA . SER A 1 361 ? 4.824 2.874 -0.443 1.00 98.88 361 SER A CA 1
ATOM 2678 C C . SER A 1 361 ? 6.233 2.913 0.149 1.00 98.88 361 SER A C 1
ATOM 2680 O O . SER A 1 361 ? 7.023 3.819 -0.141 1.00 98.88 361 SER A O 1
ATOM 2682 N N . THR A 1 362 ? 6.572 1.947 1.007 1.00 98.31 362 THR A N 1
ATOM 2683 C CA . THR A 1 362 ? 7.847 2.007 1.739 1.00 98.31 362 THR A CA 1
ATOM 2684 C C . THR A 1 362 ? 9.046 1.563 0.913 1.00 98.31 362 THR A C 1
ATOM 2686 O O . THR A 1 362 ? 10.107 2.187 1.016 1.00 98.31 362 THR A O 1
ATOM 2689 N N . ASP A 1 363 ? 8.886 0.485 0.136 1.00 96.56 363 ASP A N 1
ATOM 2690 C CA . ASP A 1 363 ? 9.983 -0.413 -0.257 1.00 96.56 363 ASP A CA 1
ATOM 2691 C C . ASP A 1 363 ? 10.775 -0.895 0.975 1.00 96.56 363 ASP A C 1
ATOM 2693 O O . ASP A 1 363 ? 11.998 -0.834 1.072 1.00 96.56 363 ASP A O 1
ATOM 2697 N N . GLY A 1 364 ? 10.032 -1.273 2.014 1.00 95.81 364 GLY A N 1
ATOM 2698 C CA . GLY A 1 364 ? 10.559 -1.592 3.330 1.00 95.81 364 GLY A CA 1
ATOM 2699 C C . GLY A 1 364 ? 11.238 -2.956 3.390 1.00 95.81 364 GLY A C 1
ATOM 2700 O O . GLY A 1 364 ? 10.964 -3.863 2.600 1.00 95.81 364 GLY A O 1
ATOM 2701 N N . ASN A 1 365 ? 12.082 -3.117 4.412 1.00 95.75 365 ASN A N 1
ATOM 2702 C CA . ASN A 1 365 ? 12.840 -4.332 4.707 1.00 95.75 365 ASN A CA 1
ATOM 2703 C C . ASN A 1 365 ? 13.891 -4.698 3.635 1.00 95.75 365 ASN A C 1
ATOM 2705 O O . ASN A 1 365 ? 14.190 -5.866 3.380 1.00 95.75 365 ASN A O 1
ATOM 2709 N N . ILE A 1 366 ? 14.488 -3.673 3.023 1.00 92.44 366 ILE A N 1
ATOM 2710 C CA . ILE A 1 366 ? 15.614 -3.769 2.081 1.00 92.44 366 ILE A CA 1
ATOM 2711 C C . ILE A 1 366 ? 16.816 -2.961 2.597 1.00 92.44 366 ILE A C 1
ATOM 2713 O O . ILE A 1 366 ? 16.635 -2.060 3.418 1.00 92.44 366 ILE A O 1
ATOM 2717 N N . PRO A 1 367 ? 18.054 -3.246 2.155 1.00 88.56 367 PRO A N 1
ATOM 2718 C CA . PRO A 1 367 ? 19.228 -2.461 2.504 1.00 88.56 367 PRO A CA 1
ATOM 2719 C C . PRO A 1 367 ? 19.339 -1.230 1.593 1.00 88.56 367 PRO A C 1
ATOM 2721 O O . PRO A 1 367 ? 19.719 -1.315 0.423 1.00 88.56 367 PRO A O 1
ATOM 2724 N N . ALA A 1 368 ? 19.074 -0.051 2.137 1.00 83.94 368 ALA A N 1
ATOM 2725 C CA . ALA A 1 368 ? 19.409 1.205 1.485 1.00 83.94 368 ALA A CA 1
ATOM 2726 C C . ALA A 1 368 ? 20.911 1.483 1.638 1.00 83.94 368 ALA A C 1
ATOM 2728 O O . ALA A 1 368 ? 21.467 1.392 2.736 1.00 83.94 368 ALA A O 1
ATOM 2729 N N . THR A 1 369 ? 21.579 1.837 0.538 1.00 77.75 369 THR A N 1
ATOM 2730 C CA . THR A 1 369 ? 23.002 2.213 0.571 1.00 77.75 369 THR A CA 1
ATOM 2731 C C . THR A 1 369 ? 23.163 3.580 1.226 1.00 77.75 369 THR A C 1
ATOM 2733 O O . THR A 1 369 ? 22.618 4.567 0.737 1.00 77.75 369 THR A O 1
ATOM 2736 N N . VAL A 1 370 ? 23.974 3.659 2.278 1.00 73.00 370 VAL A N 1
ATOM 2737 C CA . VAL A 1 370 ? 24.378 4.928 2.893 1.00 73.00 370 VAL A CA 1
ATOM 2738 C C . VAL A 1 370 ? 25.642 5.424 2.194 1.00 73.00 370 VAL A C 1
ATOM 2740 O O . VAL A 1 370 ? 26.610 4.672 2.058 1.00 73.00 370 VAL A O 1
ATOM 2743 N N . ARG A 1 371 ? 25.650 6.680 1.734 1.00 72.94 371 ARG A N 1
ATOM 2744 C CA . ARG A 1 371 ? 26.788 7.292 1.027 1.00 72.94 371 ARG A CA 1
ATOM 2745 C C . ARG A 1 371 ? 27.364 8.477 1.799 1.00 72.94 371 ARG A C 1
ATOM 2747 O O . ARG A 1 371 ? 26.627 9.186 2.474 1.00 72.94 371 ARG A O 1
ATOM 2754 N N . ASP A 1 372 ? 28.675 8.694 1.692 1.00 66.62 372 ASP A N 1
ATOM 2755 C CA . ASP A 1 372 ? 29.329 9.897 2.218 1.00 66.62 372 ASP A CA 1
ATOM 2756 C C . ASP A 1 372 ? 29.123 11.121 1.309 1.00 66.62 372 ASP A C 1
ATOM 2758 O O . ASP A 1 372 ? 28.607 11.016 0.195 1.00 66.62 372 ASP A O 1
ATOM 2762 N N . ILE A 1 373 ? 29.592 12.293 1.757 1.00 61.84 373 ILE A N 1
ATOM 2763 C CA . ILE A 1 373 ? 29.522 13.555 0.994 1.00 61.84 373 ILE A CA 1
ATOM 2764 C C . ILE A 1 373 ? 30.267 13.516 -0.355 1.00 61.84 373 ILE A C 1
ATOM 2766 O O . ILE A 1 373 ? 30.118 14.424 -1.165 1.00 61.84 373 ILE A O 1
ATOM 2770 N N . LYS A 1 374 ? 31.094 12.490 -0.599 1.00 68.44 374 LYS A N 1
ATOM 2771 C CA . LYS A 1 374 ? 31.817 12.253 -1.859 1.00 68.44 374 LYS A CA 1
ATOM 2772 C C . LYS A 1 374 ? 31.166 11.139 -2.695 1.00 68.44 374 LYS A C 1
ATOM 2774 O O . LYS A 1 374 ? 31.743 10.720 -3.695 1.00 68.44 374 LYS A O 1
ATOM 2779 N N . GLY A 1 375 ? 29.991 10.642 -2.296 1.00 63.84 375 GLY A N 1
ATOM 2780 C CA . GLY A 1 375 ? 29.227 9.606 -2.994 1.00 63.84 375 GLY A CA 1
ATOM 2781 C C . GLY A 1 375 ? 29.712 8.168 -2.767 1.00 63.84 375 GLY A C 1
ATOM 2782 O O . GLY A 1 375 ? 29.168 7.237 -3.373 1.00 63.84 375 GLY A O 1
ATOM 2783 N N . ARG A 1 376 ? 30.707 7.949 -1.898 1.00 73.50 376 ARG A N 1
ATOM 2784 C CA . ARG A 1 376 ? 31.245 6.611 -1.599 1.00 73.50 376 ARG A CA 1
ATOM 2785 C C . ARG A 1 376 ? 30.295 5.861 -0.672 1.00 73.50 376 ARG A C 1
ATOM 2787 O O . ARG A 1 376 ? 29.794 6.445 0.282 1.00 73.50 376 ARG A O 1
ATOM 2794 N N . ALA A 1 377 ? 30.060 4.576 -0.934 1.00 75.88 377 ALA A N 1
ATOM 2795 C CA . ALA A 1 377 ? 29.247 3.733 -0.058 1.00 75.88 377 ALA A CA 1
ATOM 2796 C C . ALA A 1 377 ? 29.963 3.516 1.288 1.00 75.88 377 ALA A C 1
ATOM 2798 O O . ALA A 1 377 ? 31.101 3.052 1.313 1.00 75.88 377 ALA A O 1
ATOM 2799 N N . LEU A 1 378 ? 29.295 3.868 2.386 1.00 72.94 378 LEU A N 1
ATOM 2800 C CA . LEU A 1 378 ? 29.770 3.670 3.760 1.00 72.94 378 LEU A CA 1
ATOM 2801 C C . LEU A 1 378 ? 29.231 2.379 4.386 1.00 72.94 378 LEU A C 1
ATOM 2803 O O . LEU A 1 378 ? 29.819 1.861 5.329 1.00 72.94 378 LEU A O 1
ATOM 2807 N N . GLY A 1 379 ? 28.110 1.871 3.876 1.00 77.12 379 GLY A N 1
ATOM 2808 C CA . GLY A 1 379 ? 27.436 0.687 4.389 1.00 77.12 379 GLY A CA 1
ATOM 2809 C C . GLY A 1 379 ? 25.967 0.673 3.988 1.00 77.12 379 GLY A C 1
ATOM 2810 O O . GLY A 1 379 ? 25.557 1.375 3.058 1.00 77.12 379 GLY A O 1
ATOM 2811 N N . TYR A 1 380 ? 25.176 -0.109 4.718 1.00 79.50 380 TYR A N 1
ATOM 2812 C CA . TYR A 1 380 ? 23.754 -0.287 4.457 1.00 79.50 380 TYR A CA 1
ATOM 2813 C C . TYR A 1 380 ? 22.925 -0.023 5.708 1.00 79.50 380 TYR A C 1
ATOM 2815 O O . TYR A 1 380 ? 23.342 -0.322 6.825 1.00 79.50 380 TYR A O 1
ATOM 2823 N N . ARG A 1 381 ? 21.724 0.507 5.496 1.00 84.31 381 ARG A N 1
ATOM 2824 C CA . ARG A 1 381 ? 20.667 0.643 6.498 1.00 84.31 381 ARG A CA 1
ATOM 2825 C C . ARG A 1 381 ? 19.469 -0.167 6.034 1.00 84.31 381 ARG A C 1
ATOM 2827 O O . ARG A 1 381 ? 19.060 -0.021 4.889 1.00 84.31 381 ARG A O 1
ATOM 2834 N N . VAL A 1 382 ? 18.863 -0.950 6.918 1.00 90.88 382 VAL A N 1
ATOM 2835 C CA . VAL A 1 382 ? 17.558 -1.551 6.617 1.00 90.88 382 VAL A CA 1
ATOM 2836 C C . VAL A 1 382 ? 16.501 -0.450 6.603 1.00 90.88 382 VAL A C 1
ATOM 2838 O O . VAL A 1 382 ? 16.401 0.314 7.562 1.00 90.88 382 VAL A O 1
ATOM 2841 N N . VAL A 1 383 ? 15.733 -0.3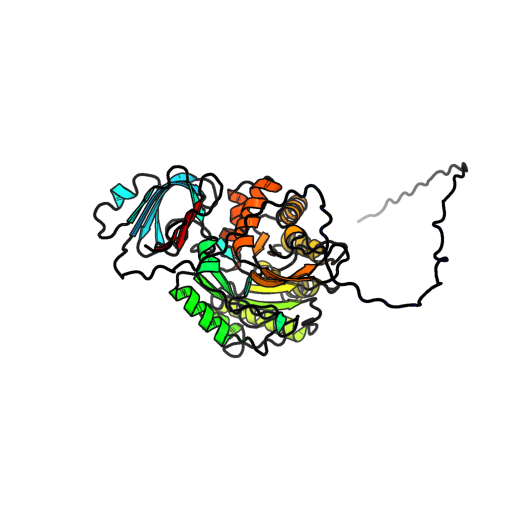54 5.519 1.00 93.56 383 VAL A N 1
ATOM 2842 C CA . VAL A 1 383 ? 14.600 0.569 5.408 1.00 93.56 383 VAL A CA 1
ATOM 2843 C C . VAL A 1 383 ? 13.487 0.091 6.345 1.00 93.56 383 VAL A C 1
ATOM 2845 O O . VAL A 1 383 ? 12.950 -1.000 6.129 1.00 93.56 383 VAL A O 1
ATOM 2848 N N . PRO A 1 384 ? 13.130 0.857 7.390 1.00 95.19 384 PRO A N 1
ATOM 2849 C CA . PRO A 1 384 ? 12.071 0.454 8.301 1.00 95.19 384 PRO A CA 1
ATOM 2850 C C . PRO A 1 384 ? 10.691 0.750 7.689 1.00 95.19 384 PRO A C 1
ATOM 2852 O O . PRO A 1 384 ? 10.548 1.768 7.013 1.00 95.19 384 PRO A O 1
ATOM 2855 N N . PRO A 1 385 ? 9.645 -0.047 7.975 1.00 96.88 385 PRO A N 1
ATOM 2856 C CA . PRO A 1 385 ? 8.287 0.248 7.499 1.00 96.88 385 PRO A CA 1
ATOM 2857 C C . PRO A 1 385 ? 7.724 1.587 8.008 1.00 96.88 385 PRO A C 1
ATOM 2859 O O . PRO A 1 385 ? 6.850 2.182 7.382 1.00 96.88 385 PRO A O 1
ATOM 2862 N N . SER A 1 386 ? 8.275 2.120 9.106 1.00 97.06 386 SER A N 1
ATOM 2863 C CA . SER A 1 386 ? 7.871 3.403 9.698 1.00 97.06 386 SER A CA 1
ATOM 2864 C C . SER A 1 386 ? 8.023 4.610 8.771 1.00 97.06 386 SER A C 1
ATOM 2866 O O . SER A 1 386 ? 7.429 5.656 9.042 1.00 97.06 386 SER A O 1
ATOM 2868 N N . VAL A 1 387 ? 8.772 4.486 7.668 1.00 97.94 387 VAL A N 1
ATOM 2869 C CA . VAL A 1 387 ? 8.893 5.563 6.676 1.00 97.94 387 VAL A CA 1
ATOM 2870 C C . VAL A 1 387 ? 7.558 5.915 6.009 1.00 97.94 387 VAL A C 1
ATOM 2872 O O . VAL A 1 387 ? 7.407 7.060 5.592 1.00 97.94 387 VAL A O 1
ATOM 2875 N N . LEU A 1 388 ? 6.578 4.996 5.968 1.00 98.75 388 LEU A N 1
ATOM 2876 C CA . LEU A 1 388 ? 5.243 5.285 5.428 1.00 98.75 388 LEU A CA 1
ATOM 2877 C C . LEU A 1 388 ? 4.526 6.343 6.265 1.00 98.75 388 LEU A C 1
ATOM 2879 O O . LEU A 1 388 ? 4.188 7.412 5.765 1.00 98.75 388 LEU A O 1
ATOM 2883 N N . PHE A 1 389 ? 4.344 6.064 7.559 1.00 98.69 389 PHE A N 1
A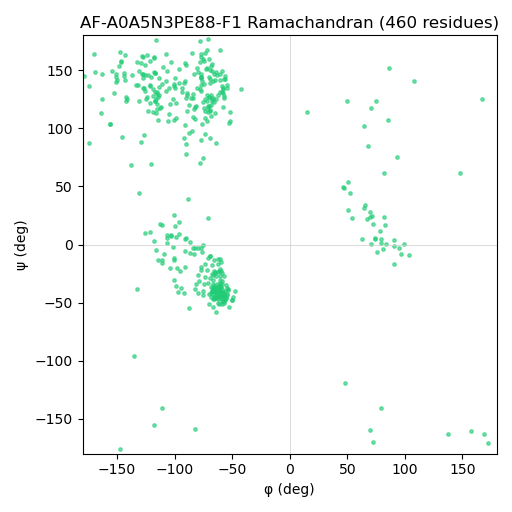TOM 2884 C CA . PHE A 1 389 ? 3.702 6.998 8.483 1.00 98.69 389 PHE A CA 1
ATOM 2885 C C . PHE A 1 389 ? 4.487 8.309 8.586 1.00 98.69 389 PHE A C 1
ATOM 2887 O O . PHE A 1 389 ? 3.893 9.386 8.570 1.00 98.69 389 PHE A O 1
ATOM 2894 N N . ARG A 1 390 ? 5.828 8.231 8.606 1.00 98.25 390 ARG A N 1
ATOM 2895 C CA . ARG A 1 390 ? 6.696 9.413 8.543 1.00 98.25 390 ARG A CA 1
ATOM 2896 C C . ARG A 1 390 ? 6.330 10.294 7.351 1.00 98.25 390 ARG A C 1
ATOM 2898 O O . ARG A 1 390 ? 6.097 11.480 7.544 1.00 98.25 390 ARG A O 1
ATOM 2905 N N . ASP A 1 391 ? 6.287 9.748 6.137 1.00 98.62 391 ASP A N 1
ATOM 2906 C CA . ASP A 1 391 ? 6.060 10.563 4.941 1.00 98.62 391 ASP A CA 1
ATOM 2907 C C . ASP A 1 391 ? 4.606 11.035 4.801 1.00 98.62 391 ASP A C 1
ATOM 2909 O O . ASP A 1 391 ? 4.394 12.141 4.304 1.00 98.62 391 ASP A O 1
ATOM 2913 N N . VAL A 1 392 ? 3.620 10.297 5.333 1.00 98.69 392 VAL A N 1
ATOM 2914 C CA . VAL A 1 392 ? 2.250 10.819 5.519 1.00 98.69 392 VAL A CA 1
ATOM 2915 C C . VAL A 1 392 ? 2.272 12.083 6.382 1.00 98.69 392 VAL A C 1
ATOM 2917 O O . VAL A 1 392 ? 1.708 13.103 5.993 1.00 98.69 392 VAL A O 1
ATOM 2920 N N . MET A 1 393 ? 2.967 12.063 7.521 1.00 98.56 393 MET A N 1
ATOM 2921 C CA . MET A 1 393 ? 3.048 13.235 8.398 1.00 98.56 393 MET A CA 1
ATOM 2922 C C . MET A 1 393 ? 3.896 14.364 7.804 1.00 98.56 393 MET A C 1
ATOM 2924 O O . MET A 1 393 ? 3.570 15.537 7.977 1.00 98.56 393 MET A O 1
ATOM 2928 N N . ARG A 1 394 ? 4.945 14.050 7.038 1.00 98.38 394 ARG A N 1
ATOM 2929 C CA . ARG A 1 394 ? 5.730 15.066 6.320 1.00 98.38 394 ARG A CA 1
ATOM 2930 C C . ARG A 1 394 ? 4.929 15.749 5.217 1.00 98.38 394 ARG A C 1
ATOM 2932 O O . ARG A 1 394 ? 5.114 16.942 5.002 1.00 98.38 394 ARG A O 1
ATOM 2939 N N . LEU A 1 395 ? 4.010 15.055 4.543 1.00 98.50 395 LEU A N 1
ATOM 2940 C CA . LEU A 1 395 ? 3.081 15.710 3.615 1.00 98.50 395 LEU A CA 1
ATOM 2941 C C . LEU A 1 395 ? 2.278 16.804 4.331 1.00 98.50 395 LEU A C 1
ATOM 2943 O O . LEU A 1 395 ? 2.146 17.910 3.805 1.00 98.50 395 LEU A O 1
ATOM 2947 N N . VAL A 1 396 ? 1.824 16.535 5.554 1.00 98.06 396 VAL A N 1
ATOM 2948 C CA . VAL A 1 396 ? 1.105 17.523 6.367 1.00 98.06 396 VAL A CA 1
ATOM 2949 C C . VAL A 1 396 ? 2.015 18.680 6.773 1.00 98.06 396 VAL A C 1
ATOM 2951 O O . VAL A 1 396 ? 1.716 19.836 6.475 1.00 98.06 396 VAL A O 1
ATOM 2954 N N . HIS A 1 397 ? 3.154 18.376 7.391 1.00 97.44 397 HIS A N 1
ATOM 2955 C CA . HIS A 1 397 ? 3.995 19.383 8.045 1.00 97.44 397 HIS A CA 1
ATOM 2956 C C . HIS A 1 397 ? 4.912 20.162 7.099 1.00 97.44 397 HIS A C 1
ATOM 2958 O O . HIS A 1 397 ? 5.169 21.341 7.329 1.00 97.44 397 HIS A O 1
ATOM 2964 N N . GLU A 1 398 ? 5.414 19.529 6.036 1.00 96.56 398 GLU A N 1
ATOM 2965 C CA . GLU A 1 398 ? 6.390 20.132 5.116 1.00 96.56 398 GLU A CA 1
ATOM 2966 C C . GLU A 1 398 ? 5.735 20.691 3.847 1.00 96.56 398 GLU A C 1
ATOM 2968 O O . GLU A 1 398 ? 6.178 21.718 3.333 1.00 96.56 398 GLU A O 1
ATOM 2973 N N . SER A 1 399 ? 4.681 20.041 3.331 1.00 93.38 399 SER A N 1
ATOM 2974 C CA . SER A 1 399 ? 3.990 20.501 2.111 1.00 93.38 399 SER A CA 1
ATOM 2975 C C . SER A 1 399 ? 2.693 21.271 2.374 1.00 93.38 399 SER A C 1
ATOM 2977 O O . SER A 1 399 ? 2.173 21.906 1.455 1.00 93.38 399 SER A O 1
ATOM 2979 N N . GLY A 1 400 ? 2.180 21.251 3.610 1.00 94.56 400 GLY A N 1
ATOM 2980 C CA . GLY A 1 400 ? 0.916 21.895 3.979 1.00 94.56 400 GLY A CA 1
ATOM 2981 C C . GLY A 1 400 ? -0.323 21.178 3.435 1.00 94.56 400 GLY A C 1
ATOM 2982 O O . GLY A 1 400 ? -1.395 21.779 3.348 1.00 94.56 400 GLY A O 1
ATOM 2983 N N . LEU A 1 401 ? -0.192 19.912 3.026 1.00 97.31 401 LEU A N 1
ATOM 2984 C CA . LEU A 1 401 ? -1.322 19.115 2.565 1.00 97.31 401 LEU A CA 1
ATOM 2985 C C . LEU A 1 401 ? -2.205 18.755 3.767 1.00 97.31 401 LEU A C 1
ATOM 2987 O O . LEU A 1 401 ? -1.716 18.237 4.763 1.00 97.31 401 LEU A O 1
ATOM 2991 N N . ALA A 1 402 ? -3.510 19.007 3.678 1.00 97.75 402 ALA A N 1
ATOM 2992 C CA . ALA A 1 402 ? -4.438 18.657 4.753 1.00 97.75 402 ALA A CA 1
ATOM 2993 C C . ALA A 1 402 ? -4.358 17.151 5.092 1.00 97.75 402 ALA A C 1
ATOM 2995 O O . ALA A 1 402 ? -4.185 16.330 4.183 1.00 97.75 402 ALA A O 1
ATOM 2996 N N . LEU A 1 403 ? -4.476 16.788 6.376 1.00 97.94 403 LEU A N 1
ATOM 2997 C CA . LEU A 1 403 ? -4.297 15.407 6.846 1.00 97.94 403 LEU A CA 1
ATOM 2998 C C . LEU A 1 403 ? -5.230 14.436 6.114 1.00 97.94 403 LEU A C 1
ATOM 3000 O O . LEU A 1 403 ? -4.790 13.371 5.691 1.00 97.94 403 LEU A O 1
ATOM 3004 N N . GLU A 1 404 ? -6.476 14.839 5.867 1.00 97.69 404 GLU A N 1
ATOM 3005 C CA . GLU A 1 404 ? -7.473 14.063 5.128 1.00 97.69 404 GLU A CA 1
ATOM 3006 C C . GLU A 1 404 ? -6.950 13.656 3.749 1.00 97.69 404 GLU A C 1
ATOM 3008 O O . GLU A 1 404 ? -7.106 12.515 3.321 1.00 97.69 404 GLU A O 1
ATOM 3013 N N . LYS A 1 405 ? -6.284 14.590 3.058 1.00 98.50 405 LYS A N 1
ATOM 3014 C CA . LYS A 1 405 ? -5.706 14.369 1.730 1.00 98.50 405 LYS A CA 1
ATOM 3015 C C . LYS A 1 405 ? -4.432 13.538 1.812 1.00 98.50 405 LYS A C 1
ATOM 3017 O O . LYS A 1 405 ? -4.276 12.623 1.009 1.00 98.50 405 LYS A O 1
ATOM 3022 N N . ALA A 1 406 ? -3.547 13.819 2.769 1.00 98.69 406 ALA A N 1
ATOM 3023 C CA . ALA A 1 406 ? -2.312 13.060 2.961 1.00 98.69 406 ALA A CA 1
ATOM 3024 C C . ALA A 1 406 ? -2.594 11.578 3.262 1.00 98.69 406 ALA A C 1
ATOM 3026 O O . ALA A 1 406 ? -1.951 10.702 2.686 1.00 98.69 406 ALA A O 1
ATOM 3027 N N . LEU A 1 407 ? -3.611 11.293 4.083 1.00 98.75 407 LEU A N 1
ATOM 3028 C CA . LEU A 1 407 ? -4.037 9.930 4.397 1.00 98.75 407 LEU A CA 1
ATOM 3029 C C . LEU A 1 407 ? -4.440 9.148 3.143 1.00 98.75 407 LEU A C 1
ATOM 3031 O O . LEU A 1 407 ? -4.110 7.965 3.056 1.00 98.75 407 LEU A O 1
ATOM 3035 N N . THR A 1 408 ? -5.108 9.771 2.159 1.00 98.81 408 THR A N 1
ATOM 3036 C CA . THR A 1 408 ? -5.585 9.055 0.954 1.00 98.81 408 THR A CA 1
ATOM 3037 C C . THR A 1 408 ? -4.469 8.309 0.218 1.00 98.81 408 THR A C 1
ATOM 3039 O O . THR A 1 408 ? -4.698 7.191 -0.247 1.00 98.81 408 THR A O 1
ATOM 3042 N N . LEU A 1 409 ? -3.247 8.861 0.193 1.00 98.88 409 LEU A N 1
ATOM 3043 C CA . LEU A 1 409 ? -2.086 8.309 -0.520 1.00 98.88 409 LEU A CA 1
ATOM 3044 C C . LEU A 1 409 ? -1.603 6.965 0.044 1.00 98.88 409 LEU A C 1
ATOM 3046 O O . LEU A 1 409 ? -0.971 6.206 -0.688 1.00 98.88 409 LEU A O 1
ATOM 3050 N N . ALA A 1 410 ? -1.911 6.671 1.310 1.00 98.81 410 ALA A N 1
ATOM 3051 C CA . ALA A 1 410 ? -1.558 5.431 2.006 1.00 98.81 410 ALA A CA 1
ATOM 3052 C C . ALA A 1 410 ? -2.794 4.665 2.524 1.00 98.81 410 ALA A C 1
ATOM 3054 O O . ALA A 1 410 ? -2.664 3.736 3.321 1.00 98.81 410 ALA A O 1
ATOM 3055 N N . THR A 1 411 ? -4.006 5.063 2.115 1.00 98.88 411 THR A N 1
ATOM 3056 C CA . THR A 1 411 ? -5.267 4.447 2.561 1.00 98.88 411 THR A CA 1
ATOM 3057 C C . THR A 1 411 ? -6.220 4.226 1.382 1.00 98.88 411 THR A C 1
ATOM 3059 O O . THR A 1 411 ? -6.089 3.224 0.681 1.00 98.88 411 THR A O 1
ATOM 3062 N N . THR A 1 412 ? -7.168 5.127 1.119 1.00 98.81 412 THR A N 1
ATOM 3063 C CA . THR A 1 412 ? -8.224 4.948 0.109 1.00 98.81 412 THR A CA 1
ATOM 3064 C C . THR A 1 412 ? -7.698 4.800 -1.319 1.00 98.81 412 THR A C 1
ATOM 3066 O O . THR A 1 412 ? -8.220 3.963 -2.059 1.00 98.81 412 THR A O 1
ATOM 3069 N N . ASN A 1 413 ? -6.651 5.535 -1.718 1.00 98.88 413 ASN A N 1
ATOM 3070 C CA . ASN A 1 413 ? -6.080 5.405 -3.065 1.00 98.88 413 ASN A CA 1
ATOM 3071 C C . ASN A 1 413 ? -5.464 4.018 -3.252 1.00 98.88 413 ASN A C 1
ATOM 3073 O O . ASN A 1 413 ? -5.727 3.355 -4.254 1.00 98.88 413 ASN A O 1
ATOM 3077 N N . VAL A 1 414 ? -4.709 3.550 -2.255 1.00 98.88 414 VAL A N 1
ATOM 3078 C CA . VAL A 1 414 ? -4.094 2.219 -2.269 1.00 98.88 414 VAL A CA 1
ATOM 3079 C C . VAL A 1 414 ? -5.171 1.133 -2.242 1.00 98.88 414 VAL A C 1
ATOM 3081 O O . VAL A 1 414 ? -5.141 0.209 -3.048 1.00 98.88 414 VAL A O 1
ATOM 3084 N N . ALA A 1 415 ? -6.193 1.264 -1.390 1.00 98.81 415 ALA A N 1
ATOM 3085 C CA . ALA A 1 415 ? -7.307 0.318 -1.346 1.00 98.81 415 ALA A CA 1
ATOM 3086 C C . ALA A 1 415 ? -8.030 0.215 -2.698 1.00 98.81 415 ALA A C 1
ATOM 3088 O O . ALA A 1 415 ? -8.362 -0.887 -3.131 1.00 98.81 415 ALA A O 1
ATOM 3089 N N . ARG A 1 416 ? -8.241 1.340 -3.393 1.00 98.56 416 ARG A N 1
ATOM 3090 C CA . ARG A 1 416 ? -8.820 1.366 -4.744 1.00 98.56 416 ARG A CA 1
ATOM 3091 C C . ARG A 1 416 ? -7.946 0.607 -5.741 1.00 98.56 416 ARG A C 1
ATOM 3093 O O . ARG A 1 416 ? -8.465 -0.260 -6.438 1.00 98.56 416 ARG A O 1
ATOM 3100 N N . VAL A 1 417 ? -6.649 0.912 -5.789 1.00 98.38 417 VAL A N 1
ATOM 3101 C CA . VAL A 1 417 ? -5.680 0.259 -6.689 1.00 98.38 417 VAL A CA 1
ATOM 3102 C C . VAL A 1 417 ? -5.681 -1.255 -6.497 1.00 98.38 417 VAL A C 1
ATOM 3104 O O . VAL A 1 417 ? -5.764 -2.005 -7.463 1.00 98.38 417 VAL A O 1
ATOM 3107 N N . LEU A 1 418 ? -5.653 -1.714 -5.246 1.00 98.62 418 LEU A N 1
ATOM 3108 C CA . LEU A 1 418 ? -5.566 -3.136 -4.916 1.00 98.62 418 LEU A CA 1
ATOM 3109 C C . LEU A 1 418 ? -6.908 -3.885 -5.031 1.00 98.62 418 LEU A C 1
ATOM 3111 O O . LEU A 1 418 ? -6.950 -5.094 -4.804 1.00 98.62 418 LEU A O 1
ATOM 3115 N N . GLY A 1 419 ? -8.011 -3.199 -5.355 1.00 98.06 419 GLY A N 1
ATOM 3116 C CA . GLY A 1 419 ? -9.352 -3.799 -5.373 1.00 98.06 419 GLY A CA 1
ATOM 3117 C C . GLY A 1 419 ? -9.880 -4.154 -3.978 1.00 98.06 419 GLY A C 1
ATOM 3118 O O . GLY A 1 419 ? -10.666 -5.085 -3.826 1.00 98.06 419 GLY A O 1
ATOM 3119 N N . LEU A 1 420 ? -9.425 -3.432 -2.953 1.00 98.50 420 LEU A N 1
ATOM 3120 C CA . LEU A 1 420 ? -9.803 -3.585 -1.543 1.00 98.50 420 LEU A CA 1
ATOM 3121 C C . LEU A 1 420 ? -10.728 -2.460 -1.043 1.00 98.50 420 LEU A C 1
ATOM 3123 O O . LEU A 1 420 ? -11.097 -2.440 0.136 1.00 98.50 420 LEU A O 1
ATOM 3127 N N . ALA A 1 421 ? -11.097 -1.519 -1.916 1.00 97.12 421 ALA A N 1
ATOM 3128 C CA . ALA A 1 421 ? -12.092 -0.492 -1.621 1.00 97.12 421 ALA A CA 1
ATOM 3129 C C . ALA A 1 421 ? -13.429 -1.125 -1.193 1.00 97.12 421 ALA A C 1
ATOM 3131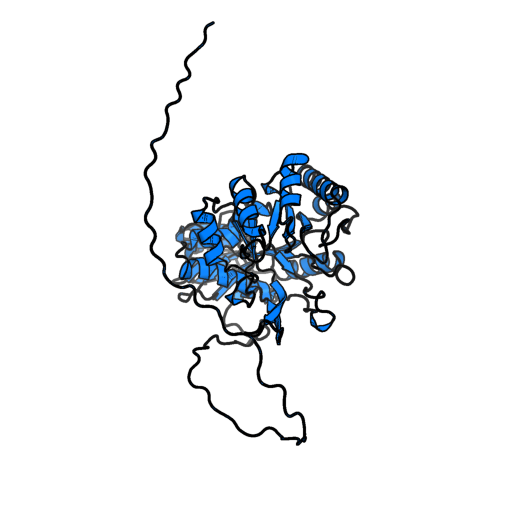 O O . ALA A 1 421 ? -13.800 -2.204 -1.654 1.00 97.12 421 ALA A O 1
ATOM 3132 N N . GLY A 1 422 ? -14.136 -0.470 -0.270 1.00 96.12 422 GLY A N 1
ATOM 3133 C CA . GLY A 1 422 ? -15.330 -1.026 0.378 1.00 96.12 422 GLY A CA 1
ATOM 3134 C C . GLY A 1 422 ? -15.030 -1.988 1.535 1.00 96.12 422 GLY A C 1
ATOM 3135 O O . GLY A 1 422 ? -15.956 -2.459 2.190 1.00 96.12 422 GLY A O 1
ATOM 3136 N N . ARG A 1 423 ? -13.749 -2.292 1.795 1.00 97.00 423 ARG A N 1
ATOM 3137 C CA . ARG A 1 423 ? -13.309 -3.120 2.930 1.00 97.00 423 ARG A CA 1
ATOM 3138 C C . ARG A 1 423 ? -12.139 -2.526 3.706 1.00 97.00 423 ARG A C 1
ATOM 3140 O O . ARG A 1 423 ? -12.106 -2.670 4.923 1.00 97.00 423 ARG A O 1
ATOM 3147 N N . LYS A 1 424 ? -11.176 -1.905 3.016 1.00 98.56 424 LYS A N 1
ATOM 3148 C CA . LYS A 1 424 ? -9.939 -1.337 3.579 1.00 98.56 424 LYS A CA 1
ATOM 3149 C C . LYS A 1 424 ? -9.782 0.140 3.225 1.00 98.56 424 LYS A C 1
ATOM 3151 O O . LYS A 1 424 ? -10.392 0.626 2.278 1.00 98.56 424 LYS A O 1
ATOM 3156 N N . GLY A 1 425 ? -8.907 0.825 3.961 1.00 97.25 425 GLY A N 1
ATOM 3157 C CA . GLY A 1 425 ? -8.472 2.193 3.659 1.00 97.25 425 GLY A CA 1
ATOM 3158 C C . GLY A 1 425 ? -9.458 3.283 4.075 1.00 97.25 425 GLY A C 1
ATOM 3159 O O . GLY A 1 425 ? -9.175 4.455 3.868 1.00 97.25 425 GLY A O 1
ATOM 3160 N N . GLN A 1 426 ? -10.591 2.925 4.677 1.00 98.00 426 GLN A N 1
ATOM 3161 C CA . GLN A 1 426 ? -11.584 3.875 5.164 1.00 98.00 426 GLN A CA 1
ATOM 3162 C C . GLN A 1 426 ? -12.207 3.378 6.468 1.00 98.00 426 GLN A C 1
ATOM 3164 O O . GLN A 1 426 ? -12.489 2.187 6.604 1.00 98.00 426 GLN A O 1
ATOM 3169 N N . ILE A 1 427 ? -12.466 4.295 7.405 1.00 98.06 427 ILE A N 1
ATOM 3170 C CA . ILE A 1 427 ? -13.308 4.017 8.571 1.00 98.06 427 ILE A CA 1
ATOM 3171 C C . ILE A 1 427 ? -14.760 4.239 8.154 1.00 98.06 427 ILE A C 1
ATOM 3173 O O . ILE A 1 427 ? -15.240 5.365 8.098 1.00 98.06 427 ILE A O 1
ATOM 3177 N N . ALA A 1 428 ? -15.451 3.156 7.816 1.00 97.56 428 ALA A N 1
ATOM 3178 C CA . ALA A 1 428 ? -16.840 3.191 7.379 1.00 97.56 428 ALA A CA 1
ATOM 3179 C C . ALA A 1 428 ? -17.577 1.927 7.831 1.00 97.56 428 ALA A C 1
ATOM 3181 O O . ALA A 1 428 ? -16.965 0.888 8.081 1.00 97.56 428 ALA A O 1
ATOM 3182 N N . LEU A 1 429 ? -18.905 2.002 7.933 1.00 97.12 429 LEU A N 1
ATOM 3183 C CA . LEU A 1 429 ? -19.726 0.847 8.301 1.00 97.12 429 LEU A CA 1
ATOM 3184 C C . LEU A 1 429 ? -19.454 -0.339 7.361 1.00 97.12 429 LEU A C 1
ATOM 3186 O O . LEU A 1 429 ? -19.309 -0.176 6.149 1.00 97.12 429 LEU A O 1
ATOM 3190 N N . GLY A 1 430 ? -19.351 -1.536 7.937 1.00 97.31 430 GLY A N 1
ATOM 3191 C CA . GLY A 1 430 ? -19.063 -2.777 7.215 1.00 97.31 430 GLY A CA 1
ATOM 3192 C C . GLY A 1 430 ? -17.607 -2.956 6.770 1.00 97.31 430 GLY A C 1
ATOM 3193 O O . GLY A 1 430 ? -17.269 -4.037 6.294 1.00 97.31 430 GLY A O 1
ATOM 3194 N N . HIS A 1 431 ? -16.739 -1.952 6.939 1.00 98.50 431 HIS A N 1
ATOM 3195 C CA . HIS A 1 431 ? -15.309 -2.087 6.650 1.00 98.50 431 HIS A CA 1
ATOM 3196 C C . HIS A 1 431 ? -14.598 -2.837 7.773 1.00 98.50 431 HIS A C 1
ATOM 3198 O O . HIS A 1 431 ? -15.058 -2.834 8.920 1.00 98.50 431 HIS A O 1
ATOM 3204 N N . ASP A 1 432 ? -13.450 -3.439 7.460 1.00 98.31 432 ASP A N 1
ATOM 3205 C CA . ASP A 1 432 ? -12.604 -4.039 8.485 1.00 98.31 432 ASP A CA 1
ATOM 3206 C C . ASP A 1 432 ? -12.196 -2.955 9.496 1.00 98.31 432 ASP A C 1
ATOM 3208 O O . ASP A 1 432 ? -11.867 -1.824 9.134 1.00 98.31 432 ASP A O 1
ATOM 3212 N N . ALA A 1 433 ? -12.257 -3.296 10.780 1.00 97.94 433 ALA A N 1
ATOM 3213 C CA . ALA A 1 433 ? -11.966 -2.379 11.873 1.00 97.94 433 ALA A CA 1
ATOM 3214 C C . ALA A 1 433 ? -10.449 -2.194 12.056 1.00 97.94 433 ALA A C 1
ATOM 3216 O O . ALA A 1 433 ? -9.865 -2.699 13.017 1.00 97.94 433 ALA A O 1
ATOM 3217 N N . ASP A 1 434 ? -9.825 -1.514 11.094 1.00 98.50 434 ASP A N 1
ATOM 3218 C CA . ASP A 1 434 ? -8.403 -1.179 11.069 1.00 98.50 434 ASP A CA 1
ATOM 3219 C C . ASP A 1 434 ? -8.208 0.309 11.392 1.00 98.50 434 ASP A C 1
ATOM 3221 O O . ASP A 1 434 ? -8.500 1.176 10.563 1.00 98.50 434 ASP A O 1
ATOM 3225 N N . TYR A 1 435 ? -7.715 0.611 12.593 1.00 98.31 435 TYR A N 1
ATOM 3226 C CA . TYR A 1 435 ? -7.610 1.975 13.120 1.00 98.31 435 TYR A CA 1
ATOM 3227 C C . TYR A 1 435 ? -6.220 2.250 13.684 1.00 98.31 435 TYR A C 1
ATOM 3229 O O . TYR A 1 435 ? -5.579 1.367 14.256 1.00 98.31 435 TYR A O 1
ATOM 3237 N N . VAL A 1 436 ? -5.789 3.505 13.605 1.00 98.62 436 VAL A N 1
ATOM 3238 C CA . VAL A 1 436 ? -4.589 4.000 14.285 1.00 98.62 436 VAL A CA 1
ATOM 3239 C C . VAL A 1 436 ? -4.985 5.190 15.146 1.00 98.62 436 VAL A C 1
ATOM 3241 O O . VAL A 1 436 ? -5.612 6.131 14.660 1.00 98.62 436 VAL A O 1
ATOM 3244 N N . LEU A 1 437 ? -4.632 5.138 16.430 1.00 98.56 437 LEU A N 1
ATOM 3245 C CA . LEU A 1 437 ? -4.853 6.228 17.376 1.00 98.56 437 LEU A CA 1
ATOM 3246 C C . LEU A 1 437 ? -3.555 7.011 17.524 1.00 98.56 437 LEU A C 1
ATOM 3248 O O . LEU A 1 437 ? -2.526 6.453 17.917 1.00 98.56 437 LEU A O 1
ATOM 3252 N N . LEU A 1 438 ? -3.622 8.302 17.222 1.00 98.44 438 LEU A N 1
ATOM 3253 C CA . LEU A 1 438 ? -2.511 9.235 17.309 1.00 98.44 438 LEU A CA 1
ATOM 3254 C C . LEU A 1 438 ? -2.667 10.132 18.531 1.00 98.44 438 LEU A C 1
ATOM 3256 O O . LEU A 1 438 ? -3.740 10.686 18.776 1.00 98.44 438 LEU A O 1
ATOM 3260 N N . GLY A 1 439 ? -1.575 10.314 19.265 1.00 97.25 439 GLY A N 1
ATOM 3261 C CA . GLY A 1 439 ? -1.494 11.290 20.340 1.00 97.25 439 GLY A CA 1
ATOM 3262 C C . GLY A 1 439 ? -1.472 12.738 19.824 1.00 97.25 439 GLY A C 1
ATOM 3263 O O . GLY A 1 439 ? -1.423 12.986 18.610 1.00 97.25 439 GLY A O 1
ATOM 3264 N N . PRO A 1 440 ? -1.462 13.717 20.746 1.00 93.94 440 PRO A N 1
ATOM 3265 C CA . PRO A 1 440 ? -1.349 15.137 20.405 1.00 93.94 440 PRO A CA 1
ATOM 3266 C C . PRO A 1 440 ? -0.058 15.503 19.651 1.00 93.94 440 PRO A C 1
ATOM 3268 O O . PRO A 1 440 ? -0.022 16.504 18.949 1.00 93.94 440 PRO A O 1
ATOM 3271 N N . ASP A 1 441 ? 0.991 14.691 19.782 1.00 94.62 441 ASP A N 1
ATOM 3272 C CA . ASP A 1 441 ? 2.319 14.848 19.170 1.00 94.62 441 ASP A CA 1
ATOM 3273 C C . ASP A 1 441 ? 2.489 14.040 17.866 1.00 94.62 441 ASP A C 1
ATOM 3275 O O . ASP A 1 441 ? 3.611 13.726 17.478 1.00 94.62 441 ASP A O 1
ATOM 3279 N N . ASP A 1 442 ? 1.384 13.636 17.229 1.00 95.75 442 ASP A N 1
ATOM 3280 C CA . ASP A 1 442 ? 1.343 12.732 16.062 1.00 95.75 442 ASP A CA 1
ATOM 3281 C C . ASP A 1 442 ? 1.880 11.318 16.319 1.00 95.75 442 ASP A C 1
ATOM 3283 O O . ASP A 1 442 ? 1.962 10.504 15.401 1.00 95.75 442 ASP A O 1
ATOM 3287 N N . SER A 1 443 ? 2.239 10.974 17.552 1.00 96.19 443 SER A N 1
ATOM 3288 C CA . SER A 1 443 ? 2.789 9.655 17.824 1.00 96.19 443 SER A CA 1
ATOM 3289 C C . SER A 1 443 ? 1.708 8.577 17.846 1.00 96.19 443 SER A C 1
ATOM 3291 O O . SER A 1 443 ? 0.623 8.766 18.397 1.00 96.19 443 SER A O 1
ATOM 3293 N N . ILE A 1 444 ? 2.020 7.407 17.293 1.00 98.12 444 ILE A N 1
ATOM 3294 C CA . ILE A 1 444 ? 1.121 6.251 17.326 1.00 98.12 444 ILE A CA 1
ATOM 3295 C C . ILE A 1 444 ? 1.031 5.729 18.760 1.00 98.12 444 ILE A C 1
ATOM 3297 O O . ILE A 1 444 ? 2.015 5.256 19.329 1.00 98.12 444 ILE A O 1
ATOM 3301 N N . GLN A 1 445 ? -0.163 5.809 19.337 1.00 97.94 445 GLN A N 1
ATOM 3302 C CA . GLN A 1 445 ? -0.468 5.324 20.683 1.00 97.94 445 GLN A CA 1
ATOM 3303 C C . GLN A 1 445 ? -1.038 3.911 20.648 1.00 97.94 445 GLN A C 1
ATOM 3305 O O . GLN A 1 445 ? -0.733 3.091 21.514 1.00 97.94 445 GLN A O 1
ATOM 3310 N N . MET A 1 446 ? -1.856 3.612 19.641 1.00 97.75 446 MET A N 1
ATOM 3311 C CA . MET A 1 446 ? -2.492 2.310 19.505 1.00 97.75 446 MET A CA 1
ATOM 3312 C C . MET A 1 446 ? -2.755 1.977 18.045 1.00 97.75 446 MET A C 1
ATOM 3314 O O . MET A 1 446 ? -3.077 2.863 17.255 1.00 97.75 446 MET A O 1
ATOM 3318 N N . VAL A 1 447 ? -2.668 0.692 17.711 1.00 98.31 447 VAL A N 1
ATOM 3319 C CA . VAL A 1 447 ? -3.115 0.169 16.418 1.00 98.31 447 VAL A CA 1
ATOM 3320 C C . VAL A 1 447 ? -4.096 -0.957 16.660 1.00 98.31 447 VAL A C 1
ATOM 3322 O O . VAL A 1 447 ? -3.863 -1.856 17.473 1.00 98.31 447 VAL A O 1
ATOM 3325 N N . ILE A 1 448 ? -5.210 -0.873 15.949 1.00 97.88 448 ILE A N 1
ATOM 3326 C CA . ILE A 1 448 ? -6.273 -1.856 15.935 1.00 97.88 448 ILE A CA 1
ATOM 3327 C C . ILE A 1 448 ? -6.294 -2.455 14.535 1.00 97.88 448 ILE A C 1
ATOM 3329 O O . ILE A 1 448 ? -6.329 -1.716 13.556 1.00 97.88 448 ILE A O 1
ATOM 3333 N N . ALA A 1 449 ? -6.264 -3.780 14.437 1.00 96.88 449 ALA A N 1
ATOM 3334 C CA . ALA A 1 449 ? -6.436 -4.493 13.179 1.00 96.88 449 ALA A CA 1
ATOM 3335 C C . ALA A 1 449 ? -7.573 -5.500 13.329 1.00 96.88 449 ALA A C 1
ATOM 3337 O O . ALA A 1 449 ? -7.574 -6.324 14.250 1.00 96.88 449 ALA A O 1
ATOM 3338 N N . ARG A 1 450 ? -8.564 -5.416 12.437 1.00 95.94 450 ARG A N 1
ATOM 3339 C CA . ARG A 1 450 ? -9.793 -6.221 12.463 1.00 95.94 450 ARG A CA 1
ATOM 3340 C C . ARG A 1 450 ? -10.409 -6.265 13.865 1.00 95.94 450 ARG A C 1
ATOM 3342 O O . ARG A 1 450 ? -10.715 -7.336 14.392 1.00 95.94 450 ARG A O 1
ATOM 3349 N N . GLY A 1 451 ? -10.558 -5.091 14.478 1.00 94.62 451 GLY A N 1
ATOM 3350 C CA . GLY A 1 451 ? -11.222 -4.886 15.768 1.00 94.62 451 GLY A CA 1
ATOM 3351 C C . GLY A 1 451 ? -10.427 -5.349 16.988 1.00 94.62 451 GLY A C 1
ATOM 3352 O O . GLY A 1 451 ? -10.957 -5.311 18.094 1.00 94.62 451 GLY A O 1
ATOM 3353 N N . ARG A 1 452 ? -9.173 -5.778 16.813 1.00 93.00 452 ARG A N 1
ATOM 3354 C CA . ARG A 1 452 ? -8.292 -6.223 17.899 1.00 93.00 452 ARG A CA 1
ATOM 3355 C C . ARG A 1 452 ? -7.156 -5.244 18.096 1.00 93.00 452 ARG A C 1
ATOM 3357 O O . ARG A 1 452 ? -6.566 -4.794 17.120 1.00 93.00 452 ARG A O 1
ATOM 3364 N N . ILE A 1 453 ? -6.821 -4.958 19.348 1.00 95.00 453 ILE A N 1
ATOM 3365 C CA . ILE A 1 453 ? -5.642 -4.154 19.676 1.00 95.00 453 ILE A CA 1
ATOM 3366 C C . ILE A 1 453 ? -4.407 -5.001 19.384 1.00 95.00 453 ILE A C 1
ATOM 3368 O O . ILE A 1 453 ? -4.190 -6.021 20.027 1.00 95.00 453 ILE A O 1
ATOM 3372 N N . VAL A 1 454 ? -3.618 -4.583 18.403 1.00 94.69 454 VAL A N 1
ATOM 3373 C CA . VAL A 1 454 ? -2.428 -5.310 17.938 1.00 94.69 454 VAL A CA 1
ATOM 3374 C C . VAL A 1 454 ? -1.125 -4.598 18.288 1.00 94.69 454 VAL A C 1
ATOM 3376 O O . VAL A 1 454 ? -0.057 -5.196 18.217 1.00 94.69 454 VAL A O 1
ATOM 3379 N N . PHE A 1 455 ? -1.214 -3.334 18.701 1.00 95.25 455 PHE A N 1
ATOM 3380 C CA . PHE A 1 455 ? -0.107 -2.565 19.253 1.00 95.25 455 PHE A CA 1
ATOM 3381 C C . PHE A 1 455 ? -0.636 -1.532 20.247 1.00 95.25 455 PHE A C 1
ATOM 3383 O O . PHE A 1 455 ? -1.666 -0.900 19.995 1.00 95.25 455 PHE A O 1
ATOM 3390 N N . ARG A 1 456 ? 0.098 -1.318 21.341 1.00 95.25 456 ARG A N 1
ATOM 3391 C CA . ARG A 1 456 ? -0.131 -0.237 22.302 1.00 95.25 456 ARG A CA 1
ATOM 3392 C C . ARG A 1 456 ? 1.208 0.310 22.788 1.00 95.25 456 ARG A C 1
ATOM 3394 O O . ARG A 1 456 ? 2.057 -0.435 23.273 1.00 95.25 456 ARG A O 1
ATOM 3401 N N . ARG A 1 457 ? 1.395 1.625 22.687 1.00 90.31 457 ARG A N 1
ATOM 3402 C CA . ARG A 1 457 ? 2.602 2.306 23.160 1.00 90.31 457 ARG A CA 1
ATOM 3403 C C . ARG A 1 457 ? 2.656 2.239 24.691 1.00 90.31 457 ARG A C 1
ATOM 3405 O O . ARG A 1 457 ? 1.721 2.662 25.358 1.00 90.31 457 ARG A O 1
ATOM 3412 N N . GLY A 1 458 ? 3.755 1.723 25.242 1.00 79.62 458 GLY A N 1
ATOM 3413 C CA . GLY A 1 458 ? 4.003 1.692 26.691 1.00 79.62 458 GLY A CA 1
ATOM 3414 C C . GLY A 1 458 ? 3.639 0.392 27.421 1.00 79.62 458 GLY A C 1
ATOM 3415 O O . GLY A 1 458 ? 4.042 0.243 28.568 1.00 79.62 458 GLY A O 1
ATOM 3416 N N . GLU A 1 459 ? 2.978 -0.579 26.781 1.00 56.03 459 GLU A N 1
ATOM 3417 C CA . GLU A 1 459 ? 2.854 -1.944 27.322 1.00 56.03 459 GLU A CA 1
ATOM 3418 C C . GLU A 1 459 ? 4.034 -2.803 26.836 1.00 56.03 459 GLU A C 1
ATOM 3420 O O . GLU A 1 459 ? 3.923 -3.595 25.905 1.00 56.03 459 GLU A O 1
ATOM 3425 N N . GLN A 1 460 ? 5.202 -2.619 27.458 1.00 38.59 460 GLN A N 1
ATOM 3426 C CA . GLN A 1 460 ? 6.223 -3.669 27.514 1.00 38.59 460 GLN A CA 1
ATOM 3427 C C . GLN A 1 460 ? 5.945 -4.485 28.780 1.00 38.59 460 GLN A C 1
ATOM 3429 O O . GLN A 1 460 ? 5.771 -3.900 29.845 1.00 38.59 460 GLN A O 1
ATOM 3434 N N . GLY A 1 461 ? 5.811 -5.806 28.625 1.00 37.97 461 GLY A N 1
ATOM 3435 C CA . GLY A 1 461 ? 5.260 -6.732 29.619 1.00 37.97 461 GLY A CA 1
ATOM 3436 C C . GLY A 1 461 ? 5.702 -6.498 31.066 1.00 37.97 461 GLY A C 1
ATOM 3437 O O . GLY A 1 461 ? 6.889 -6.322 31.343 1.00 37.97 461 GLY A O 1
ATOM 3438 N N . ALA A 1 462 ? 4.714 -6.524 31.963 1.00 26.92 462 ALA A N 1
ATOM 3439 C CA . ALA A 1 462 ? 4.920 -6.819 33.377 1.00 26.92 462 ALA A CA 1
ATOM 3440 C C . ALA A 1 462 ? 5.277 -8.299 33.571 1.00 26.92 462 ALA A C 1
ATOM 3442 O O . ALA A 1 462 ? 4.751 -9.132 32.791 1.00 26.92 462 ALA A O 1
#

pLDDT: mean 83.68, std 23.98, range [23.81, 98.94]

Secondary structure (DSSP, 8-state):
----------------------PPPPPP-------------------------------------------TT--EEEEEEEEEESSSEEEEEEEEEETTEEEEEES-HHHHTTT-TTEEEEE-TT-EEEEPEEEEEE-TT---GGG-GGGPPPPPPHHHHHTTTEEEEEE---S--SSS-HHHHHHHHHHHHHTT-EEEEEEE-SSSSPP-SSSSHHHHHHH-TTEEEEEEEES-SS-----HHHHHHHHHHHHHHHHHH-S--EEEEEE-SSTTTTHHHHHHHHHH---GGGEEEES--B-TTT-THHHHHHHHHHTT--EEEETTSSGGGT-TTB--HHHHHHHHHHTT--GGGEEEE--BSSEEEEE-TTS-EEEEEE--TTHHHHHHHHHHHHH---HHHHHHTTTHHHHHHTT-TTTSSS--TTSB--EEEE-TTS-EEEEEETTEEEEETT----

InterPro domains:
  IPR006680 Amidohydrolase-related [PF01979] (129-454)
  IPR011059 Metal-dependent hydrolase, composite domain superfamily [G3DSA:2.30.40.10] (78-459)
  IPR011059 Metal-dependent hydrolase, composite domain superfamily [SSF51338] (76-459)
  IPR032466 Metal-dependent hydrolase [SSF51556] (132-423)

Organism: NCBI:txid2580413